Protein AF-Q8BYZ5-F1 (afdb_monomer_lite)

pLDDT: mean 85.95, std 14.12, range [36.44, 98.38]

Secondary structure (DSSP, 8-state):
-TTS-HHHH-PPPP-SSSPP-SS----TT----SSHHHHHHHHHHHHHHHTSTT-TTEEE-TTTTSGGGTT-EEE--SPPPHHHHHHHHHHHHHHHHHHHHT------B-HHHHHHHHTPPPPTTHHHHHH-HHHHHHHHHHHH--SHHHHHHHHHHHHHHH-----TTSS----BSEEE-TTS-EEESSTTGGG-B--GGGHHHHHHHHHHHHHHHHH-HHHHHHHHHHHHTTS-GGGGGTS-HHHHHHHHH--SS--HHHHHHT-EEPTT--TTSHHHHHHHHHHHTS-HHHHHHHHHHHHS-S---S--GGGG--TT----SSS--EEE--S---S-GGGPPPEEEGGGTEEE----SSHHHHHHHHHHHHHH-S-TT--

Structure (mmCIF, N/CA/C/O backbone):
data_AF-Q8BYZ5-F1
#
_entry.id   AF-Q8BYZ5-F1
#
loop_
_atom_site.group_PDB
_atom_site.id
_atom_site.type_symbol
_atom_site.label_atom_id
_atom_site.label_alt_id
_atom_site.label_comp_id
_atom_site.label_asym_id
_atom_site.label_entity_id
_atom_site.label_seq_id
_atom_site.pdbx_PDB_ins_code
_atom_site.Cartn_x
_atom_site.Cartn_y
_atom_site.Cartn_z
_atom_site.occupancy
_atom_site.B_iso_or_equiv
_atom_site.auth_seq_id
_atom_site.auth_comp_id
_atom_site.auth_asym_id
_atom_site.auth_atom_id
_atom_site.pdbx_PDB_model_num
ATOM 1 N N . LEU A 1 1 ? 5.726 -20.395 7.137 1.00 60.06 1 LEU A N 1
ATOM 2 C CA . LEU A 1 1 ? 4.433 -20.488 6.417 1.00 60.06 1 LEU A CA 1
ATOM 3 C C . LEU A 1 1 ? 4.590 -20.977 4.980 1.00 60.06 1 LEU A C 1
ATOM 5 O O . LEU A 1 1 ? 3.760 -21.770 4.572 1.00 60.06 1 LEU A O 1
ATOM 9 N N . ALA A 1 2 ? 5.653 -20.610 4.252 1.00 59.44 2 ALA A N 1
ATOM 10 C CA . ALA A 1 2 ? 5.888 -21.069 2.872 1.00 59.44 2 ALA A CA 1
ATOM 11 C C . ALA A 1 2 ? 5.886 -22.606 2.665 1.00 59.44 2 ALA A C 1
ATOM 13 O O . ALA A 1 2 ? 5.597 -23.078 1.575 1.00 59.44 2 ALA A O 1
ATOM 14 N N . SER A 1 3 ? 6.164 -23.403 3.705 1.00 69.00 3 SER A N 1
ATOM 15 C CA . SER A 1 3 ? 6.104 -24.875 3.664 1.00 69.00 3 SER A CA 1
ATOM 16 C C . SER A 1 3 ? 4.716 -25.473 3.940 1.00 69.00 3 SER A C 1
ATOM 18 O O . SER A 1 3 ? 4.548 -26.691 3.869 1.00 69.00 3 SER A O 1
ATOM 20 N N . VAL A 1 4 ? 3.725 -24.651 4.296 1.00 76.75 4 VAL A N 1
ATOM 21 C CA . VAL A 1 4 ? 2.357 -25.100 4.585 1.00 76.75 4 VAL A CA 1
ATOM 22 C C . VAL A 1 4 ? 1.588 -25.216 3.265 1.00 76.75 4 VAL A C 1
ATOM 24 O O . VAL A 1 4 ? 1.563 -24.249 2.503 1.00 76.75 4 VAL A O 1
ATOM 27 N N . PRO A 1 5 ? 0.925 -26.352 2.976 1.00 80.00 5 PRO A N 1
ATOM 28 C CA . PRO A 1 5 ? 0.114 -26.485 1.770 1.00 80.00 5 PRO A CA 1
ATOM 29 C C . PRO A 1 5 ? -0.995 -25.427 1.717 1.00 80.00 5 PRO A C 1
ATOM 31 O O . PRO A 1 5 ? -1.764 -25.295 2.671 1.00 80.00 5 PRO A O 1
ATOM 34 N N . SER A 1 6 ? -1.141 -24.724 0.588 1.00 78.50 6 SER A N 1
ATOM 35 C CA . SER A 1 6 ? -2.131 -23.643 0.424 1.00 78.50 6 SER A CA 1
ATOM 36 C C . SER A 1 6 ? -3.572 -24.064 0.725 1.00 78.50 6 SER A C 1
ATOM 38 O O . SER A 1 6 ? -4.370 -23.261 1.202 1.00 78.50 6 SER A O 1
ATOM 40 N N . SER A 1 7 ? -3.911 -25.342 0.527 1.00 77.56 7 SER A N 1
ATOM 41 C CA . SER A 1 7 ? -5.228 -25.889 0.870 1.00 77.56 7 SER A CA 1
ATOM 42 C C . SER A 1 7 ? -5.565 -25.760 2.359 1.00 77.56 7 SER A C 1
ATOM 44 O O . SER A 1 7 ? -6.736 -25.657 2.707 1.00 77.56 7 SER A O 1
ATOM 46 N N . GLN A 1 8 ? -4.559 -25.748 3.239 1.00 79.50 8 GLN A N 1
ATOM 47 C CA . GLN A 1 8 ? -4.743 -25.554 4.681 1.00 79.50 8 GLN A CA 1
ATOM 48 C C . GLN A 1 8 ? -4.954 -24.080 5.052 1.00 79.50 8 GLN A C 1
ATOM 50 O O . GLN A 1 8 ? -5.476 -23.792 6.121 1.00 79.50 8 GLN A O 1
ATOM 55 N N . LEU A 1 9 ? -4.587 -23.154 4.162 1.00 81.06 9 LEU A N 1
ATOM 56 C CA . LEU A 1 9 ? -4.768 -21.711 4.337 1.00 81.06 9 LEU A CA 1
ATOM 57 C C . LEU A 1 9 ? -6.137 -21.228 3.813 1.00 81.06 9 LEU A C 1
ATOM 59 O O . LEU A 1 9 ? -6.554 -20.101 4.081 1.00 81.06 9 LEU A O 1
ATOM 63 N N . CYS A 1 10 ? -6.862 -22.081 3.080 1.00 77.69 10 CYS A N 1
ATOM 64 C CA . CYS A 1 10 ? -8.185 -21.799 2.528 1.00 77.69 10 CYS A CA 1
ATOM 65 C C . CYS A 1 10 ? -9.285 -21.935 3.595 1.00 77.69 10 CYS A C 1
ATOM 67 O O . CYS A 1 10 ? -9.994 -22.941 3.653 1.00 77.69 10 CYS A O 1
ATOM 69 N N . VAL A 1 11 ? -9.468 -20.915 4.433 1.00 69.25 11 VAL A N 1
ATOM 70 C CA . VAL A 1 11 ? -10.580 -20.881 5.401 1.00 69.25 11 VAL A CA 1
ATOM 71 C C . VAL A 1 11 ? -11.939 -20.720 4.726 1.00 69.25 11 VAL A C 1
ATOM 73 O O . VAL A 1 11 ? -12.062 -20.073 3.682 1.00 69.25 11 VAL A O 1
ATOM 76 N N . LYS A 1 12 ? -12.980 -21.318 5.320 1.00 63.97 12 LYS A N 1
ATOM 77 C CA . LYS A 1 12 ? -14.373 -21.079 4.913 1.00 63.97 12 LYS A CA 1
ATOM 78 C C . LYS A 1 12 ? -14.711 -19.602 5.124 1.00 63.97 12 LYS A C 1
ATOM 80 O O . LYS A 1 12 ? -14.191 -18.985 6.040 1.00 63.97 12 LYS A O 1
ATOM 85 N N . LEU A 1 13 ? -15.576 -19.047 4.284 1.00 60.62 13 LEU A N 1
ATOM 86 C CA . LEU A 1 13 ? -16.182 -17.751 4.582 1.00 60.62 13 LEU A CA 1
ATOM 87 C C . LEU A 1 13 ? -17.035 -17.920 5.844 1.00 60.62 13 LEU A C 1
ATOM 89 O O . LEU A 1 13 ? -17.801 -18.885 5.932 1.00 60.62 13 LEU A O 1
ATOM 93 N N . ALA A 1 14 ? -16.863 -17.038 6.827 1.00 56.38 14 ALA A N 1
ATOM 94 C CA . ALA A 1 14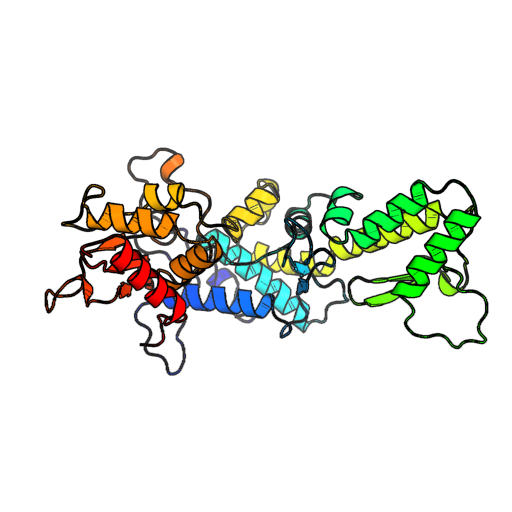 ? -17.660 -17.076 8.047 1.00 56.38 14 ALA A CA 1
ATOM 95 C C . ALA A 1 14 ? -19.146 -16.894 7.687 1.00 56.38 14 ALA A C 1
ATOM 97 O O . ALA A 1 14 ? -19.510 -15.965 6.970 1.00 56.38 14 ALA A O 1
ATOM 98 N N . SER A 1 15 ? -20.004 -17.803 8.151 1.00 52.25 15 SER A N 1
ATOM 99 C CA . SER A 1 15 ? -21.445 -17.805 7.872 1.00 52.25 15 SER A CA 1
ATOM 100 C C . SER A 1 15 ? -22.223 -17.601 9.173 1.00 52.25 15 SER A C 1
ATOM 102 O O . SER A 1 15 ? -22.881 -18.521 9.659 1.00 52.25 15 SER A O 1
ATOM 104 N N . GLY A 1 16 ? -22.075 -16.414 9.767 1.00 46.41 16 GLY A N 1
ATOM 105 C CA . GLY A 1 16 ? -22.555 -16.119 11.118 1.00 46.41 16 GLY A CA 1
ATOM 106 C C . GLY A 1 16 ? -21.616 -16.661 12.209 1.00 46.41 16 GLY A C 1
ATOM 107 O O . GLY A 1 16 ? -21.133 -17.787 12.111 1.00 46.41 16 GLY A O 1
ATOM 108 N N . GLY A 1 17 ? -21.345 -15.872 13.254 1.00 53.84 17 GLY A N 1
ATOM 109 C CA . GLY A 1 17 ? -20.439 -16.239 14.354 1.00 53.84 17 GLY A CA 1
ATOM 110 C C . GLY A 1 17 ? -19.025 -15.654 14.255 1.00 53.84 17 GLY A C 1
ATOM 111 O O . GLY A 1 17 ? -18.806 -14.640 13.593 1.00 53.84 17 GLY A O 1
ATOM 112 N N . ASP A 1 18 ? -18.077 -16.270 14.970 1.00 54.59 18 ASP A N 1
ATOM 113 C CA . ASP A 1 18 ? -16.703 -15.773 15.057 1.00 54.59 18 ASP A CA 1
ATOM 114 C C . ASP A 1 18 ? -15.938 -15.942 13.730 1.00 54.59 18 ASP A C 1
ATOM 116 O O . ASP A 1 18 ? -16.063 -16.977 13.064 1.00 54.59 18 ASP A O 1
ATOM 120 N N . PRO A 1 19 ? -15.122 -14.948 13.337 1.00 59.50 19 PRO A N 1
ATOM 121 C CA . PRO A 1 19 ? -14.292 -15.008 12.137 1.00 59.50 19 PRO A CA 1
ATOM 122 C C . PRO A 1 19 ? -13.380 -16.241 12.144 1.00 59.50 19 PRO A C 1
ATOM 124 O O . PRO A 1 19 ? -12.736 -16.575 13.140 1.00 59.50 19 PRO A O 1
ATOM 127 N N . THR A 1 20 ? -13.294 -16.911 10.998 1.00 69.12 20 THR A N 1
ATOM 128 C CA . THR A 1 20 ? -12.404 -18.058 10.806 1.00 69.12 20 THR A CA 1
ATOM 129 C C . THR A 1 20 ? -11.069 -17.608 10.230 1.00 69.12 20 THR A C 1
ATOM 131 O O . THR A 1 20 ? -11.019 -17.007 9.157 1.00 69.12 20 THR A O 1
ATOM 134 N N . TYR A 1 21 ? -9.980 -17.961 10.908 1.00 76.62 21 TYR A N 1
ATOM 135 C CA . TYR A 1 21 ? -8.619 -17.598 10.516 1.00 76.62 21 TYR A CA 1
ATOM 136 C C . TYR A 1 21 ? -7.874 -18.775 9.898 1.00 76.62 21 TYR A C 1
ATOM 138 O O . TYR A 1 21 ? -8.047 -19.918 10.321 1.00 76.62 21 TYR A O 1
ATOM 146 N N . ALA A 1 22 ? -7.022 -18.488 8.911 1.00 79.12 22 ALA A N 1
ATOM 147 C CA . ALA A 1 22 ? -6.239 -19.502 8.201 1.00 79.12 22 ALA A CA 1
ATOM 148 C C . ALA A 1 22 ? -5.319 -20.310 9.133 1.00 79.12 22 ALA A C 1
ATOM 150 O O . ALA A 1 22 ? -5.007 -21.465 8.855 1.00 79.12 22 ALA A O 1
ATOM 151 N N . PHE A 1 23 ? -4.876 -19.709 10.238 1.00 84.75 23 PHE A N 1
ATOM 152 C CA . PHE A 1 23 ? -4.006 -20.335 11.226 1.00 84.75 23 PHE A CA 1
ATOM 153 C C . PHE A 1 23 ? -4.097 -19.609 12.572 1.00 84.75 23 PHE A C 1
ATOM 155 O O . PHE A 1 23 ? -4.488 -18.445 12.644 1.00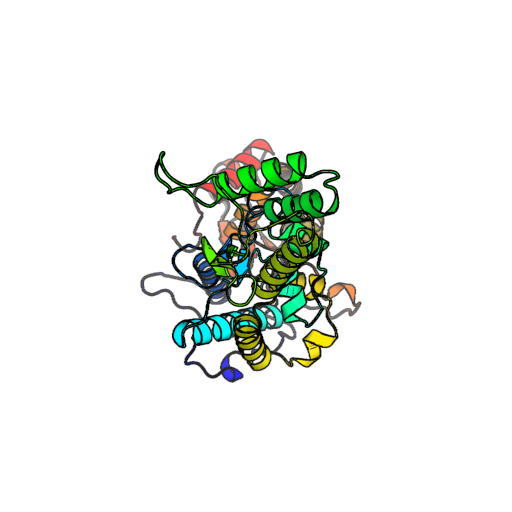 84.75 23 PHE A O 1
ATOM 162 N N . ASN A 1 24 ? -3.690 -20.299 13.640 1.00 84.56 24 ASN A N 1
ATOM 163 C CA . ASN A 1 24 ? -3.565 -19.720 14.976 1.00 84.56 24 ASN A CA 1
ATOM 164 C C . ASN A 1 24 ? -2.130 -19.248 15.214 1.00 84.56 24 ASN A C 1
ATOM 166 O O . ASN A 1 24 ? -1.187 -20.007 14.985 1.00 84.56 24 ASN A O 1
ATOM 170 N N . ILE A 1 25 ? -1.974 -18.034 15.739 1.00 86.88 25 ILE A N 1
ATOM 171 C CA . ILE A 1 25 ? -0.676 -17.482 16.128 1.00 86.88 25 ILE A CA 1
ATOM 172 C C . ILE A 1 25 ? -0.500 -17.592 17.641 1.00 86.88 25 ILE A C 1
ATOM 174 O O . ILE A 1 25 ? -1.355 -17.148 18.410 1.00 86.88 25 ILE A O 1
ATOM 178 N N . ARG A 1 26 ? 0.623 -18.190 18.051 1.00 85.81 26 ARG A N 1
ATOM 179 C CA . ARG A 1 26 ? 1.100 -18.226 19.437 1.00 85.81 26 ARG A CA 1
ATOM 180 C C . ARG A 1 26 ? 2.463 -17.551 19.488 1.00 85.81 26 ARG A C 1
ATOM 182 O O . ARG A 1 26 ? 3.406 -18.058 18.884 1.00 85.81 26 ARG A O 1
ATOM 189 N N . PHE A 1 27 ? 2.549 -16.435 20.197 1.00 84.00 27 PHE A N 1
ATOM 190 C CA . PHE A 1 27 ? 3.811 -15.751 20.445 1.00 84.00 27 PHE A CA 1
ATOM 191 C C . PHE A 1 27 ? 4.540 -16.452 21.594 1.00 84.00 27 PHE A C 1
ATOM 193 O O . PHE A 1 27 ? 3.998 -16.641 22.683 1.00 84.00 27 PHE A O 1
ATOM 200 N N . THR A 1 28 ? 5.754 -16.932 21.329 1.00 84.44 28 THR A N 1
ATOM 201 C CA . THR A 1 28 ? 6.553 -17.640 22.335 1.00 84.44 28 THR A CA 1
ATOM 202 C C . THR A 1 28 ? 6.997 -16.657 23.414 1.00 84.44 28 THR A C 1
ATOM 204 O O . THR A 1 28 ? 7.736 -15.727 23.118 1.00 84.44 28 THR A O 1
ATOM 207 N N . GLY A 1 29 ? 6.601 -16.900 24.664 1.00 82.88 29 GLY A N 1
ATOM 208 C CA . GLY A 1 29 ? 6.965 -16.047 25.801 1.00 82.88 29 GLY A CA 1
ATOM 209 C C . GLY A 1 29 ? 5.959 -14.940 26.121 1.00 82.88 29 GLY A C 1
ATOM 210 O O . GLY A 1 29 ? 6.168 -14.224 27.094 1.00 82.88 29 GLY A O 1
ATOM 211 N N . GLU A 1 30 ? 4.861 -14.837 25.368 1.00 80.38 30 GLU A N 1
ATOM 212 C CA . GLU A 1 30 ? 3.785 -13.876 25.622 1.00 80.38 30 GLU A CA 1
ATOM 213 C C . GLU A 1 30 ? 2.489 -14.590 26.017 1.00 80.38 30 GLU A C 1
ATOM 215 O O . GLU A 1 30 ? 2.110 -15.616 25.442 1.00 80.38 30 GLU A O 1
ATOM 220 N N . GLU A 1 31 ? 1.776 -14.028 26.992 1.00 74.50 31 GLU A N 1
ATOM 221 C CA . GLU A 1 31 ? 0.435 -14.479 27.354 1.00 74.50 31 GLU A CA 1
ATOM 222 C C . GLU A 1 31 ? -0.601 -13.757 26.494 1.00 74.50 31 GLU A C 1
ATOM 224 O O . GLU A 1 31 ? -1.085 -12.681 26.834 1.00 74.50 31 GLU A O 1
ATOM 229 N N . VAL A 1 32 ? -0.960 -14.365 25.361 1.00 71.44 32 VAL A N 1
ATOM 230 C CA . VAL A 1 32 ? -2.008 -13.826 24.486 1.00 71.44 32 VAL A CA 1
ATOM 231 C C . VAL A 1 32 ? -3.323 -14.569 24.687 1.00 71.44 32 VAL A C 1
ATOM 233 O O . VAL A 1 32 ? -3.420 -15.783 24.491 1.00 71.44 32 VAL A O 1
ATOM 236 N N . HIS A 1 33 ? -4.364 -13.821 25.052 1.00 69.88 33 HIS A N 1
ATOM 237 C CA . HIS A 1 33 ? -5.724 -14.333 25.168 1.00 69.88 33 HIS A CA 1
ATOM 238 C C . HIS A 1 33 ? -6.492 -14.165 23.851 1.00 69.88 33 HIS A C 1
ATOM 240 O O . HIS A 1 33 ? -6.691 -13.051 23.371 1.00 69.88 33 HIS A O 1
ATOM 246 N N . GLY A 1 34 ? -6.985 -15.276 23.298 1.00 73.31 34 GLY A N 1
ATOM 247 C CA . GLY A 1 34 ? -7.728 -15.303 22.034 1.00 73.31 34 GLY A CA 1
ATOM 248 C C . GLY A 1 34 ? -6.834 -15.458 20.800 1.00 73.31 34 GLY A C 1
ATOM 249 O O . GLY A 1 34 ? -5.616 -15.323 20.862 1.00 73.31 34 GLY A O 1
ATOM 250 N N . THR A 1 35 ? -7.443 -15.807 19.667 1.00 77.31 35 THR A N 1
ATOM 251 C CA . THR A 1 35 ? -6.728 -16.137 18.417 1.00 77.31 35 THR A CA 1
ATOM 252 C C . THR A 1 35 ? -6.822 -15.040 17.358 1.00 77.31 35 THR A C 1
ATOM 254 O O . THR A 1 35 ? -5.957 -14.939 16.492 1.00 77.31 35 THR A O 1
ATOM 257 N N . SER A 1 36 ? -7.849 -14.193 17.428 1.00 80.94 36 SER A N 1
ATOM 258 C CA . SER A 1 36 ? -8.112 -13.132 16.454 1.00 80.94 36 SER A CA 1
ATOM 259 C C . SER A 1 36 ? -7.138 -11.962 16.567 1.00 80.94 36 SER A C 1
ATOM 261 O O . SER A 1 36 ? -6.592 -11.503 15.563 1.00 80.94 36 SER A O 1
ATOM 263 N N . GLY A 1 37 ? -6.893 -11.490 17.792 1.00 82.62 37 GLY A N 1
ATOM 264 C CA . GLY A 1 37 ? -5.972 -10.387 18.063 1.00 82.62 37 GLY A CA 1
ATOM 265 C C . GLY A 1 37 ? -4.534 -10.724 17.672 1.00 82.62 37 GLY A C 1
ATOM 266 O O . GLY A 1 37 ? -3.878 -9.898 17.038 1.00 82.62 37 GLY A O 1
ATOM 267 N N . SER A 1 38 ? -4.070 -11.944 17.975 1.00 85.38 38 SER A N 1
ATOM 268 C CA . SER A 1 38 ? -2.727 -12.409 17.602 1.00 85.38 38 SER A CA 1
ATOM 269 C C . SER A 1 38 ? -2.570 -12.595 16.096 1.00 85.38 38 SER A C 1
ATOM 271 O O . SER A 1 38 ? -1.542 -12.219 15.538 1.00 85.38 38 SER A O 1
ATOM 273 N N . PHE A 1 39 ? -3.596 -13.113 15.416 1.00 87.62 39 PHE A N 1
ATOM 274 C CA . PHE A 1 39 ? -3.603 -13.233 13.960 1.00 87.62 39 PHE A CA 1
ATOM 275 C C . PHE A 1 39 ? -3.490 -11.866 13.270 1.00 87.62 39 PHE A C 1
ATOM 277 O O . PHE A 1 39 ? -2.636 -11.683 12.403 1.00 87.62 39 PHE A O 1
ATOM 284 N N . ARG A 1 40 ? -4.302 -10.882 13.684 1.00 87.69 40 ARG A N 1
ATOM 285 C CA . ARG A 1 40 ? -4.247 -9.514 13.137 1.00 87.69 40 ARG A CA 1
ATOM 286 C C . ARG A 1 40 ? -2.905 -8.838 13.413 1.00 87.69 40 ARG A C 1
ATOM 288 O O . ARG A 1 40 ? -2.336 -8.236 12.506 1.00 87.69 40 ARG A O 1
ATOM 295 N N . HIS A 1 41 ? -2.374 -8.992 14.628 1.00 87.75 41 HIS A N 1
ATOM 296 C CA . HIS A 1 41 ? -1.053 -8.470 14.978 1.00 87.75 41 HIS A CA 1
ATOM 297 C C . HIS A 1 41 ? 0.047 -9.076 14.098 1.00 87.75 41 HIS A C 1
ATOM 299 O O . HIS A 1 41 ? 0.856 -8.338 13.544 1.00 87.75 41 HIS A O 1
ATOM 305 N N . PHE A 1 42 ? 0.040 -10.398 13.906 1.00 90.00 42 PHE A N 1
ATOM 306 C CA . PHE A 1 42 ? 0.993 -11.079 13.033 1.00 90.00 42 PHE A CA 1
ATOM 307 C C . PHE A 1 42 ? 0.938 -10.556 11.593 1.00 90.00 42 PHE A C 1
ATOM 309 O O . PHE A 1 42 ? 1.974 -10.212 11.032 1.00 90.00 42 PHE A O 1
ATOM 316 N N . LEU A 1 43 ? -0.258 -10.449 10.999 1.00 90.81 43 LEU A N 1
ATOM 317 C CA . LEU A 1 43 ? -0.400 -9.925 9.636 1.00 90.81 43 LEU A CA 1
ATOM 318 C C . LEU A 1 43 ? 0.119 -8.489 9.517 1.00 90.81 43 LEU A C 1
ATOM 320 O O . LEU A 1 43 ? 0.821 -8.170 8.558 1.00 90.81 43 LEU A O 1
ATOM 324 N N . TRP A 1 44 ? -0.184 -7.642 10.501 1.00 91.06 44 TRP A N 1
ATOM 325 C CA . TRP A 1 44 ? 0.357 -6.287 10.567 1.00 91.06 44 TRP A CA 1
ATOM 326 C C . TRP A 1 44 ? 1.890 -6.288 10.625 1.00 91.06 44 TRP A C 1
ATOM 328 O O . TRP A 1 44 ? 2.529 -5.564 9.864 1.00 91.06 44 TRP A O 1
ATOM 338 N N . GLN A 1 45 ? 2.488 -7.126 11.475 1.00 91.44 45 GLN A N 1
ATOM 339 C CA . GLN A 1 45 ? 3.941 -7.200 11.632 1.00 91.44 45 GLN A CA 1
ATOM 340 C C . GLN A 1 45 ? 4.623 -7.655 10.338 1.00 91.44 45 GLN A C 1
ATOM 342 O O . GLN A 1 45 ? 5.617 -7.058 9.931 1.00 91.44 45 GLN A O 1
ATOM 347 N N . VAL A 1 46 ? 4.044 -8.640 9.646 1.00 92.56 46 VAL A N 1
ATOM 348 C CA . VAL A 1 46 ? 4.526 -9.083 8.331 1.00 92.56 46 VAL A CA 1
ATOM 349 C C . VAL A 1 46 ? 4.452 -7.951 7.302 1.00 92.56 46 VAL A C 1
ATOM 351 O O . VAL A 1 46 ? 5.406 -7.745 6.559 1.00 92.56 46 VAL A O 1
ATOM 354 N N . CYS A 1 47 ? 3.367 -7.169 7.270 1.00 94.25 47 CYS A N 1
ATOM 355 C CA . CYS A 1 47 ? 3.253 -6.019 6.360 1.00 94.25 47 CYS A CA 1
ATOM 356 C C . CYS A 1 47 ? 4.277 -4.921 6.669 1.00 94.25 47 CYS A C 1
ATOM 358 O O . CYS A 1 47 ? 4.807 -4.297 5.750 1.00 94.25 47 CYS A O 1
ATOM 360 N N . LYS A 1 48 ? 4.578 -4.696 7.953 1.00 92.75 48 LYS A N 1
ATOM 361 C CA . LYS A 1 48 ? 5.625 -3.765 8.384 1.00 92.75 48 LYS A CA 1
ATOM 362 C C . LYS A 1 48 ? 7.011 -4.243 7.949 1.00 92.75 48 LYS A C 1
ATOM 364 O O . LYS A 1 48 ? 7.801 -3.438 7.471 1.00 92.75 48 LYS A O 1
ATOM 369 N N . GLU A 1 49 ? 7.295 -5.537 8.079 1.00 93.88 49 GLU A N 1
ATOM 370 C CA . GLU A 1 49 ? 8.566 -6.133 7.652 1.00 93.88 49 GLU A CA 1
ATOM 371 C C . GLU A 1 49 ? 8.734 -6.092 6.125 1.00 93.88 49 GLU A C 1
ATOM 373 O O . GLU A 1 49 ? 9.793 -5.701 5.639 1.00 93.88 49 GLU A O 1
ATOM 378 N N . LEU A 1 50 ? 7.675 -6.394 5.366 1.00 94.25 50 LEU A N 1
ATOM 379 C CA . LEU A 1 50 ? 7.648 -6.273 3.901 1.00 94.25 50 LEU A CA 1
ATOM 380 C C . LEU A 1 50 ? 7.959 -4.853 3.411 1.00 94.25 50 LEU A C 1
ATOM 382 O O . LEU A 1 50 ? 8.592 -4.696 2.374 1.00 94.25 50 LEU A O 1
ATOM 386 N N . GLN A 1 51 ? 7.518 -3.832 4.149 1.00 93.75 51 GLN A N 1
ATOM 387 C CA . GLN A 1 51 ? 7.722 -2.412 3.832 1.00 93.75 51 GLN A CA 1
ATOM 388 C C . GLN A 1 51 ? 8.960 -1.819 4.532 1.00 93.75 51 GLN A C 1
ATOM 390 O O . GLN A 1 51 ? 9.152 -0.602 4.567 1.00 93.75 51 GLN A O 1
ATOM 395 N N . SER A 1 52 ? 9.813 -2.669 5.102 1.00 92.19 52 SER A N 1
ATOM 396 C CA . SER A 1 52 ? 11.075 -2.281 5.732 1.00 92.19 52 SER A CA 1
ATOM 397 C C . SER A 1 52 ? 12.266 -2.576 4.820 1.00 92.19 52 SER A C 1
ATOM 399 O O . SER A 1 52 ? 12.141 -3.237 3.795 1.00 92.19 52 SER A O 1
ATOM 401 N N . SER A 1 53 ? 13.458 -2.144 5.227 1.00 88.12 53 SER A N 1
ATOM 402 C CA . SER A 1 53 ? 14.708 -2.501 4.548 1.00 88.12 53 SER A CA 1
ATOM 403 C C . SER A 1 53 ? 15.197 -3.927 4.843 1.00 88.12 53 SER A C 1
ATOM 405 O O . SER A 1 53 ? 16.244 -4.322 4.335 1.00 88.12 53 SER A O 1
ATOM 407 N N . SER A 1 54 ? 14.486 -4.704 5.672 1.00 88.19 54 SER A N 1
ATOM 408 C CA . SER A 1 54 ? 14.872 -6.078 6.022 1.00 88.19 54 SER A CA 1
ATOM 409 C C . SER A 1 54 ? 14.667 -7.074 4.879 1.00 88.19 54 SER A C 1
ATOM 411 O O . SER A 1 54 ? 15.355 -8.092 4.839 1.00 88.19 54 SER A O 1
ATOM 413 N N . LEU A 1 55 ? 13.746 -6.785 3.954 1.00 89.38 55 LEU A N 1
ATOM 414 C CA . LEU A 1 55 ? 13.448 -7.613 2.788 1.00 89.38 55 LEU A CA 1
ATOM 415 C C . LEU A 1 55 ? 13.622 -6.790 1.508 1.00 89.38 55 LEU A C 1
ATOM 417 O O . LEU A 1 55 ? 13.131 -5.672 1.410 1.00 89.38 55 LEU A O 1
ATOM 421 N N . SER A 1 56 ? 14.264 -7.367 0.495 1.00 90.38 56 SER A N 1
ATOM 422 C CA . SER A 1 56 ? 14.506 -6.746 -0.818 1.00 90.38 56 SER A CA 1
ATOM 423 C C . SER A 1 56 ? 13.316 -6.846 -1.785 1.00 90.38 56 SER A C 1
ATOM 425 O O . SER A 1 56 ? 13.477 -6.616 -2.979 1.00 90.38 56 SER A O 1
ATOM 427 N N . LEU A 1 57 ? 12.114 -7.188 -1.308 1.00 94.12 57 LEU A N 1
ATOM 428 C CA . LEU A 1 57 ? 10.957 -7.481 -2.170 1.00 94.12 57 LEU A CA 1
ATOM 429 C C . LEU A 1 57 ? 10.219 -6.231 -2.652 1.00 94.12 57 LEU A C 1
ATOM 431 O O . LEU A 1 57 ? 9.666 -6.226 -3.754 1.00 94.12 57 LEU A O 1
ATOM 435 N N . LEU A 1 58 ? 10.179 -5.202 -1.805 1.00 95.75 58 LEU A N 1
ATOM 436 C CA . LEU A 1 58 ? 9.518 -3.937 -2.081 1.00 95.75 58 LEU A CA 1
ATOM 437 C C . LEU A 1 58 ? 10.537 -2.803 -2.070 1.00 95.75 58 LEU A C 1
ATOM 439 O O . LEU A 1 58 ? 11.403 -2.723 -1.203 1.00 95.75 58 LEU A O 1
ATOM 443 N N . LEU A 1 59 ? 10.370 -1.888 -3.013 1.00 94.69 59 LEU A N 1
ATOM 444 C CA . LEU A 1 59 ? 11.155 -0.673 -3.140 1.00 94.69 59 LEU A CA 1
ATOM 445 C C . LEU A 1 59 ? 10.222 0.522 -2.942 1.00 94.69 59 LEU A C 1
ATOM 447 O O . LEU A 1 59 ? 9.148 0.574 -3.544 1.00 94.69 59 LEU A O 1
ATOM 451 N N . LEU A 1 60 ? 10.620 1.490 -2.113 1.00 94.06 60 LEU A N 1
ATOM 452 C CA . LEU A 1 60 ? 9.925 2.778 -2.049 1.00 94.06 60 LEU A CA 1
ATOM 453 C C . LEU A 1 60 ? 9.920 3.396 -3.445 1.00 94.06 60 LEU A C 1
ATOM 455 O O . LEU A 1 60 ? 10.976 3.524 -4.066 1.00 94.06 60 LEU A O 1
ATOM 459 N N . CYS A 1 61 ? 8.747 3.775 -3.950 1.00 91.50 61 CYS A N 1
ATOM 460 C CA . CYS A 1 61 ? 8.684 4.334 -5.291 1.00 91.50 61 CYS A CA 1
ATOM 461 C C . CYS A 1 61 ? 9.515 5.632 -5.357 1.00 91.50 61 CYS A C 1
ATOM 463 O O . CYS A 1 61 ? 9.570 6.374 -4.369 1.00 91.50 61 CYS A O 1
ATOM 465 N N . PRO A 1 62 ? 10.162 5.953 -6.489 1.00 89.25 62 PRO A N 1
ATOM 466 C CA . PRO A 1 62 ? 10.910 7.206 -6.622 1.00 89.25 62 PRO A CA 1
ATOM 467 C C . PRO A 1 62 ? 10.078 8.453 -6.263 1.00 89.25 62 PRO A C 1
ATOM 469 O O . PRO A 1 62 ? 10.566 9.377 -5.616 1.00 89.25 62 PRO A O 1
ATOM 472 N N . SER A 1 63 ? 8.782 8.447 -6.588 1.00 89.50 63 SER A N 1
ATOM 473 C CA . SER A 1 63 ? 7.817 9.497 -6.222 1.00 89.50 63 SER A CA 1
ATOM 474 C C . SER A 1 63 ? 7.325 9.455 -4.762 1.00 89.50 63 SER A C 1
ATOM 476 O O . SER A 1 63 ? 6.418 10.208 -4.404 1.00 89.50 63 SER A O 1
ATOM 478 N N . SER A 1 64 ? 7.894 8.616 -3.891 1.00 82.94 64 SER A N 1
ATOM 479 C CA . SER A 1 64 ? 7.418 8.385 -2.511 1.00 82.94 64 SER A CA 1
ATOM 480 C C . SER A 1 64 ? 7.547 9.587 -1.571 1.00 82.94 64 SER A C 1
ATOM 482 O O . SER A 1 64 ? 7.026 9.555 -0.457 1.00 82.94 64 SER A O 1
ATOM 484 N N . ALA A 1 65 ? 8.199 10.670 -1.995 1.00 79.81 65 ALA A N 1
ATOM 485 C CA . ALA A 1 65 ? 8.245 11.931 -1.256 1.00 79.81 65 ALA A CA 1
ATOM 486 C C . ALA A 1 65 ? 7.134 12.922 -1.665 1.00 79.81 65 ALA A C 1
ATOM 488 O O . ALA A 1 65 ? 7.032 13.999 -1.076 1.00 79.81 65 ALA A O 1
ATOM 489 N N . VAL A 1 66 ? 6.311 12.594 -2.670 1.00 75.69 66 VAL A N 1
ATOM 490 C CA . VAL A 1 66 ? 5.474 13.570 -3.383 1.00 75.69 66 VAL A CA 1
ATOM 491 C C . VAL A 1 66 ? 3.982 13.203 -3.346 1.00 75.69 66 VAL A C 1
ATOM 493 O O . VAL A 1 66 ? 3.569 12.110 -3.733 1.00 75.69 66 VAL A O 1
ATOM 496 N N . ASN A 1 67 ? 3.144 14.179 -2.968 1.00 75.50 67 ASN A N 1
ATOM 497 C CA . ASN A 1 67 ? 1.679 14.154 -3.106 1.00 75.50 67 ASN A CA 1
ATOM 498 C C . ASN A 1 67 ? 1.003 12.880 -2.541 1.00 75.50 67 ASN A C 1
ATOM 500 O O . ASN A 1 67 ? 1.311 12.425 -1.442 1.00 75.50 67 ASN A O 1
ATOM 504 N N . LYS A 1 68 ? 0.046 12.326 -3.303 1.00 78.62 68 LYS A N 1
ATOM 505 C CA . LYS A 1 68 ? -0.785 11.152 -2.988 1.00 78.62 68 LYS A CA 1
ATOM 506 C C . LYS A 1 68 ? -0.021 9.820 -2.971 1.00 78.62 68 LYS A C 1
ATOM 508 O O . LYS A 1 68 ? -0.578 8.817 -2.539 1.00 78.62 68 LYS A O 1
ATOM 513 N N . ASN A 1 69 ? 1.223 9.806 -3.453 1.00 83.88 69 ASN A N 1
ATOM 514 C CA . ASN A 1 69 ? 2.062 8.607 -3.524 1.00 83.88 69 ASN A CA 1
ATOM 515 C C . ASN A 1 69 ? 3.087 8.560 -2.388 1.00 83.88 69 ASN A C 1
ATOM 517 O O . ASN A 1 69 ? 3.986 7.719 -2.405 1.00 83.88 69 ASN A O 1
ATOM 521 N N . LYS A 1 70 ? 2.955 9.455 -1.400 1.00 85.62 70 LYS A N 1
ATOM 522 C CA . LYS A 1 70 ? 3.857 9.510 -0.261 1.00 85.62 70 LYS A CA 1
ATOM 523 C C . LYS A 1 70 ? 3.915 8.156 0.449 1.00 85.62 70 LYS A C 1
ATOM 525 O O . LYS A 1 70 ? 2.882 7.637 0.855 1.00 85.62 70 LYS A O 1
ATOM 530 N N . GLY A 1 71 ? 5.122 7.614 0.601 1.00 89.00 71 GLY A N 1
ATOM 531 C CA . GLY A 1 71 ? 5.352 6.331 1.267 1.00 89.00 71 GLY A CA 1
ATOM 532 C C . GLY A 1 71 ? 4.840 5.101 0.512 1.00 89.00 71 GLY A C 1
ATOM 533 O O . GLY A 1 71 ? 4.749 4.044 1.123 1.00 89.00 71 GLY A O 1
ATOM 534 N N . LYS A 1 72 ? 4.499 5.210 -0.782 1.00 93.81 72 LYS A N 1
ATOM 535 C CA . LYS A 1 72 ? 4.087 4.045 -1.574 1.00 93.81 72 LYS A CA 1
ATOM 536 C C . LYS A 1 72 ? 5.277 3.216 -2.057 1.00 93.81 72 LYS A C 1
ATOM 538 O O . LYS A 1 72 ? 6.353 3.744 -2.339 1.00 93.81 72 LYS A O 1
ATOM 543 N N . TYR A 1 73 ? 5.043 1.920 -2.217 1.00 95.94 73 TYR A N 1
ATOM 544 C CA . TYR A 1 73 ? 6.021 0.924 -2.635 1.00 95.94 73 TYR A CA 1
ATOM 545 C C . TYR A 1 73 ? 5.653 0.300 -3.985 1.00 95.94 73 TYR A C 1
ATOM 547 O O . TYR A 1 73 ? 4.485 0.218 -4.371 1.00 95.94 73 TYR A O 1
ATOM 555 N N . ILE A 1 74 ? 6.670 -0.179 -4.688 1.00 96.25 74 ILE A N 1
ATOM 556 C CA . ILE A 1 74 ? 6.578 -1.022 -5.882 1.00 96.25 74 ILE A CA 1
ATOM 557 C C . ILE A 1 74 ? 7.310 -2.340 -5.623 1.00 96.25 74 ILE A C 1
ATOM 559 O O . ILE A 1 74 ? 8.109 -2.436 -4.693 1.00 96.25 74 ILE A O 1
ATOM 563 N N . LEU A 1 75 ? 7.063 -3.357 -6.449 1.00 96.69 75 LEU A N 1
ATOM 564 C CA . LEU A 1 75 ? 7.905 -4.556 -6.454 1.00 96.69 75 LEU A CA 1
ATOM 565 C C . LEU A 1 75 ? 9.311 -4.173 -6.914 1.00 96.69 75 LEU A C 1
ATOM 567 O O . LEU A 1 75 ? 9.445 -3.493 -7.932 1.00 96.69 75 LEU A O 1
ATOM 571 N N . THR A 1 76 ? 10.341 -4.626 -6.203 1.00 95.31 76 THR A N 1
ATOM 572 C CA . THR A 1 76 ? 11.732 -4.340 -6.573 1.00 95.31 76 THR A CA 1
ATOM 573 C C . THR A 1 76 ? 12.023 -4.874 -7.981 1.00 95.31 76 THR A C 1
ATOM 575 O O . THR A 1 76 ? 11.902 -6.083 -8.206 1.00 95.31 76 THR A O 1
ATOM 578 N N . PRO A 1 77 ? 12.380 -4.011 -8.953 1.00 92.75 77 PRO A N 1
ATOM 579 C CA . PRO A 1 77 ? 12.601 -4.409 -10.340 1.00 92.75 77 PRO A CA 1
ATOM 580 C C . PRO A 1 77 ? 14.013 -4.966 -10.543 1.00 92.75 77 PRO A C 1
ATOM 582 O O . PRO A 1 77 ? 14.821 -4.405 -11.277 1.00 92.75 77 PRO A O 1
ATOM 585 N N . SER A 1 78 ? 14.316 -6.076 -9.875 1.00 86.00 78 SER A N 1
ATOM 586 C CA . SER A 1 78 ? 15.577 -6.807 -10.004 1.00 86.00 78 SER A CA 1
ATOM 587 C C . SER A 1 78 ? 15.314 -8.279 -10.322 1.00 86.00 78 SER A C 1
ATOM 589 O O . SER A 1 78 ? 14.240 -8.786 -9.990 1.00 86.00 78 SER A O 1
ATOM 591 N N . PRO A 1 79 ? 16.281 -8.992 -10.931 1.00 86.88 79 PRO A N 1
ATOM 592 C CA . PRO A 1 79 ? 16.196 -10.442 -11.059 1.00 86.88 79 PRO A CA 1
ATOM 593 C C . PRO A 1 79 ? 15.940 -11.081 -9.693 1.00 86.88 79 PRO A C 1
ATOM 595 O O . PRO A 1 79 ? 16.635 -10.765 -8.726 1.00 86.88 79 PRO A O 1
ATOM 598 N N . ILE A 1 80 ? 14.952 -11.970 -9.618 1.00 91.94 80 ILE A N 1
ATOM 599 C CA . ILE A 1 80 ? 14.590 -12.630 -8.362 1.00 91.94 80 ILE A CA 1
ATOM 600 C C . ILE A 1 80 ? 15.414 -13.893 -8.141 1.00 91.94 80 ILE A C 1
ATOM 602 O O . ILE A 1 80 ? 15.605 -14.720 -9.035 1.00 91.94 80 ILE A O 1
ATOM 606 N N . THR A 1 81 ? 15.888 -14.074 -6.915 1.00 93.62 81 THR A N 1
ATOM 607 C CA . THR A 1 81 ? 16.422 -15.357 -6.460 1.00 93.62 81 THR A CA 1
ATOM 608 C C . THR A 1 81 ? 15.289 -16.346 -6.186 1.00 93.62 81 THR A C 1
ATOM 610 O O . THR A 1 81 ? 14.148 -15.962 -5.933 1.00 93.62 81 THR A O 1
ATOM 613 N N . TYR A 1 82 ? 15.610 -17.642 -6.130 1.00 92.00 82 TYR A N 1
ATOM 614 C CA . TYR A 1 82 ? 14.637 -18.665 -5.724 1.00 92.00 82 TYR A CA 1
ATOM 615 C C . TYR A 1 82 ? 14.021 -18.376 -4.342 1.00 92.00 82 TYR A C 1
ATOM 617 O O . TYR A 1 82 ? 12.839 -18.617 -4.119 1.00 92.00 82 TYR A O 1
ATOM 625 N N . GLY A 1 83 ? 14.807 -17.839 -3.401 1.00 92.50 83 GLY A N 1
ATOM 626 C CA . GLY A 1 83 ? 14.303 -17.456 -2.080 1.00 92.50 83 GLY A CA 1
ATOM 627 C C . GLY A 1 83 ? 13.281 -16.319 -2.151 1.00 92.50 83 GLY A C 1
ATOM 628 O O . GLY A 1 83 ? 12.223 -16.409 -1.532 1.00 92.50 83 GLY A O 1
ATOM 629 N N . GLU A 1 84 ? 13.563 -15.280 -2.937 1.00 93.50 84 GLU A N 1
ATOM 630 C CA . GLU A 1 84 ? 12.649 -14.149 -3.143 1.00 93.50 84 GLU A CA 1
ATOM 631 C C . GLU A 1 84 ? 11.383 -14.566 -3.891 1.00 93.50 84 GLU A C 1
ATOM 633 O O . GLU A 1 84 ? 10.295 -14.136 -3.517 1.00 93.50 84 GLU A O 1
ATOM 638 N N . GLU A 1 85 ? 11.484 -15.472 -4.866 1.00 94.38 85 GLU A N 1
ATOM 639 C CA . GLU A 1 85 ? 10.321 -16.061 -5.539 1.00 94.38 85 GLU A CA 1
ATOM 640 C C . GLU A 1 85 ? 9.380 -16.751 -4.536 1.00 94.38 85 GLU A C 1
ATOM 642 O O . GLU A 1 85 ? 8.167 -16.534 -4.567 1.00 94.38 85 GLU A O 1
ATOM 647 N N . GLN A 1 86 ? 9.922 -17.530 -3.589 1.00 92.88 86 GLN A N 1
ATOM 648 C CA . GLN A 1 86 ? 9.123 -18.168 -2.533 1.00 92.88 86 GLN A CA 1
ATOM 649 C C . GLN A 1 86 ? 8.469 -17.142 -1.597 1.00 92.88 86 GLN A C 1
ATOM 651 O O . GLN A 1 86 ? 7.331 -17.338 -1.161 1.00 92.88 86 GLN A O 1
ATOM 656 N N . LEU A 1 87 ? 9.157 -16.039 -1.294 1.00 93.81 87 LEU A N 1
ATOM 657 C CA . LEU A 1 87 ? 8.593 -14.960 -0.484 1.00 93.81 87 LEU A CA 1
ATOM 658 C C . LEU A 1 87 ? 7.502 -14.184 -1.234 1.00 93.81 87 LEU A C 1
ATOM 660 O O . LEU A 1 87 ? 6.488 -13.843 -0.632 1.00 93.81 87 LEU A O 1
ATOM 664 N N . LEU A 1 88 ? 7.656 -13.955 -2.539 1.00 95.56 88 LEU A N 1
ATOM 665 C CA . LEU A 1 88 ? 6.642 -13.331 -3.396 1.00 95.56 88 LEU A CA 1
ATOM 666 C C . LEU A 1 88 ? 5.416 -14.231 -3.569 1.00 95.56 88 LEU A C 1
ATOM 668 O O . LEU A 1 88 ? 4.281 -13.761 -3.495 1.00 95.56 88 LEU A O 1
ATOM 672 N N . HIS A 1 89 ? 5.625 -15.539 -3.714 1.00 94.69 89 HIS A N 1
ATOM 673 C CA . HIS A 1 89 ? 4.540 -16.512 -3.656 1.00 94.69 89 HIS A CA 1
ATOM 674 C C . HIS A 1 89 ? 3.813 -16.439 -2.305 1.00 94.69 89 HIS A C 1
ATOM 676 O O . HIS A 1 89 ? 2.583 -16.411 -2.250 1.00 94.69 89 HIS A O 1
ATOM 682 N N . PHE A 1 90 ? 4.551 -16.344 -1.199 1.00 93.12 90 PHE A N 1
ATOM 683 C CA . PHE A 1 90 ? 3.943 -16.175 0.118 1.00 93.12 90 PHE A CA 1
ATOM 684 C C . PHE A 1 90 ? 3.197 -14.837 0.263 1.00 93.12 90 PHE A C 1
ATOM 686 O O . PHE A 1 90 ? 2.093 -14.825 0.806 1.00 93.12 90 PHE A O 1
ATOM 693 N N . LEU A 1 91 ? 3.717 -13.736 -0.288 1.00 95.31 91 LEU A N 1
ATOM 694 C CA . LEU A 1 91 ? 2.998 -12.462 -0.378 1.00 95.31 91 LEU A CA 1
ATOM 695 C C . LEU A 1 91 ? 1.659 -12.654 -1.097 1.00 95.31 91 LEU A C 1
ATOM 697 O O . LEU A 1 91 ? 0.624 -12.265 -0.565 1.00 95.31 91 LEU A O 1
ATOM 701 N N . GLY A 1 92 ? 1.647 -13.341 -2.240 1.00 95.44 92 GLY A N 1
ATOM 702 C CA . GLY A 1 92 ? 0.414 -13.705 -2.941 1.00 95.44 92 GLY A CA 1
ATOM 703 C C . GLY A 1 92 ? -0.580 -14.477 -2.069 1.00 95.44 92 GLY A C 1
ATOM 704 O O . GLY A 1 92 ? -1.770 -14.157 -2.048 1.00 95.44 92 GLY A O 1
ATOM 705 N N . GLN A 1 93 ? -0.096 -15.458 -1.298 1.00 93.31 93 GLN A N 1
ATOM 706 C CA . GLN A 1 93 ? -0.931 -16.194 -0.345 1.00 93.31 93 GLN A CA 1
ATOM 707 C C . GLN A 1 93 ? -1.509 -15.272 0.739 1.00 93.31 93 GLN A C 1
ATOM 709 O O . GLN A 1 93 ? -2.686 -15.404 1.071 1.00 93.31 93 GLN A O 1
ATOM 714 N N . LEU A 1 94 ? -0.726 -14.322 1.264 1.00 93.06 94 LEU A N 1
ATOM 715 C CA . LEU A 1 94 ? -1.193 -13.335 2.244 1.00 93.06 94 LEU A CA 1
ATOM 716 C C . LEU A 1 94 ? -2.306 -12.450 1.681 1.00 93.06 94 LEU A C 1
ATOM 718 O O . LEU A 1 94 ? -3.316 -12.273 2.360 1.00 93.06 94 LEU A O 1
ATOM 722 N N . LEU A 1 95 ? -2.170 -11.959 0.441 1.00 94.44 95 LEU A N 1
ATOM 723 C CA . LEU A 1 95 ? -3.231 -11.187 -0.219 1.00 94.44 95 LEU A CA 1
ATOM 724 C C . LEU A 1 95 ? -4.519 -12.022 -0.332 1.00 94.44 95 LEU A C 1
ATOM 726 O O . LEU A 1 95 ? -5.609 -11.551 -0.016 1.00 94.44 95 LEU A O 1
ATOM 730 N N . GLY A 1 96 ? -4.400 -13.299 -0.710 1.00 91.12 96 GLY A N 1
ATOM 731 C CA . GLY A 1 96 ? -5.542 -14.211 -0.789 1.00 91.12 96 GLY A CA 1
ATOM 732 C C . GLY A 1 96 ? -6.192 -14.486 0.569 1.00 91.12 96 GLY A C 1
ATOM 733 O O . GLY A 1 96 ? -7.418 -14.525 0.671 1.00 91.12 96 GLY A O 1
ATOM 734 N N . ILE A 1 97 ? -5.387 -14.653 1.623 1.00 89.06 97 ILE A N 1
ATOM 735 C CA . ILE A 1 97 ? -5.874 -14.832 2.997 1.00 89.06 97 ILE A CA 1
ATOM 736 C C . ILE A 1 97 ? -6.619 -13.579 3.458 1.00 89.06 97 ILE A C 1
ATOM 738 O O . ILE A 1 97 ? -7.704 -13.713 4.018 1.00 89.06 97 ILE A O 1
ATOM 742 N N . ALA A 1 98 ? -6.079 -12.388 3.194 1.00 87.56 98 ALA A N 1
ATOM 743 C CA . ALA A 1 98 ? -6.707 -11.117 3.541 1.00 87.56 98 ALA A CA 1
ATOM 744 C C . ALA A 1 98 ? -8.098 -10.979 2.914 1.00 87.56 98 ALA A C 1
ATOM 746 O O . ALA A 1 98 ? -9.060 -10.693 3.624 1.00 87.56 98 ALA A O 1
ATOM 747 N N . ILE A 1 99 ? -8.222 -11.302 1.622 1.00 85.75 99 ILE A N 1
ATOM 748 C CA . ILE A 1 99 ? -9.500 -11.285 0.896 1.00 85.75 99 ILE A CA 1
ATOM 749 C C . ILE A 1 99 ? -10.496 -12.291 1.488 1.00 85.75 99 ILE A C 1
ATOM 751 O O . ILE A 1 99 ? -11.668 -11.970 1.660 1.00 85.75 99 ILE A O 1
ATOM 755 N N . ARG A 1 100 ? -10.061 -13.520 1.804 1.00 81.94 100 ARG A N 1
ATOM 756 C CA . ARG A 1 100 ? -10.960 -14.557 2.354 1.00 81.94 100 ARG A CA 1
ATOM 757 C C . ARG A 1 100 ? -11.393 -14.278 3.787 1.00 81.94 100 ARG A C 1
ATOM 759 O O . ARG A 1 100 ? -12.514 -14.619 4.151 1.00 81.94 100 ARG A O 1
ATOM 766 N N . ALA A 1 101 ? -10.481 -13.749 4.596 1.00 79.75 101 ALA A N 1
ATOM 767 C CA . ALA A 1 101 ? -10.711 -13.468 6.007 1.00 79.75 101 ALA A CA 1
ATOM 768 C C . ALA A 1 101 ? -11.372 -12.100 6.237 1.00 79.75 101 ALA A C 1
ATOM 770 O O . ALA A 1 101 ? -11.749 -11.814 7.370 1.00 79.75 101 ALA A O 1
ATOM 771 N N . ASP A 1 102 ? -11.481 -11.271 5.193 1.00 79.94 102 ASP A N 1
ATOM 772 C CA . ASP A 1 102 ? -11.896 -9.866 5.270 1.00 79.94 102 ASP A CA 1
ATOM 773 C C . ASP A 1 102 ? -11.067 -9.083 6.306 1.00 79.94 102 ASP A C 1
ATOM 775 O O . ASP A 1 102 ? -11.574 -8.294 7.100 1.00 79.94 102 ASP A O 1
ATOM 779 N N . VAL A 1 103 ? -9.754 -9.350 6.339 1.00 84.50 103 VAL A N 1
ATOM 780 C CA . VAL A 1 103 ? -8.791 -8.693 7.236 1.00 84.50 103 VAL A CA 1
ATOM 781 C C . VAL A 1 103 ? -7.856 -7.827 6.391 1.00 84.50 103 VAL A C 1
ATOM 783 O O . VAL A 1 103 ? -6.920 -8.364 5.800 1.00 84.50 103 VAL A O 1
ATOM 786 N N . PRO A 1 104 ? -8.080 -6.500 6.350 1.00 88.62 104 PRO A N 1
ATOM 787 C CA . PRO A 1 104 ? -7.221 -5.564 5.636 1.00 88.62 104 PRO A CA 1
ATOM 788 C C . PRO A 1 104 ? -5.743 -5.673 6.019 1.00 88.62 104 PRO A C 1
ATOM 790 O O . PRO A 1 104 ? -5.397 -5.631 7.205 1.00 88.62 104 PRO A O 1
ATOM 793 N N . LEU A 1 105 ? -4.879 -5.745 5.007 1.00 92.81 105 LEU A N 1
ATOM 794 C CA . LEU A 1 105 ? -3.431 -5.622 5.156 1.00 92.81 105 LEU A CA 1
ATOM 795 C C . LEU A 1 105 ? -3.006 -4.151 5.015 1.00 92.81 105 LEU A C 1
ATOM 797 O O . LEU A 1 105 ? -3.365 -3.511 4.027 1.00 92.81 105 LEU A O 1
ATOM 801 N N . PRO A 1 106 ? -2.219 -3.591 5.946 1.00 93.06 106 PRO A N 1
ATOM 802 C CA . PRO A 1 106 ? -1.711 -2.226 5.832 1.00 93.06 106 PRO A CA 1
ATOM 803 C C . PRO A 1 106 ? -0.525 -2.156 4.855 1.00 93.06 106 PRO A C 1
ATOM 805 O O . PRO A 1 106 ? 0.606 -1.893 5.253 1.00 93.06 106 PRO A O 1
ATOM 808 N N . LEU A 1 107 ? -0.780 -2.451 3.577 1.00 95.19 107 LEU A N 1
ATOM 809 C CA . LEU A 1 107 ? 0.195 -2.363 2.489 1.00 95.19 107 LEU A CA 1
ATOM 810 C C . LEU A 1 107 ? -0.069 -1.113 1.642 1.00 95.19 107 LEU A C 1
ATOM 812 O O . LEU A 1 107 ? -1.164 -0.933 1.101 1.00 95.19 107 LEU A O 1
ATOM 816 N N . ASP A 1 108 ? 0.956 -0.281 1.486 1.00 94.31 108 ASP A N 1
ATOM 817 C CA . ASP A 1 108 ? 0.946 0.950 0.699 1.00 94.31 108 ASP A CA 1
ATOM 818 C C . ASP A 1 108 ? 1.571 0.727 -0.679 1.00 94.31 108 ASP A C 1
ATOM 820 O O . ASP A 1 108 ? 2.629 1.253 -1.008 1.00 94.31 108 ASP A O 1
ATOM 824 N N . LEU A 1 109 ? 0.919 -0.080 -1.514 1.00 95.81 109 LEU A N 1
ATOM 825 C CA . LEU A 1 109 ? 1.408 -0.380 -2.863 1.00 95.81 109 LEU A CA 1
ATOM 826 C C . LEU A 1 109 ? 0.932 0.671 -3.882 1.00 95.81 109 LEU A C 1
ATOM 828 O O . LEU A 1 109 ? -0.162 1.240 -3.777 1.00 95.81 109 LEU A O 1
ATOM 832 N N . LEU A 1 110 ? 1.770 0.957 -4.878 1.00 95.81 110 LEU A N 1
ATOM 833 C CA . LEU A 1 110 ? 1.453 1.870 -5.978 1.00 95.81 110 LEU A CA 1
ATOM 834 C C . LEU A 1 110 ? 0.325 1.296 -6.867 1.00 95.81 110 LEU A C 1
ATOM 836 O O . LEU A 1 110 ? 0.284 0.081 -7.060 1.00 95.81 110 LEU A O 1
ATOM 840 N N . PRO A 1 111 ? -0.561 2.122 -7.467 1.00 95.19 111 PRO A N 1
ATOM 841 C CA . PRO A 1 111 ? -1.640 1.635 -8.338 1.00 95.19 111 PRO A CA 1
ATOM 842 C C . PRO A 1 111 ? -1.197 0.698 -9.471 1.00 95.19 111 PRO A C 1
ATOM 844 O O . PRO A 1 111 ? -1.930 -0.226 -9.828 1.00 95.19 111 PRO A O 1
ATOM 847 N N . SER A 1 112 ? 0.019 0.880 -9.994 1.00 96.38 112 SER A N 1
ATOM 848 C CA . SER A 1 112 ? 0.600 0.006 -11.018 1.00 96.38 112 SER A CA 1
ATOM 849 C C . SER A 1 112 ? 0.712 -1.457 -10.575 1.00 96.38 112 SER A C 1
ATOM 851 O O . SER A 1 112 ? 0.494 -2.344 -11.396 1.00 96.38 112 SER A O 1
ATOM 853 N N . PHE A 1 113 ? 0.973 -1.731 -9.290 1.00 97.19 113 PHE A N 1
ATOM 854 C CA . PHE A 1 113 ? 0.996 -3.094 -8.751 1.00 97.19 113 PHE A CA 1
ATOM 855 C C . PHE A 1 113 ? -0.370 -3.772 -8.890 1.00 97.19 113 PHE A C 1
ATOM 857 O O . PHE A 1 113 ? -0.463 -4.923 -9.306 1.00 97.19 113 PHE A O 1
ATOM 864 N N . TRP A 1 114 ? -1.448 -3.059 -8.567 1.00 96.81 114 TRP A N 1
ATOM 865 C CA . TRP A 1 114 ? -2.795 -3.616 -8.641 1.00 96.81 114 TRP A CA 1
ATOM 866 C C . TRP A 1 114 ? -3.235 -3.833 -10.089 1.00 96.81 114 TRP A C 1
ATOM 868 O O . TRP A 1 114 ? -3.842 -4.861 -10.383 1.00 96.81 114 TRP A O 1
ATOM 878 N N . LYS A 1 115 ? -2.863 -2.922 -11.003 1.00 97.38 115 LYS A N 1
ATOM 879 C CA . LYS A 1 115 ? -3.079 -3.078 -12.451 1.00 97.38 115 LYS A CA 1
ATOM 880 C C . LYS A 1 115 ? -2.408 -4.342 -12.983 1.00 97.38 115 LYS A C 1
ATOM 882 O O . LYS A 1 115 ? -3.076 -5.194 -13.567 1.00 97.38 115 LYS A O 1
ATOM 887 N N . THR A 1 116 ? -1.114 -4.519 -12.716 1.00 96.25 116 THR A N 1
ATOM 888 C CA . THR A 1 116 ? -0.369 -5.703 -13.175 1.00 96.25 116 THR A CA 1
ATOM 889 C C . THR A 1 116 ? -0.888 -6.983 -12.523 1.00 96.25 116 THR A C 1
ATOM 891 O O . THR A 1 116 ? -0.993 -8.016 -13.189 1.00 96.25 116 THR A O 1
ATOM 894 N N . LEU A 1 117 ? -1.302 -6.915 -11.253 1.00 96.38 117 LEU A N 1
ATOM 895 C CA . LEU A 1 117 ? -1.880 -8.046 -10.536 1.00 96.38 117 LEU A CA 1
ATOM 896 C C . LEU A 1 117 ? -3.192 -8.525 -11.163 1.00 96.38 117 LEU A C 1
ATOM 898 O O . LEU A 1 117 ? -3.379 -9.736 -11.235 1.00 96.38 117 LEU A O 1
ATOM 902 N N . VAL A 1 118 ? -4.075 -7.637 -11.636 1.00 95.62 118 VAL A N 1
ATOM 903 C CA . VAL A 1 118 ? -5.333 -8.027 -12.316 1.00 95.62 118 VAL A CA 1
ATOM 904 C C . VAL A 1 118 ? -5.163 -8.255 -13.823 1.00 95.62 118 VAL A C 1
ATOM 906 O O . VAL A 1 118 ? -6.009 -8.892 -14.447 1.00 95.62 118 VAL A O 1
ATOM 909 N N . GLY A 1 119 ? -4.029 -7.844 -14.396 1.00 93.81 119 GLY A N 1
ATOM 910 C CA . GLY A 1 119 ? -3.719 -7.983 -15.822 1.00 93.81 119 GLY A CA 1
ATOM 911 C C . GLY A 1 119 ? -4.162 -6.792 -16.676 1.00 93.81 119 GLY A C 1
ATOM 912 O O . GLY A 1 119 ? -4.289 -6.932 -17.891 1.00 93.81 119 GLY A O 1
ATOM 913 N N . GLU A 1 120 ? -4.399 -5.635 -16.059 1.00 95.31 120 GLU A N 1
ATOM 914 C CA . GLU A 1 120 ? -4.640 -4.377 -16.763 1.00 95.31 120 GLU A CA 1
ATOM 915 C C . GLU A 1 120 ? -3.306 -3.795 -17.271 1.00 95.31 120 GLU A C 1
ATOM 917 O O . GLU A 1 120 ? -2.312 -3.801 -16.533 1.00 95.31 120 GLU A O 1
ATOM 922 N N . PRO A 1 121 ? -3.236 -3.310 -18.526 1.00 95.56 121 PRO A N 1
ATOM 923 C CA . PRO A 1 121 ? -2.031 -2.673 -19.038 1.00 95.56 121 PRO A CA 1
ATOM 924 C C . PRO A 1 121 ? -1.736 -1.364 -18.296 1.00 95.56 121 PRO A C 1
ATOM 926 O O . PRO A 1 121 ? -2.641 -0.615 -17.937 1.00 95.56 121 PRO A O 1
ATOM 929 N N . LEU A 1 122 ? -0.448 -1.071 -18.109 1.00 97.44 122 LEU A N 1
ATOM 930 C CA . LEU A 1 122 ? -0.011 0.218 -17.579 1.00 97.44 122 LEU A CA 1
ATOM 931 C C . LEU A 1 122 ? -0.132 1.311 -18.646 1.00 97.44 122 LEU A C 1
ATOM 933 O O . LEU A 1 122 ? 0.213 1.092 -19.810 1.00 97.44 122 LEU A O 1
ATOM 937 N N . ASP A 1 123 ? -0.572 2.489 -18.223 1.00 97.31 123 ASP A N 1
ATOM 938 C CA . ASP A 1 123 ? -0.566 3.712 -19.008 1.00 97.31 123 ASP A CA 1
ATOM 939 C C . ASP A 1 123 ? 0.859 4.302 -19.043 1.00 97.31 123 ASP A C 1
ATOM 941 O O . ASP A 1 123 ? 1.433 4.604 -17.988 1.00 97.31 123 ASP A O 1
ATOM 945 N N . PRO A 1 124 ? 1.446 4.485 -20.238 1.00 94.94 124 PRO A N 1
ATOM 946 C CA . PRO A 1 124 ? 2.824 4.936 -20.389 1.00 94.94 124 PRO A CA 1
ATOM 947 C C . PRO A 1 124 ? 3.168 6.299 -19.788 1.00 94.94 124 PRO A C 1
ATOM 949 O O . PRO A 1 124 ? 4.339 6.540 -19.485 1.00 94.94 124 PRO A O 1
ATOM 952 N N . ASP A 1 125 ? 2.195 7.199 -19.662 1.00 94.31 125 ASP A N 1
ATOM 953 C CA . ASP A 1 125 ? 2.410 8.545 -19.144 1.00 94.31 125 ASP A CA 1
ATOM 954 C C . ASP A 1 125 ? 1.926 8.646 -17.691 1.00 94.31 125 ASP A C 1
ATOM 956 O O . ASP A 1 125 ? 2.684 9.099 -16.833 1.00 94.31 125 ASP A O 1
ATOM 960 N N . GLN A 1 126 ? 0.714 8.175 -17.382 1.00 95.25 126 GLN A N 1
ATOM 961 C CA . GLN A 1 126 ? 0.140 8.270 -16.040 1.00 95.25 126 GLN A CA 1
ATOM 962 C C . GLN A 1 126 ? 0.894 7.403 -15.024 1.00 95.25 126 GLN A C 1
ATOM 964 O O . GLN A 1 126 ? 1.264 7.903 -13.962 1.00 95.25 126 GLN A O 1
ATOM 969 N N . ASP A 1 127 ? 1.143 6.122 -15.317 1.00 96.31 127 ASP A N 1
ATOM 970 C CA . ASP A 1 127 ? 1.793 5.235 -14.340 1.00 96.31 127 ASP A CA 1
ATOM 971 C C . ASP A 1 127 ? 3.276 5.591 -14.160 1.00 96.31 127 ASP A C 1
ATOM 973 O O . ASP A 1 127 ? 3.809 5.488 -13.053 1.00 96.31 127 ASP A O 1
ATOM 977 N N . LEU A 1 128 ? 3.928 6.097 -15.215 1.00 95.81 128 LEU A N 1
ATOM 978 C CA . LEU A 1 128 ? 5.269 6.672 -15.115 1.00 95.81 128 LEU A CA 1
ATOM 979 C C . LEU A 1 128 ? 5.270 7.916 -14.219 1.00 95.81 128 LEU A C 1
ATOM 981 O O . LEU A 1 128 ? 6.089 8.004 -13.309 1.00 95.81 128 LEU A O 1
ATOM 985 N N . GLN A 1 129 ? 4.345 8.853 -14.440 1.00 94.88 129 GLN A N 1
ATOM 986 C CA . GLN A 1 129 ? 4.227 10.061 -13.623 1.00 94.88 129 GLN A CA 1
ATOM 987 C C . GLN A 1 129 ? 3.997 9.731 -12.144 1.00 94.88 129 GLN A C 1
ATOM 989 O O . GLN A 1 129 ? 4.579 10.365 -11.262 1.00 94.88 129 GLN A O 1
ATOM 994 N N . GLU A 1 130 ? 3.150 8.740 -11.861 1.00 94.00 130 GLU A N 1
ATOM 995 C CA . GLU A 1 130 ? 2.856 8.317 -10.496 1.00 94.00 130 GLU A CA 1
ATOM 996 C C . GLU A 1 130 ? 4.051 7.626 -9.827 1.00 94.00 130 GLU A C 1
ATOM 998 O O . GLU A 1 130 ? 4.318 7.892 -8.652 1.00 94.00 130 GLU A O 1
ATOM 1003 N N . ALA A 1 131 ? 4.792 6.787 -10.552 1.00 94.69 131 ALA A N 1
ATOM 1004 C CA . ALA A 1 131 ? 5.934 6.056 -10.011 1.00 94.69 131 ALA A CA 1
ATOM 1005 C C . ALA A 1 131 ? 7.205 6.898 -9.869 1.00 94.69 131 ALA A C 1
ATOM 1007 O O . ALA A 1 131 ? 7.889 6.800 -8.851 1.00 94.69 131 ALA A O 1
ATOM 1008 N N . ASP A 1 132 ? 7.517 7.712 -10.877 1.00 94.44 132 ASP A N 1
ATOM 1009 C CA . ASP A 1 132 ? 8.769 8.458 -10.998 1.00 94.44 132 ASP A CA 1
ATOM 1010 C C . ASP A 1 132 ? 8.532 9.796 -11.719 1.00 94.44 132 ASP A C 1
ATOM 1012 O O . ASP A 1 132 ? 8.735 9.951 -12.927 1.00 94.44 132 ASP A O 1
ATOM 1016 N N . ILE A 1 133 ? 8.089 10.786 -10.940 1.00 93.00 133 ILE A N 1
ATOM 1017 C CA . ILE A 1 133 ? 7.756 12.128 -11.423 1.00 93.00 133 ILE A CA 1
ATOM 1018 C C . ILE A 1 133 ? 8.966 12.846 -12.031 1.00 93.00 133 ILE A C 1
ATOM 1020 O O . ILE A 1 133 ? 8.807 13.642 -12.957 1.00 93.00 133 ILE A O 1
ATOM 1024 N N . LEU A 1 134 ? 10.177 12.569 -11.538 1.00 91.94 134 LEU A N 1
ATOM 1025 C CA . LEU A 1 134 ? 11.401 13.181 -12.051 1.00 91.94 134 LEU A CA 1
ATOM 1026 C C . LEU A 1 134 ? 11.705 12.656 -13.453 1.00 91.94 134 LEU A C 1
ATOM 1028 O O . LEU A 1 134 ? 11.826 13.450 -14.386 1.00 91.94 134 LEU A O 1
ATOM 1032 N N . THR A 1 135 ? 11.724 11.332 -13.630 1.00 94.19 135 THR A N 1
ATOM 1033 C CA . THR A 1 135 ? 11.924 10.729 -14.953 1.00 94.19 135 THR A CA 1
ATOM 1034 C C . THR A 1 135 ? 10.791 11.088 -15.914 1.00 94.19 135 THR A C 1
ATOM 1036 O O . THR A 1 135 ? 11.061 11.389 -17.076 1.00 94.19 135 THR A O 1
ATOM 1039 N N . TYR A 1 136 ? 9.537 11.144 -15.450 1.00 95.19 136 TYR A N 1
ATOM 1040 C CA . TYR A 1 136 ? 8.416 11.638 -16.257 1.00 95.19 136 TYR A CA 1
ATOM 1041 C C . TYR A 1 136 ? 8.680 13.050 -16.796 1.00 95.19 136 TYR A C 1
ATOM 1043 O O . TYR A 1 136 ? 8.544 13.297 -17.996 1.00 95.19 136 TYR A O 1
ATOM 1051 N N . ASN A 1 137 ? 9.111 13.969 -15.926 1.00 94.69 137 ASN A N 1
ATOM 1052 C CA . ASN A 1 137 ? 9.432 15.336 -16.324 1.00 94.69 137 ASN A CA 1
ATOM 1053 C C . ASN A 1 137 ? 10.588 15.374 -17.330 1.00 94.69 137 ASN A C 1
ATOM 1055 O O . ASN A 1 137 ? 10.534 16.161 -18.271 1.00 94.69 137 ASN A O 1
ATOM 1059 N N . TYR A 1 138 ? 11.604 14.518 -17.185 1.00 93.62 138 TYR A N 1
ATOM 1060 C CA . TYR A 1 138 ? 12.686 14.416 -18.168 1.00 93.62 138 TYR A CA 1
ATOM 1061 C C . TYR A 1 138 ? 12.207 13.948 -19.531 1.00 93.62 138 TYR A C 1
ATOM 1063 O O . TYR A 1 138 ? 12.518 14.594 -20.530 1.00 93.62 138 TYR A O 1
ATOM 1071 N N . VAL A 1 139 ? 11.400 12.890 -19.576 1.00 95.50 139 VAL A N 1
ATOM 1072 C CA . VAL A 1 139 ? 10.803 12.402 -20.825 1.00 95.50 139 VAL A CA 1
ATOM 1073 C C . VAL A 1 139 ? 9.980 13.509 -21.489 1.00 95.50 139 VAL A C 1
ATOM 1075 O O . VAL A 1 139 ? 10.168 13.772 -22.674 1.00 95.50 139 VAL A O 1
ATOM 1078 N N . LYS A 1 140 ? 9.145 14.232 -20.727 1.00 96.25 140 LYS A N 1
ATOM 1079 C CA . LYS A 1 140 ? 8.356 15.352 -21.264 1.00 96.25 140 LYS A CA 1
ATOM 1080 C C . LYS A 1 140 ? 9.218 16.507 -21.765 1.00 96.25 140 LYS A C 1
ATOM 1082 O O . LYS A 1 140 ? 8.903 17.066 -22.810 1.00 96.25 140 LYS A O 1
ATOM 1087 N N . LYS A 1 141 ? 10.317 16.835 -21.076 1.00 95.25 141 LYS A N 1
ATOM 1088 C CA . LYS A 1 141 ? 11.273 17.842 -21.555 1.00 95.25 141 LYS A CA 1
ATOM 1089 C C . LYS A 1 141 ? 11.899 17.411 -22.886 1.00 95.25 141 LYS A C 1
ATOM 1091 O O . LYS A 1 141 ? 11.878 18.202 -23.818 1.00 95.25 141 LYS A O 1
ATOM 1096 N N . PHE A 1 142 ? 12.382 16.171 -23.026 1.00 94.25 142 PHE A N 1
ATOM 1097 C CA . PHE A 1 142 ? 12.925 15.678 -24.306 1.00 94.25 142 PHE A CA 1
ATOM 1098 C C . PHE A 1 142 ? 11.930 15.813 -25.470 1.00 94.25 142 PHE A C 1
ATOM 1100 O O . PHE A 1 142 ? 12.326 16.187 -26.577 1.00 94.25 142 PHE A O 1
ATOM 1107 N N . GLU A 1 143 ? 10.646 15.560 -25.207 1.00 92.06 143 GLU A N 1
ATOM 1108 C CA . GLU A 1 143 ? 9.558 15.699 -26.184 1.00 92.06 143 GLU A CA 1
ATOM 1109 C C . GLU A 1 143 ? 9.274 17.167 -26.564 1.00 92.06 143 GLU A C 1
ATOM 1111 O O . GLU A 1 143 ? 8.833 17.424 -27.682 1.00 92.06 143 GLU A O 1
ATOM 1116 N N . SER A 1 144 ? 9.538 18.132 -25.672 1.00 93.88 144 SER A N 1
ATOM 1117 C CA . SER A 1 144 ? 9.213 19.556 -25.869 1.00 93.88 144 SER A CA 1
ATOM 1118 C C . SER A 1 144 ? 10.389 20.464 -26.253 1.00 93.88 144 SER A C 1
ATOM 1120 O O . SER A 1 144 ? 10.172 21.652 -26.487 1.00 93.88 144 SER A O 1
ATOM 1122 N N . ILE A 1 145 ? 11.622 19.951 -26.249 1.00 94.19 145 ILE A N 1
ATOM 1123 C CA . ILE A 1 145 ? 12.838 20.708 -26.599 1.00 94.19 145 ILE A CA 1
ATOM 1124 C C . ILE A 1 145 ? 12.806 21.130 -28.073 1.00 94.19 145 ILE A C 1
ATOM 1126 O O . ILE A 1 145 ? 12.462 20.326 -28.945 1.00 94.19 145 ILE A O 1
ATOM 1130 N N . ASN A 1 146 ? 13.221 22.374 -28.340 1.00 92.38 146 ASN A N 1
ATOM 1131 C CA . ASN A 1 146 ? 13.134 23.004 -29.664 1.00 92.38 146 ASN A CA 1
ATOM 1132 C C . ASN A 1 146 ? 14.482 23.183 -30.377 1.00 92.38 146 ASN A C 1
ATOM 1134 O O . ASN A 1 146 ? 14.489 23.350 -31.598 1.00 92.38 146 ASN A O 1
ATOM 1138 N N . ASP A 1 147 ? 15.605 23.118 -29.657 1.00 93.06 147 ASP A N 1
ATOM 1139 C CA . ASP A 1 147 ? 16.943 23.253 -30.239 1.00 93.06 147 ASP A CA 1
ATOM 1140 C C . ASP A 1 147 ? 18.021 22.403 -29.536 1.00 93.06 147 ASP A C 1
ATOM 1142 O O . ASP A 1 147 ? 17.815 21.822 -28.467 1.00 93.06 147 ASP A O 1
ATOM 1146 N N . GLU A 1 148 ? 19.194 22.311 -30.168 1.00 91.06 148 GLU A N 1
ATOM 1147 C CA . GLU A 1 148 ? 20.337 21.535 -29.673 1.00 91.06 148 GLU A CA 1
ATOM 1148 C C . GLU A 1 148 ? 20.908 22.063 -28.351 1.00 91.06 148 GLU A C 1
ATOM 1150 O O . GLU A 1 148 ? 21.379 21.271 -27.537 1.00 91.06 148 GLU A O 1
ATOM 1155 N N . SER A 1 149 ? 20.841 23.373 -28.094 1.00 90.12 149 SER A N 1
ATOM 1156 C CA . SER A 1 149 ? 21.371 23.951 -26.855 1.00 90.12 149 SER A CA 1
ATOM 1157 C C . SER A 1 149 ? 20.523 23.544 -25.651 1.00 90.12 149 SER A C 1
ATOM 1159 O O . SER A 1 149 ? 21.067 23.250 -24.585 1.00 90.12 149 SER A O 1
ATOM 1161 N N . GLU A 1 150 ? 19.198 23.513 -25.806 1.00 92.62 150 GLU A N 1
ATOM 1162 C CA . GLU A 1 150 ? 18.277 22.995 -24.791 1.00 92.62 150 GLU A CA 1
ATOM 1163 C C . GLU A 1 150 ? 18.508 21.492 -24.533 1.00 92.62 150 GLU A C 1
ATOM 1165 O O . GLU A 1 150 ? 18.483 21.047 -23.381 1.00 92.62 150 GLU A O 1
ATOM 1170 N N . LEU A 1 151 ? 18.795 20.714 -25.587 1.00 91.81 151 LEU A N 1
ATOM 1171 C CA . LEU A 1 151 ? 19.125 19.289 -25.481 1.00 91.81 151 LEU A CA 1
ATOM 1172 C C . LEU A 1 151 ? 20.430 19.049 -24.719 1.00 91.81 151 LEU A C 1
ATOM 1174 O O . LEU A 1 151 ? 20.468 18.195 -23.831 1.00 91.81 151 LEU A O 1
ATOM 1178 N N . GLU A 1 152 ? 21.487 19.797 -25.032 1.00 90.12 152 GLU A N 1
ATOM 1179 C CA . GLU A 1 152 ? 22.765 19.714 -24.322 1.00 90.12 152 GLU A CA 1
ATOM 1180 C C . GLU A 1 152 ? 22.604 20.063 -22.835 1.00 90.12 152 GLU A C 1
ATOM 1182 O O . GLU A 1 152 ? 23.140 19.360 -21.975 1.00 90.12 152 GLU A O 1
ATOM 1187 N N . ALA A 1 153 ? 21.820 21.100 -22.519 1.00 90.31 153 ALA A N 1
ATOM 1188 C CA . ALA A 1 153 ? 21.553 21.510 -21.144 1.00 90.31 153 ALA A CA 1
ATOM 1189 C C . ALA A 1 153 ? 20.796 20.433 -20.348 1.00 90.31 153 ALA A C 1
ATOM 1191 O O . ALA A 1 153 ? 21.183 20.121 -19.219 1.00 90.31 153 ALA A O 1
ATOM 1192 N N . LEU A 1 154 ? 19.759 19.822 -20.935 1.00 91.31 154 LEU A N 1
ATOM 1193 C CA . LEU A 1 154 ? 19.025 18.726 -20.295 1.00 91.31 154 LEU A CA 1
ATOM 1194 C C . LEU A 1 154 ? 19.914 17.494 -20.088 1.00 91.31 154 LEU A C 1
ATOM 1196 O O . LEU A 1 154 ? 19.884 16.875 -19.024 1.00 91.31 154 LEU A O 1
ATOM 1200 N N . CYS A 1 155 ? 20.729 17.150 -21.086 1.00 89.25 155 CYS A N 1
ATOM 1201 C CA . CYS A 1 155 ? 21.681 16.052 -20.976 1.00 89.25 155 CYS A CA 1
ATOM 1202 C C . CYS A 1 155 ? 22.685 16.288 -19.836 1.00 89.25 155 CYS A C 1
ATOM 1204 O O . CYS A 1 155 ? 22.960 15.381 -19.051 1.00 89.25 155 CYS A O 1
ATOM 1206 N N . ALA A 1 156 ? 23.192 17.516 -19.697 1.00 86.56 156 ALA A N 1
ATOM 1207 C CA . ALA A 1 156 ? 24.071 17.887 -18.594 1.00 86.56 156 ALA A CA 1
ATOM 1208 C C . ALA A 1 156 ? 23.360 17.806 -17.227 1.00 86.56 156 ALA A C 1
ATOM 1210 O O . ALA A 1 156 ? 23.955 17.310 -16.270 1.00 86.56 156 ALA A O 1
ATOM 1211 N N . GLU A 1 157 ? 22.089 18.226 -17.134 1.00 87.69 157 GLU A N 1
ATOM 1212 C CA . GLU A 1 157 ? 21.269 18.104 -15.916 1.00 87.69 157 GLU A CA 1
ATOM 1213 C C . GLU A 1 157 ? 21.159 16.632 -15.483 1.00 87.69 157 GLU A C 1
ATOM 1215 O O . GLU A 1 157 ? 21.516 16.286 -14.357 1.00 87.69 157 GLU A O 1
ATOM 1220 N N . ILE A 1 158 ? 20.753 15.749 -16.397 1.00 84.94 158 ILE A N 1
ATOM 1221 C CA . ILE A 1 158 ? 20.584 14.311 -16.139 1.00 84.94 158 ILE A CA 1
ATOM 1222 C C . ILE A 1 158 ? 21.920 13.653 -15.781 1.00 84.94 158 ILE A C 1
ATOM 1224 O O . ILE A 1 158 ? 21.986 12.867 -14.837 1.00 84.94 158 ILE A O 1
ATOM 1228 N N . ALA A 1 159 ? 22.996 13.981 -16.500 1.00 80.44 159 ALA A N 1
ATOM 1229 C CA . ALA A 1 159 ? 24.328 13.466 -16.201 1.00 80.44 159 ALA A CA 1
ATOM 1230 C C . ALA A 1 159 ? 24.789 13.885 -14.796 1.00 80.44 159 ALA A C 1
ATOM 1232 O O . ALA A 1 159 ? 25.295 13.052 -14.052 1.00 80.44 159 ALA A O 1
ATOM 1233 N N . SER A 1 160 ? 24.554 15.140 -14.397 1.00 77.88 160 SER A N 1
ATOM 1234 C CA . SER A 1 160 ? 24.963 15.655 -13.083 1.00 77.88 160 SER A CA 1
ATOM 1235 C C . SER A 1 160 ? 24.247 14.991 -11.903 1.00 77.88 160 SER A C 1
ATOM 1237 O O . SER A 1 160 ? 24.811 14.901 -10.815 1.00 77.88 160 SER A O 1
ATOM 1239 N N . GLN A 1 161 ? 23.021 14.507 -12.111 1.00 72.75 161 GLN A N 1
ATOM 1240 C CA . GLN A 1 161 ? 22.246 13.821 -11.077 1.00 72.75 161 GLN A CA 1
ATOM 1241 C C . GLN A 1 161 ? 22.581 12.333 -10.966 1.00 72.75 161 GLN A C 1
ATOM 1243 O O . GLN A 1 161 ? 22.452 11.759 -9.887 1.00 72.75 161 GLN A O 1
ATOM 1248 N N . HIS A 1 162 ? 23.010 11.711 -12.065 1.00 68.12 162 HIS A N 1
ATOM 1249 C CA . HIS A 1 162 ? 23.223 10.265 -12.136 1.00 68.12 162 HIS A CA 1
ATOM 1250 C C . HIS A 1 162 ? 24.700 9.845 -12.062 1.00 68.12 162 HIS A C 1
ATOM 1252 O O . HIS A 1 162 ? 24.995 8.735 -11.626 1.00 68.12 162 HIS A O 1
ATOM 1258 N N . LEU A 1 163 ? 25.641 10.714 -12.443 1.00 59.41 163 LEU A N 1
ATOM 1259 C CA . LEU A 1 163 ? 27.079 10.436 -12.447 1.00 59.41 163 LEU A CA 1
ATOM 1260 C C . LEU A 1 163 ? 27.762 11.226 -11.323 1.00 59.41 163 LEU A C 1
ATOM 1262 O O . LEU A 1 163 ? 28.306 12.304 -11.534 1.00 59.41 163 LEU A O 1
ATOM 1266 N N . ALA A 1 164 ? 27.782 10.669 -10.109 1.00 47.50 164 ALA A N 1
ATOM 1267 C CA . ALA A 1 164 ? 28.559 11.219 -8.987 1.00 47.50 164 ALA A CA 1
ATOM 1268 C C . ALA A 1 164 ? 30.086 11.041 -9.145 1.00 47.50 164 ALA A C 1
ATOM 1270 O O . ALA A 1 164 ? 30.859 11.424 -8.269 1.00 47.50 164 ALA A O 1
ATOM 1271 N N . THR A 1 165 ? 30.542 10.463 -10.255 1.00 49.75 165 THR A N 1
ATOM 1272 C CA . THR A 1 165 ? 31.962 10.247 -10.525 1.00 49.75 165 THR A CA 1
ATOM 1273 C C . THR A 1 165 ? 32.193 10.587 -11.980 1.00 49.75 165 THR A C 1
ATOM 1275 O O . THR A 1 165 ? 31.684 9.856 -12.811 1.00 49.75 165 THR A O 1
ATOM 1278 N N . GLU A 1 166 ? 32.915 11.669 -12.278 1.00 48.00 166 GLU A N 1
ATOM 1279 C CA . GLU A 1 166 ? 34.042 11.654 -13.218 1.00 48.00 166 GLU A CA 1
ATOM 1280 C C . GLU A 1 166 ? 34.947 12.882 -13.022 1.00 48.00 166 GLU A C 1
ATOM 1282 O O . GLU A 1 166 ? 34.543 13.958 -12.582 1.00 48.00 166 GLU A O 1
ATOM 1287 N N . SER A 1 167 ? 36.222 12.625 -13.300 1.00 46.75 167 SER A N 1
ATOM 1288 C CA . SER A 1 167 ? 37.404 13.466 -13.141 1.00 46.75 167 SER A CA 1
ATOM 1289 C C . SER A 1 167 ? 37.336 14.779 -13.948 1.00 46.75 167 SER A C 1
ATOM 1291 O O . SER A 1 167 ? 36.821 14.769 -15.066 1.00 46.75 167 SER A O 1
ATOM 1293 N N . PRO A 1 168 ? 37.932 15.890 -13.462 1.00 53.00 168 PRO A N 1
ATOM 1294 C CA . PRO A 1 168 ? 37.933 17.197 -14.137 1.00 53.00 168 PRO A CA 1
ATOM 1295 C C . PRO A 1 168 ? 38.609 17.258 -15.528 1.00 53.00 168 PRO A C 1
ATOM 1297 O O . PRO A 1 168 ? 38.576 18.313 -16.155 1.00 53.00 168 PRO A O 1
ATOM 1300 N N . GLU A 1 169 ? 39.193 16.165 -16.032 1.00 43.06 169 GLU A N 1
ATOM 1301 C CA . GLU A 1 169 ? 39.871 16.097 -17.343 1.00 43.06 169 GLU A CA 1
ATOM 1302 C C . GLU A 1 169 ? 39.156 15.206 -18.389 1.00 43.06 169 GLU A C 1
ATOM 1304 O O . GLU A 1 169 ? 39.726 14.893 -19.435 1.00 43.06 169 GLU A O 1
ATOM 1309 N N . GLY A 1 170 ? 37.913 14.783 -18.132 1.00 50.66 170 GLY A N 1
ATOM 1310 C CA . GLY A 1 170 ? 37.123 13.971 -19.068 1.00 50.66 170 GLY A CA 1
ATOM 1311 C C . GLY A 1 170 ? 36.497 14.764 -20.233 1.00 50.66 170 GLY A C 1
ATOM 1312 O O . GLY A 1 170 ? 36.314 15.981 -20.133 1.00 50.66 170 GLY A O 1
ATOM 1313 N N . PRO A 1 171 ? 36.146 14.104 -21.360 1.00 51.41 171 PRO A N 1
ATOM 1314 C CA . PRO A 1 171 ? 35.352 14.726 -22.421 1.00 51.41 171 PRO A CA 1
ATOM 1315 C C . PRO A 1 171 ? 34.026 15.262 -21.858 1.00 51.41 171 PRO A C 1
ATOM 1317 O O . PRO A 1 171 ? 33.510 14.726 -20.879 1.00 51.41 171 PRO A O 1
ATOM 1320 N N . LYS A 1 172 ? 33.476 16.320 -22.480 1.00 55.22 172 LYS A N 1
ATOM 1321 C CA . LYS A 1 172 ? 32.200 16.949 -22.082 1.00 55.22 172 LYS A CA 1
ATOM 1322 C C . LYS A 1 172 ? 31.157 15.882 -21.696 1.00 55.22 172 LYS A C 1
ATOM 1324 O O . LYS A 1 172 ? 31.009 14.925 -22.463 1.00 55.22 172 LYS A O 1
ATOM 1329 N N . PRO A 1 173 ? 30.416 16.051 -20.581 1.00 55.88 173 PRO A N 1
ATOM 1330 C CA . PRO A 1 173 ? 29.381 15.105 -20.181 1.00 55.88 173 PRO A CA 1
ATOM 1331 C C . PRO A 1 173 ? 28.366 14.988 -21.318 1.00 55.88 173 PRO A C 1
ATOM 1333 O O . PRO A 1 173 ? 27.667 15.941 -21.651 1.00 55.88 173 PRO A O 1
ATOM 1336 N N . CYS A 1 174 ? 28.349 13.831 -21.968 1.00 65.94 174 CYS A N 1
ATOM 1337 C CA . CYS A 1 174 ? 27.494 13.555 -23.109 1.00 65.94 174 CYS A CA 1
ATOM 1338 C C . CYS A 1 174 ? 26.578 12.408 -22.705 1.00 65.94 174 CYS A C 1
ATOM 1340 O O . CYS A 1 174 ? 27.069 11.314 -22.418 1.00 65.94 174 CYS A O 1
ATOM 1342 N N . CYS A 1 175 ? 25.265 12.656 -22.664 1.00 84.31 175 CYS A N 1
ATOM 1343 C CA . CYS A 1 175 ? 24.300 11.584 -22.467 1.00 84.31 175 CYS A CA 1
ATOM 1344 C C . CYS A 1 175 ? 24.499 10.524 -23.543 1.00 84.31 175 CYS A C 1
ATOM 1346 O O . CYS A 1 175 ? 24.669 10.815 -24.728 1.00 84.31 175 CYS A O 1
ATOM 1348 N N . ARG A 1 176 ? 24.489 9.275 -23.105 1.00 91.25 176 ARG A N 1
ATOM 1349 C CA . ARG A 1 176 ? 24.596 8.100 -23.965 1.00 91.25 176 ARG A CA 1
ATOM 1350 C C . ARG A 1 176 ? 23.279 7.354 -23.865 1.00 91.25 176 ARG A C 1
ATOM 1352 O O . ARG A 1 176 ? 22.446 7.703 -23.034 1.00 91.25 176 ARG A O 1
ATOM 1359 N N . PHE A 1 177 ? 23.072 6.327 -24.677 1.00 95.25 177 PHE A N 1
ATOM 1360 C CA . PHE A 1 177 ? 21.899 5.457 -24.554 1.00 95.25 177 PHE A CA 1
ATOM 1361 C C . PHE A 1 177 ? 22.030 4.521 -23.334 1.00 95.25 177 PHE A C 1
ATOM 1363 O O . PHE A 1 177 ? 21.954 3.296 -23.451 1.00 95.25 177 PHE A O 1
ATOM 1370 N N . THR A 1 178 ? 22.248 5.111 -22.159 1.00 94.19 178 THR A N 1
ATOM 1371 C CA . THR A 1 178 ? 22.270 4.491 -20.835 1.00 94.19 178 THR A CA 1
ATOM 1372 C C . THR A 1 178 ? 21.375 5.277 -19.881 1.00 94.19 178 THR A C 1
ATOM 1374 O O . THR A 1 178 ? 21.126 6.462 -20.091 1.00 94.19 178 THR A O 1
ATOM 1377 N N . TYR A 1 179 ? 20.847 4.618 -18.850 1.00 94.19 179 TYR A N 1
ATOM 1378 C CA . TYR A 1 179 ? 20.031 5.271 -17.823 1.00 94.19 179 TYR A CA 1
ATOM 1379 C C . TYR A 1 179 ? 20.074 4.485 -16.509 1.00 94.19 179 TYR A C 1
ATOM 1381 O O . TYR A 1 179 ? 20.390 3.293 -16.520 1.00 94.19 179 TYR A O 1
ATOM 1389 N N . LEU A 1 180 ? 19.736 5.131 -15.387 1.00 93.06 180 LEU A N 1
ATOM 1390 C CA . LEU A 1 180 ? 19.635 4.451 -14.094 1.00 93.06 180 LEU A CA 1
ATOM 1391 C C . LEU A 1 180 ? 18.288 3.737 -13.940 1.00 93.06 180 LEU A C 1
ATOM 1393 O O . LEU A 1 180 ? 17.212 4.322 -14.106 1.00 93.06 180 LEU A O 1
ATOM 1397 N N . THR A 1 181 ? 18.352 2.470 -13.558 1.00 94.25 181 THR A N 1
ATOM 1398 C CA . THR A 1 181 ? 17.207 1.692 -13.071 1.00 94.25 181 THR A CA 1
ATOM 1399 C C . THR A 1 181 ? 16.651 2.286 -11.774 1.00 94.25 181 THR A C 1
ATOM 1401 O O . THR A 1 181 ? 17.299 3.107 -11.121 1.00 94.25 181 THR A O 1
ATOM 1404 N N . MET A 1 182 ? 15.446 1.882 -11.374 1.00 92.69 182 MET A N 1
ATOM 1405 C CA . MET A 1 182 ? 14.863 2.318 -10.096 1.00 92.69 182 MET A CA 1
ATOM 1406 C C . MET A 1 182 ? 15.663 1.822 -8.880 1.00 92.69 182 MET A C 1
ATOM 1408 O O . MET A 1 182 ? 15.570 2.415 -7.809 1.00 92.69 182 MET A O 1
ATOM 1412 N N . THR A 1 183 ? 16.474 0.772 -9.041 1.00 91.88 183 THR A N 1
ATOM 1413 C CA . THR A 1 183 ? 17.411 0.265 -8.024 1.00 91.88 183 THR A CA 1
ATOM 1414 C C . THR A 1 183 ? 18.772 0.975 -8.045 1.00 91.88 183 THR A C 1
ATOM 1416 O O . THR A 1 183 ? 19.600 0.723 -7.173 1.00 91.88 183 THR A O 1
ATOM 1419 N N . GLY A 1 184 ? 19.003 1.888 -8.998 1.00 90.44 184 GLY A N 1
ATOM 1420 C CA . GLY A 1 184 ? 20.213 2.713 -9.087 1.00 90.44 184 GLY A CA 1
ATOM 1421 C C . GLY A 1 184 ? 21.338 2.142 -9.957 1.00 90.44 184 GLY A C 1
ATOM 1422 O O . GLY A 1 184 ? 22.414 2.731 -10.018 1.00 90.44 184 GLY A O 1
ATOM 1423 N N . GLU A 1 185 ? 21.121 1.025 -10.651 1.00 91.06 185 GLU A N 1
ATOM 1424 C CA . GLU A 1 185 ? 22.097 0.441 -11.582 1.00 91.06 185 GLU A CA 1
ATOM 1425 C C . GLU A 1 185 ? 22.016 1.095 -12.970 1.00 91.06 185 GLU A C 1
ATOM 1427 O O . GLU A 1 185 ? 20.921 1.285 -13.501 1.00 91.06 185 GLU A O 1
ATOM 1432 N N . GLU A 1 186 ? 23.160 1.392 -13.596 1.00 92.19 186 GLU A N 1
ATOM 1433 C CA . GLU A 1 186 ? 23.200 1.895 -14.975 1.00 92.19 186 GLU A CA 1
ATOM 1434 C C . GLU A 1 186 ? 23.042 0.756 -15.996 1.00 92.19 186 GLU A C 1
ATOM 1436 O O . GLU A 1 186 ? 23.858 -0.169 -16.057 1.00 92.19 186 GLU A O 1
ATOM 1441 N N . VAL A 1 187 ? 22.038 0.873 -16.868 1.00 94.38 187 VAL A N 1
ATOM 1442 C CA . VAL A 1 187 ? 21.747 -0.097 -17.933 1.00 94.38 187 VAL A CA 1
ATOM 1443 C C . VAL A 1 187 ? 21.816 0.535 -19.319 1.00 94.38 187 VAL A C 1
ATOM 1445 O O . VAL A 1 187 ? 21.556 1.725 -19.487 1.00 94.38 187 VAL A O 1
ATOM 1448 N N . GLU A 1 188 ? 22.146 -0.266 -20.337 1.00 96.38 188 GLU A N 1
ATOM 1449 C CA . GLU A 1 188 ? 22.041 0.164 -21.735 1.00 96.38 188 GLU A CA 1
ATOM 1450 C C . GLU A 1 188 ? 20.578 0.122 -22.202 1.00 96.38 188 GLU A C 1
ATOM 1452 O O . GLU A 1 188 ? 19.900 -0.897 -22.072 1.00 96.38 188 GLU A O 1
ATOM 1457 N N . LEU A 1 189 ? 20.096 1.214 -22.799 1.00 96.56 189 LEU A N 1
ATOM 1458 C CA . LEU A 1 189 ? 18.731 1.316 -23.332 1.00 96.56 189 LEU A CA 1
ATOM 1459 C C . LEU A 1 189 ? 18.561 0.596 -24.680 1.00 96.56 189 LEU A C 1
ATOM 1461 O O . LEU A 1 189 ? 17.446 0.279 -25.096 1.00 96.56 189 LEU A O 1
ATOM 1465 N N . CYS A 1 190 ? 19.669 0.344 -25.372 1.00 95.25 190 CYS A N 1
ATOM 1466 C CA . CYS A 1 190 ? 19.737 -0.395 -26.625 1.00 95.25 190 CYS A CA 1
ATOM 1467 C C . CYS A 1 190 ? 21.090 -1.114 -26.742 1.00 95.25 190 CYS A C 1
ATOM 1469 O O . CYS A 1 190 ? 22.002 -0.887 -25.948 1.00 95.25 190 CYS A O 1
ATOM 1471 N N . SER A 1 191 ? 21.239 -1.987 -27.739 1.00 95.94 191 SER A N 1
ATOM 1472 C CA . SER A 1 191 ? 22.491 -2.715 -27.966 1.00 95.94 191 SER A CA 1
ATOM 1473 C C . SER A 1 191 ? 23.662 -1.756 -28.193 1.00 95.94 191 SER A C 1
ATOM 1475 O O . SER A 1 191 ? 23.629 -0.982 -29.153 1.00 95.94 191 SER A O 1
ATOM 1477 N N . ARG A 1 192 ? 24.719 -1.860 -27.375 1.00 94.12 192 ARG A N 1
ATOM 1478 C CA . ARG A 1 192 ? 25.885 -0.958 -27.418 1.00 94.12 192 ARG A CA 1
ATOM 1479 C C . ARG A 1 192 ? 25.502 0.494 -27.103 1.00 94.12 192 ARG A C 1
ATOM 1481 O O . ARG A 1 192 ? 26.123 1.417 -27.630 1.00 94.12 192 ARG A O 1
ATOM 1488 N N . GLY A 1 193 ? 24.496 0.703 -26.251 1.00 93.75 193 GLY A N 1
ATOM 1489 C CA . GLY A 1 193 ? 24.007 2.024 -25.849 1.00 93.75 193 GLY A CA 1
ATOM 1490 C C . GLY A 1 193 ? 25.085 2.907 -25.212 1.00 93.75 193 GLY A C 1
ATOM 1491 O O . GLY A 1 193 ? 25.140 4.105 -25.488 1.00 93.75 193 GLY A O 1
ATOM 1492 N N . ARG A 1 194 ? 26.056 2.310 -24.504 1.00 91.75 194 ARG A N 1
ATOM 1493 C CA . ARG A 1 194 ? 27.274 2.990 -24.017 1.00 91.75 194 ARG A CA 1
ATOM 1494 C C . ARG A 1 194 ? 28.170 3.515 -25.128 1.00 91.75 194 ARG A C 1
ATOM 1496 O O . ARG A 1 194 ? 29.155 4.186 -24.844 1.00 91.75 194 ARG A O 1
ATOM 1503 N N . HIS A 1 195 ? 27.912 3.211 -26.392 1.00 91.31 195 HIS A N 1
ATOM 1504 C CA . HIS A 1 195 ? 28.670 3.724 -27.531 1.00 91.31 195 HIS A CA 1
ATOM 1505 C C . HIS A 1 195 ? 27.891 4.748 -28.363 1.00 91.31 195 HIS A C 1
ATOM 1507 O O . HIS A 1 195 ? 28.492 5.397 -29.217 1.00 91.31 195 HIS A O 1
ATOM 1513 N N . ILE A 1 196 ? 26.602 4.942 -28.078 1.00 94.00 196 ILE A N 1
ATOM 1514 C CA . ILE A 1 196 ? 25.705 5.796 -28.857 1.00 94.00 196 ILE A CA 1
ATOM 1515 C C . ILE A 1 196 ? 25.437 7.083 -28.062 1.00 94.00 196 ILE A C 1
ATOM 1517 O O . ILE A 1 196 ? 24.821 7.003 -26.999 1.00 94.00 196 ILE A O 1
ATOM 1521 N N . PRO A 1 197 ? 25.899 8.257 -28.530 1.00 92.62 197 PRO A N 1
ATOM 1522 C CA . PRO A 1 197 ? 25.548 9.531 -27.915 1.00 92.62 197 PRO A CA 1
ATOM 1523 C C . PRO A 1 197 ? 24.096 9.915 -28.232 1.00 92.62 197 PRO A C 1
ATOM 1525 O O . PRO A 1 197 ? 23.577 9.617 -29.313 1.00 92.62 197 PRO A O 1
ATOM 1528 N N . VAL A 1 198 ? 23.456 10.604 -27.291 1.00 92.38 198 VAL A N 1
ATOM 1529 C CA . VAL A 1 198 ? 22.179 11.280 -27.530 1.00 92.38 198 VAL A CA 1
ATOM 1530 C C . VAL A 1 198 ? 22.453 12.534 -28.362 1.00 92.38 198 VAL A C 1
ATOM 1532 O O . VAL A 1 198 ? 23.336 13.323 -28.036 1.00 92.38 198 VAL A O 1
ATOM 1535 N N . ALA A 1 199 ? 21.717 12.680 -29.455 1.00 92.38 199 ALA A N 1
ATOM 1536 C CA . ALA A 1 199 ? 21.829 13.746 -30.441 1.00 92.38 199 ALA A CA 1
ATOM 1537 C C . ALA A 1 199 ? 20.428 14.206 -30.862 1.00 92.38 199 ALA A C 1
ATOM 1539 O O . ALA A 1 199 ? 19.431 13.531 -30.582 1.00 92.38 199 ALA A O 1
ATOM 1540 N N . TRP A 1 200 ? 20.347 15.344 -31.551 1.00 93.56 200 TRP A N 1
ATOM 1541 C CA . TRP A 1 200 ? 19.078 15.937 -31.970 1.00 93.56 200 TRP A CA 1
ATOM 1542 C C . TRP A 1 200 ? 18.183 14.948 -32.725 1.00 93.56 200 TRP A C 1
ATOM 1544 O O . TRP A 1 200 ? 16.994 14.825 -32.438 1.00 93.56 200 TRP A O 1
ATOM 1554 N N . GLU A 1 201 ? 18.774 14.165 -33.626 1.00 94.62 201 GLU A N 1
ATOM 1555 C CA . GLU A 1 201 ? 18.068 13.235 -34.507 1.00 94.62 201 GLU A CA 1
ATOM 1556 C C . GLU A 1 201 ? 17.540 11.990 -33.784 1.00 94.62 201 GLU A C 1
ATOM 1558 O O . GLU A 1 201 ? 16.692 11.280 -34.324 1.00 94.62 201 GLU A O 1
ATOM 1563 N N . ASN A 1 202 ? 18.054 11.685 -32.587 1.00 94.94 202 ASN A N 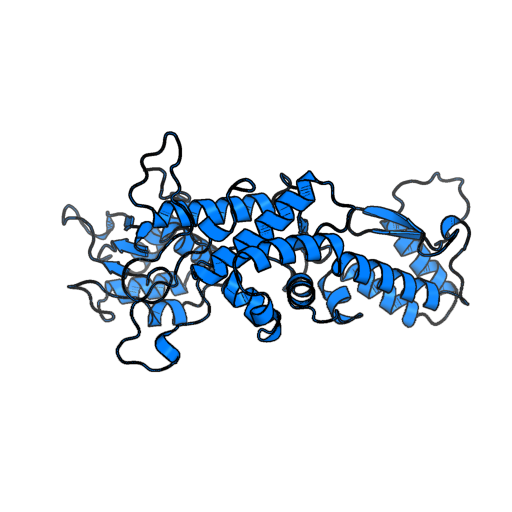1
ATOM 1564 C CA . ASN A 1 202 ? 17.715 10.470 -31.847 1.00 94.94 202 ASN A CA 1
ATOM 1565 C C . ASN A 1 202 ? 17.106 10.735 -30.456 1.00 94.94 202 ASN A C 1
ATOM 1567 O O . ASN A 1 202 ? 16.783 9.774 -29.750 1.00 94.94 202 ASN A O 1
ATOM 1571 N N . LYS A 1 203 ? 16.891 12.006 -30.082 1.00 94.56 203 LYS A N 1
ATOM 1572 C CA . LYS A 1 203 ? 16.375 12.410 -28.762 1.00 94.56 203 LYS A CA 1
ATOM 1573 C C . LYS A 1 203 ? 15.034 11.758 -28.414 1.00 94.56 203 LYS A C 1
ATOM 1575 O O . LYS A 1 203 ? 14.841 11.302 -27.289 1.00 94.56 203 LYS A O 1
ATOM 1580 N N . ASP A 1 204 ? 14.135 11.639 -29.390 1.00 95.69 204 ASP A N 1
ATOM 1581 C CA . ASP A 1 204 ? 12.801 11.070 -29.169 1.00 95.69 204 ASP A CA 1
ATOM 1582 C C . ASP A 1 204 ? 12.875 9.546 -28.977 1.00 95.69 204 ASP A C 1
ATOM 1584 O O . ASP A 1 204 ? 12.136 8.972 -28.176 1.00 95.69 204 ASP A O 1
ATOM 1588 N N . ILE A 1 205 ? 13.830 8.886 -29.646 1.00 96.88 205 ILE A N 1
ATOM 1589 C CA . ILE A 1 205 ? 14.115 7.455 -29.459 1.00 96.88 205 ILE A CA 1
ATOM 1590 C C . ILE A 1 205 ? 14.671 7.220 -28.051 1.00 96.88 205 ILE A C 1
ATOM 1592 O O . ILE A 1 205 ? 14.259 6.276 -27.378 1.00 96.88 205 ILE A O 1
ATOM 1596 N N . TYR A 1 206 ? 15.575 8.086 -27.589 1.00 95.88 206 TYR A N 1
ATOM 1597 C CA . TYR A 1 206 ? 16.118 8.031 -26.233 1.00 95.88 206 TYR A CA 1
ATOM 1598 C C . TYR A 1 206 ? 15.018 8.210 -25.173 1.00 95.88 206 TYR A C 1
ATOM 1600 O O . TYR A 1 206 ? 14.890 7.377 -24.273 1.00 95.88 206 TYR A O 1
ATOM 1608 N N . ALA A 1 207 ? 14.152 9.217 -25.328 1.00 96.19 207 ALA A N 1
ATOM 1609 C CA . ALA A 1 207 ? 13.019 9.457 -24.433 1.00 96.19 207 ALA A CA 1
ATOM 1610 C C . ALA A 1 207 ? 12.040 8.267 -24.391 1.00 96.19 207 ALA A C 1
ATOM 1612 O O . ALA A 1 207 ? 11.642 7.812 -23.314 1.00 96.19 207 ALA A O 1
ATOM 1613 N N . ALA A 1 208 ? 11.700 7.704 -25.555 1.00 97.31 208 ALA A N 1
ATOM 1614 C CA . ALA A 1 208 ? 10.858 6.515 -25.649 1.00 97.31 208 ALA A CA 1
ATOM 1615 C C . ALA A 1 208 ? 11.505 5.282 -24.995 1.00 97.31 208 ALA A C 1
ATOM 1617 O O . ALA A 1 208 ? 10.807 4.470 -24.378 1.00 97.31 208 ALA A O 1
ATOM 1618 N N . ALA A 1 209 ? 12.830 5.142 -25.086 1.00 97.56 209 ALA A N 1
ATOM 1619 C CA . ALA A 1 209 ? 13.557 4.046 -24.461 1.00 97.56 209 ALA A CA 1
ATOM 1620 C C . ALA A 1 209 ? 13.588 4.163 -22.925 1.00 97.56 209 ALA A C 1
ATOM 1622 O O . ALA A 1 209 ? 13.376 3.156 -22.250 1.00 97.56 209 ALA A O 1
ATOM 1623 N N . ILE A 1 210 ? 13.743 5.373 -22.368 1.00 96.62 210 ILE A N 1
ATOM 1624 C CA . ILE A 1 210 ? 13.622 5.626 -20.917 1.00 96.62 210 ILE A CA 1
ATOM 1625 C C . ILE A 1 210 ? 12.218 5.265 -20.419 1.00 96.62 210 ILE A C 1
ATOM 1627 O O . ILE A 1 210 ? 12.069 4.526 -19.444 1.00 96.62 210 ILE A O 1
ATOM 1631 N N . ARG A 1 211 ? 11.176 5.737 -21.115 1.00 97.25 211 ARG A N 1
ATOM 1632 C CA . ARG A 1 211 ? 9.781 5.390 -20.801 1.00 97.25 211 ARG A CA 1
ATOM 1633 C C . ARG A 1 211 ? 9.573 3.871 -20.818 1.00 97.25 211 ARG A C 1
ATOM 1635 O O . ARG A 1 211 ? 8.973 3.313 -19.903 1.00 97.25 211 ARG A O 1
ATOM 1642 N N . SER A 1 212 ? 10.114 3.195 -21.831 1.00 97.12 212 SER A N 1
ATOM 1643 C CA . SER A 1 212 ? 10.019 1.737 -21.975 1.00 97.12 212 SER A CA 1
ATOM 1644 C C . SER A 1 212 ? 10.766 0.975 -20.877 1.00 97.12 212 SER A C 1
ATOM 1646 O O . SER A 1 212 ? 10.303 -0.087 -20.462 1.00 97.12 212 SER A O 1
ATOM 1648 N N . LEU A 1 213 ? 11.906 1.490 -20.402 1.00 97.00 213 LEU A N 1
ATOM 1649 C CA . LEU A 1 213 ? 12.621 0.941 -19.247 1.00 97.00 213 LEU A CA 1
ATOM 1650 C C . LEU A 1 213 ? 11.732 1.008 -18.001 1.00 97.00 213 LEU A C 1
ATOM 1652 O O . LEU A 1 213 ? 11.436 -0.031 -17.414 1.00 97.00 213 LEU A O 1
ATOM 1656 N N . ARG A 1 214 ? 11.224 2.200 -17.667 1.00 97.06 214 ARG A N 1
ATOM 1657 C CA . ARG A 1 214 ? 10.397 2.416 -16.472 1.00 97.06 214 ARG A CA 1
ATOM 1658 C C . ARG A 1 214 ? 9.115 1.590 -16.477 1.00 97.06 214 ARG A C 1
ATOM 1660 O O . ARG A 1 214 ? 8.761 1.010 -15.457 1.00 97.06 214 ARG A O 1
ATOM 1667 N N . LEU A 1 215 ? 8.438 1.472 -17.620 1.00 97.12 215 LEU A N 1
ATOM 1668 C CA . LEU A 1 215 ? 7.250 0.619 -17.721 1.00 97.12 215 LEU A CA 1
ATOM 1669 C C . LEU A 1 215 ? 7.566 -0.855 -17.494 1.00 97.12 215 LEU A C 1
ATOM 1671 O O . LEU A 1 215 ? 6.795 -1.540 -16.832 1.00 97.12 215 LEU A O 1
ATOM 1675 N N . ARG A 1 216 ? 8.700 -1.345 -18.003 1.00 96.38 216 ARG A N 1
ATOM 1676 C CA . ARG A 1 216 ? 9.125 -2.733 -17.795 1.00 96.38 216 ARG A CA 1
ATOM 1677 C C . ARG A 1 216 ? 9.451 -3.006 -16.327 1.00 96.38 216 ARG A C 1
ATOM 1679 O O . ARG A 1 216 ? 9.058 -4.047 -15.807 1.00 96.38 216 ARG A O 1
ATOM 1686 N N . GLU A 1 217 ? 10.119 -2.060 -15.669 1.00 96.94 217 GLU A N 1
ATOM 1687 C CA . GLU A 1 217 ? 10.404 -2.106 -14.231 1.00 96.94 217 GLU A CA 1
ATOM 1688 C C . GLU A 1 217 ? 9.116 -2.103 -13.397 1.00 96.94 217 GLU A C 1
ATOM 1690 O O . GLU A 1 217 ? 9.003 -2.873 -12.452 1.00 96.94 217 GLU A O 1
ATOM 1695 N N . LEU A 1 218 ? 8.111 -1.304 -13.770 1.00 96.62 218 LEU A N 1
ATOM 1696 C CA . LEU A 1 218 ? 6.811 -1.298 -13.089 1.00 96.62 218 LEU A CA 1
ATOM 1697 C C . LEU A 1 218 ? 5.982 -2.558 -13.358 1.00 96.62 218 LEU A C 1
ATOM 1699 O O . LEU A 1 218 ? 5.262 -3.016 -12.472 1.00 96.62 218 LEU A O 1
ATOM 1703 N N . GLN A 1 219 ? 6.062 -3.111 -14.570 1.00 95.62 219 GLN A N 1
ATOM 1704 C CA . GLN A 1 219 ? 5.370 -4.346 -14.935 1.00 95.62 219 GLN A CA 1
ATOM 1705 C C . GLN A 1 219 ? 5.906 -5.546 -14.162 1.00 95.62 219 GLN A C 1
ATOM 1707 O O . GLN A 1 219 ? 5.110 -6.368 -13.719 1.00 95.62 219 GLN A O 1
ATOM 1712 N N . ASN A 1 220 ? 7.235 -5.648 -14.039 1.00 93.38 220 ASN A N 1
ATOM 1713 C CA . ASN A 1 220 ? 7.956 -6.680 -13.292 1.00 93.38 220 ASN A CA 1
ATOM 1714 C C . ASN A 1 220 ? 7.290 -8.070 -13.352 1.00 93.38 220 ASN A C 1
ATOM 1716 O O . ASN A 1 220 ? 6.858 -8.635 -12.342 1.00 93.38 220 ASN A O 1
ATOM 1720 N N . MET A 1 221 ? 7.144 -8.595 -14.572 1.00 93.56 221 MET A N 1
ATOM 1721 C CA . MET A 1 221 ? 6.302 -9.766 -14.838 1.00 93.56 221 MET A CA 1
ATOM 1722 C C . MET A 1 221 ? 6.735 -11.017 -14.068 1.00 93.56 221 MET A C 1
ATOM 1724 O O . MET A 1 221 ? 5.879 -11.830 -13.723 1.00 93.56 221 MET A O 1
ATOM 1728 N N . GLU A 1 222 ? 8.027 -11.176 -13.780 1.00 93.62 222 GLU A N 1
ATOM 1729 C CA . GLU A 1 222 ? 8.547 -12.296 -12.987 1.00 93.62 222 GLU A CA 1
ATOM 1730 C C . GLU A 1 222 ? 8.008 -12.238 -11.552 1.00 93.62 222 GLU A C 1
ATOM 1732 O O . GLU A 1 222 ? 7.343 -13.178 -11.104 1.00 93.62 222 GLU A O 1
ATOM 1737 N N . CYS A 1 223 ? 8.171 -11.097 -10.870 1.00 96.12 223 CYS A N 1
ATOM 1738 C CA . CYS A 1 223 ? 7.651 -10.911 -9.518 1.00 96.12 223 CYS A CA 1
ATOM 1739 C C . CYS A 1 223 ? 6.124 -11.019 -9.466 1.00 96.12 223 CYS A C 1
ATOM 1741 O O . CYS A 1 223 ? 5.572 -11.713 -8.609 1.00 96.12 223 CYS A O 1
ATOM 1743 N N . VAL A 1 224 ? 5.426 -10.367 -10.401 1.00 96.00 224 VAL A N 1
ATOM 1744 C CA . VAL A 1 224 ? 3.957 -10.398 -10.469 1.00 96.00 224 VAL A CA 1
ATOM 1745 C C . VAL A 1 224 ? 3.451 -11.822 -10.700 1.00 96.00 224 VAL A C 1
ATOM 1747 O O . VAL A 1 224 ? 2.453 -12.220 -10.101 1.00 96.00 224 VAL A O 1
ATOM 1750 N N . THR A 1 225 ? 4.141 -12.626 -11.512 1.00 95.88 225 THR A N 1
ATOM 1751 C CA . THR A 1 225 ? 3.766 -14.028 -11.744 1.00 95.88 225 THR A CA 1
ATOM 1752 C C . THR A 1 225 ? 3.886 -14.861 -10.469 1.00 95.88 225 THR A C 1
ATOM 1754 O O . THR A 1 225 ? 2.960 -15.614 -10.163 1.00 95.88 225 THR A O 1
ATOM 1757 N N . ALA A 1 226 ? 4.953 -14.684 -9.684 1.00 96.19 226 ALA A N 1
ATOM 1758 C CA . ALA A 1 226 ? 5.115 -15.364 -8.397 1.00 96.19 226 ALA A CA 1
ATOM 1759 C C . ALA A 1 226 ? 4.002 -14.980 -7.401 1.00 96.19 226 ALA A C 1
ATOM 1761 O O . ALA A 1 226 ? 3.365 -15.856 -6.809 1.00 96.19 226 ALA A O 1
ATOM 1762 N N . VAL A 1 227 ? 3.686 -13.683 -7.288 1.00 96.75 227 VAL A N 1
ATOM 1763 C CA . VAL A 1 227 ? 2.575 -13.191 -6.450 1.00 96.75 227 VAL A CA 1
ATOM 1764 C C . VAL A 1 227 ? 1.234 -13.761 -6.925 1.00 96.75 227 VAL A C 1
ATOM 1766 O O . VAL A 1 227 ? 0.443 -14.249 -6.117 1.00 96.75 227 VAL A O 1
ATOM 1769 N N . ARG A 1 228 ? 0.970 -13.774 -8.238 1.00 96.31 228 ARG A N 1
ATOM 1770 C CA . ARG A 1 228 ? -0.257 -14.352 -8.811 1.00 96.31 228 ARG A CA 1
ATOM 1771 C C . ARG A 1 228 ? -0.363 -15.855 -8.562 1.00 96.31 228 ARG A C 1
ATOM 1773 O O . ARG A 1 228 ? -1.461 -16.328 -8.279 1.00 96.31 228 ARG A O 1
ATOM 1780 N N . ALA A 1 229 ? 0.738 -16.601 -8.632 1.00 95.06 229 ALA A N 1
ATOM 1781 C CA . ALA A 1 229 ? 0.754 -18.029 -8.317 1.00 95.06 229 ALA A CA 1
ATOM 1782 C C . ALA A 1 229 ? 0.367 -18.279 -6.850 1.00 95.06 229 ALA A C 1
ATOM 1784 O O . ALA A 1 229 ? -0.517 -19.091 -6.567 1.00 95.06 229 ALA A O 1
ATOM 1785 N N . GLY A 1 230 ? 0.944 -17.498 -5.933 1.00 94.62 230 GLY A N 1
ATOM 1786 C CA . GLY A 1 230 ? 0.596 -17.524 -4.516 1.00 94.62 230 GLY A CA 1
ATOM 1787 C C . GLY A 1 230 ? -0.873 -17.213 -4.253 1.00 94.62 230 GLY A C 1
ATOM 1788 O O . GLY A 1 230 ? -1.565 -17.972 -3.570 1.00 94.62 230 GLY A O 1
ATOM 1789 N N . LEU A 1 231 ? -1.369 -16.133 -4.855 1.00 94.75 231 LEU A N 1
ATOM 1790 C CA . LEU A 1 231 ? -2.758 -15.694 -4.746 1.00 94.75 231 LEU A CA 1
ATOM 1791 C C . LEU A 1 231 ? -3.736 -16.747 -5.283 1.00 94.75 231 LEU A C 1
ATOM 1793 O O . LEU A 1 231 ? -4.701 -17.110 -4.607 1.00 94.75 231 LEU A O 1
ATOM 1797 N N . GLY A 1 232 ? -3.436 -17.296 -6.463 1.00 93.69 232 GLY A N 1
ATOM 1798 C CA . GLY A 1 232 ? -4.216 -18.341 -7.126 1.00 93.69 232 GLY A CA 1
ATOM 1799 C C . GLY A 1 232 ? -4.273 -19.663 -6.364 1.00 93.69 232 GLY A C 1
ATOM 1800 O O . GLY A 1 232 ? -5.155 -20.484 -6.611 1.00 93.69 232 GLY A O 1
ATOM 1801 N N . SER A 1 233 ? -3.361 -19.866 -5.412 1.00 92.50 233 SER A N 1
ATOM 1802 C CA . SER A 1 233 ? -3.380 -21.027 -4.524 1.00 92.50 233 SER A CA 1
ATOM 1803 C C . SER A 1 233 ? -4.383 -20.897 -3.364 1.00 92.50 233 SER A C 1
ATOM 1805 O O . SER A 1 233 ? -4.688 -21.900 -2.717 1.00 92.50 233 SER A O 1
ATOM 1807 N N . ILE A 1 234 ? -4.905 -19.688 -3.107 1.00 90.88 234 ILE A N 1
ATOM 1808 C CA . ILE A 1 234 ? -5.843 -19.380 -2.011 1.00 90.88 234 ILE A CA 1
ATOM 1809 C C . ILE A 1 234 ? -7.239 -19.014 -2.529 1.00 90.88 234 ILE A C 1
ATOM 1811 O O . ILE A 1 234 ? -8.256 -19.403 -1.936 1.00 90.88 234 ILE A O 1
ATOM 1815 N N . ILE A 1 235 ? -7.305 -18.266 -3.632 1.00 89.31 235 ILE A N 1
ATOM 1816 C CA . ILE A 1 235 ? -8.555 -17.848 -4.272 1.00 89.31 235 ILE A CA 1
ATOM 1817 C C . ILE A 1 235 ? -8.552 -18.197 -5.768 1.00 89.31 235 ILE A C 1
ATOM 1819 O O . ILE A 1 235 ? -7.490 -18.205 -6.389 1.00 89.31 235 ILE A O 1
ATOM 1823 N N . PRO A 1 236 ? -9.719 -18.459 -6.386 1.00 90.00 236 PRO A N 1
ATOM 1824 C CA . PRO A 1 236 ? -9.796 -18.667 -7.830 1.00 90.00 236 PRO A CA 1
ATOM 1825 C C . PRO A 1 236 ? -9.323 -17.426 -8.599 1.00 90.00 236 PRO A C 1
ATOM 1827 O O . PRO A 1 236 ? -9.880 -16.342 -8.425 1.00 90.00 236 PRO A O 1
ATOM 1830 N N . LEU A 1 237 ? -8.337 -17.579 -9.491 1.00 89.06 237 LEU A N 1
ATOM 1831 C CA . LEU A 1 237 ? -7.791 -16.462 -10.282 1.00 89.06 237 LEU A CA 1
ATOM 1832 C C . LEU A 1 237 ? -8.824 -15.801 -11.202 1.00 89.06 237 LEU A C 1
ATOM 1834 O O . LEU A 1 237 ? -8.644 -14.651 -11.590 1.00 89.06 237 LEU A O 1
ATOM 1838 N N . GLN A 1 238 ? -9.922 -16.490 -11.521 1.00 90.19 238 GLN A N 1
ATOM 1839 C CA . GLN A 1 238 ? -11.041 -15.921 -12.269 1.00 90.19 238 GLN A CA 1
ATOM 1840 C C . GLN A 1 238 ? -11.627 -14.683 -11.574 1.00 90.19 238 GLN A C 1
ATOM 1842 O O . GLN A 1 238 ? -12.104 -13.786 -12.262 1.00 90.19 238 GLN A O 1
ATOM 1847 N N . LEU A 1 239 ? -11.533 -14.578 -10.242 1.00 85.56 239 LEU A N 1
ATOM 1848 C CA . LEU A 1 239 ? -11.966 -13.383 -9.507 1.00 85.56 239 LEU A CA 1
ATOM 1849 C C . LEU A 1 239 ? -11.216 -12.120 -9.951 1.00 85.56 239 LEU A C 1
ATOM 1851 O O . LEU A 1 239 ? -11.811 -11.046 -10.005 1.00 85.56 239 LEU A O 1
ATOM 1855 N N . LEU A 1 240 ? -9.947 -12.246 -10.354 1.00 87.88 240 LEU A N 1
ATOM 1856 C CA . LEU A 1 240 ? -9.149 -11.113 -10.836 1.00 87.88 240 LEU A CA 1
ATOM 1857 C C . LEU A 1 240 ? -9.698 -10.517 -12.135 1.00 87.88 240 LEU A C 1
ATOM 1859 O O . LEU A 1 240 ? -9.432 -9.363 -12.426 1.00 87.88 240 LEU A O 1
ATOM 1863 N N . THR A 1 241 ? -10.486 -11.279 -12.898 1.00 88.00 241 THR A N 1
ATOM 1864 C CA . THR A 1 241 ? -11.112 -10.784 -14.137 1.00 88.00 241 THR A CA 1
ATOM 1865 C C . THR A 1 241 ? -12.366 -9.947 -13.886 1.00 88.00 241 THR A C 1
ATOM 1867 O O . THR A 1 241 ? -12.856 -9.292 -14.801 1.00 88.00 241 THR A O 1
ATOM 1870 N N . THR A 1 242 ? -12.897 -9.976 -12.660 1.00 89.44 242 THR A N 1
ATOM 1871 C CA . THR A 1 242 ? -14.132 -9.268 -12.280 1.00 89.44 242 THR A CA 1
ATOM 1872 C C . THR A 1 242 ? -13.888 -8.006 -11.463 1.00 89.44 242 THR A C 1
ATOM 1874 O O . THR A 1 242 ? -14.815 -7.225 -11.285 1.00 89.44 242 THR A O 1
ATOM 1877 N N . LEU A 1 243 ? -12.669 -7.823 -10.953 1.00 90.44 243 LEU A N 1
ATOM 1878 C CA . LEU A 1 243 ? -12.305 -6.711 -10.084 1.00 90.44 243 LEU A CA 1
ATOM 1879 C C . LEU A 1 243 ? -11.460 -5.705 -10.859 1.00 90.44 243 LEU A C 1
ATOM 1881 O O . LEU A 1 243 ? -10.493 -6.078 -11.521 1.00 90.44 243 LEU A O 1
ATOM 1885 N N . SER A 1 244 ? -11.789 -4.427 -10.719 1.00 94.81 244 SER A N 1
ATOM 1886 C CA . SER A 1 244 ? -10.874 -3.348 -11.084 1.00 94.81 244 SER A CA 1
ATOM 1887 C C . SER A 1 244 ? -9.644 -3.333 -10.157 1.00 94.81 244 SER A C 1
ATOM 1889 O O . SER A 1 244 ? -9.709 -3.843 -9.030 1.00 94.81 244 SER A O 1
ATOM 1891 N N . PRO A 1 245 ? -8.525 -2.705 -10.567 1.00 95.44 245 PRO A N 1
ATOM 1892 C CA . PRO A 1 245 ? -7.342 -2.559 -9.716 1.00 95.44 245 PRO A CA 1
ATOM 18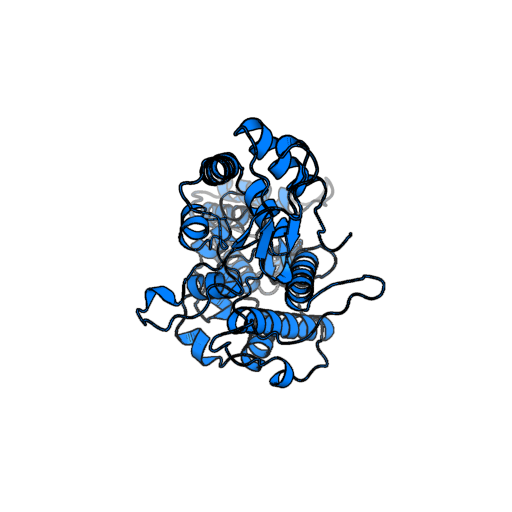93 C C . PRO A 1 245 ? -7.655 -1.918 -8.359 1.00 95.44 245 PRO A C 1
ATOM 1895 O O . PRO A 1 245 ? -7.179 -2.385 -7.326 1.00 95.44 245 PRO A O 1
ATOM 1898 N N . LEU A 1 246 ? -8.504 -0.884 -8.350 1.00 92.88 246 LEU A N 1
ATOM 1899 C CA . LEU A 1 246 ? -8.910 -0.195 -7.126 1.00 92.88 246 LEU A CA 1
ATOM 1900 C C . LEU A 1 246 ? -9.749 -1.099 -6.216 1.00 92.88 246 LEU A C 1
ATOM 1902 O O . LEU A 1 246 ? -9.550 -1.111 -5.006 1.00 92.88 246 LEU A O 1
ATOM 1906 N N . GLU A 1 247 ? -10.678 -1.880 -6.769 1.00 91.31 247 GLU A N 1
ATOM 1907 C CA . GLU A 1 247 ? -11.449 -2.833 -5.965 1.00 91.31 247 GLU A CA 1
ATOM 1908 C C . GLU A 1 247 ? -10.556 -3.930 -5.385 1.00 91.31 247 GLU A C 1
ATOM 1910 O O . GLU A 1 247 ? -10.755 -4.324 -4.237 1.00 91.31 247 GLU A O 1
ATOM 1915 N N . MET A 1 248 ? -9.556 -4.393 -6.142 1.00 92.50 248 MET A N 1
ATOM 1916 C CA . MET A 1 248 ? -8.572 -5.361 -5.660 1.00 92.50 248 MET A CA 1
ATOM 1917 C C . MET A 1 248 ? -7.746 -4.793 -4.496 1.00 92.50 248 MET A C 1
ATOM 1919 O O . MET A 1 248 ? -7.599 -5.465 -3.470 1.00 92.50 248 MET A O 1
ATOM 1923 N N . GLU A 1 249 ? -7.269 -3.549 -4.613 1.00 93.81 249 GLU A N 1
ATOM 1924 C CA . GLU A 1 249 ? -6.590 -2.827 -3.528 1.00 93.81 249 GLU A CA 1
ATOM 1925 C C . GLU A 1 249 ? -7.492 -2.724 -2.296 1.00 93.81 249 GLU A C 1
ATOM 1927 O O . GLU A 1 249 ? -7.115 -3.156 -1.211 1.00 93.81 249 GLU A O 1
ATOM 1932 N N . LEU A 1 250 ? -8.712 -2.214 -2.457 1.00 90.00 250 LEU A N 1
ATOM 1933 C CA . LEU A 1 250 ? -9.624 -1.970 -1.341 1.00 90.00 250 LEU A CA 1
ATOM 1934 C C . LEU A 1 250 ? -10.092 -3.263 -0.657 1.00 90.00 250 LEU A C 1
ATOM 1936 O O . LEU A 1 250 ? -10.248 -3.284 0.564 1.00 90.00 250 LEU A O 1
ATOM 1940 N N . ARG A 1 251 ? -10.292 -4.356 -1.406 1.00 87.19 251 ARG A N 1
ATOM 1941 C CA . ARG A 1 251 ? -10.625 -5.683 -0.850 1.00 87.19 251 ARG A CA 1
ATOM 1942 C C . ARG A 1 251 ? -9.474 -6.293 -0.058 1.00 87.19 251 ARG A C 1
ATOM 1944 O O . ARG A 1 251 ? -9.721 -7.034 0.886 1.00 87.19 251 ARG A O 1
ATOM 1951 N N . THR A 1 252 ? -8.238 -6.005 -0.449 1.00 90.19 252 THR A N 1
ATOM 1952 C CA . THR A 1 252 ? -7.048 -6.606 0.166 1.00 90.19 252 THR A CA 1
ATOM 1953 C C . THR A 1 252 ? -6.522 -5.763 1.324 1.00 90.19 252 THR A C 1
ATOM 1955 O O . THR A 1 252 ? -6.144 -6.289 2.371 1.00 90.19 252 THR A O 1
ATOM 1958 N N . CYS A 1 253 ? -6.513 -4.446 1.147 1.00 92.12 253 CYS A N 1
ATOM 1959 C CA . CYS A 1 253 ? -5.865 -3.501 2.042 1.00 92.12 253 CYS A CA 1
ATOM 1960 C C . CYS A 1 253 ? -6.841 -2.584 2.781 1.00 92.12 253 CYS A C 1
ATOM 1962 O O . CYS A 1 253 ? -6.422 -1.892 3.699 1.00 92.12 253 CYS A O 1
ATOM 1964 N N . GLY A 1 254 ? -8.131 -2.553 2.442 1.00 89.44 254 GLY A N 1
ATOM 1965 C CA . GLY A 1 254 ? -9.063 -1.579 3.018 1.00 89.44 254 GLY A CA 1
ATOM 1966 C C . GLY A 1 254 ? -8.739 -0.136 2.616 1.00 89.44 254 GLY A C 1
ATOM 1967 O O . GLY A 1 254 ? -7.917 0.119 1.733 1.00 89.44 254 GLY A O 1
ATOM 1968 N N . LEU A 1 255 ? -9.404 0.829 3.256 1.00 87.62 255 LEU A N 1
ATOM 1969 C CA . LEU A 1 255 ? -9.150 2.247 2.983 1.00 87.62 255 LEU A CA 1
ATOM 1970 C C . LEU A 1 255 ? -7.787 2.680 3.556 1.00 87.62 255 LEU A C 1
ATOM 1972 O O . LEU A 1 255 ? -7.453 2.291 4.677 1.00 87.62 255 LEU A O 1
ATOM 1976 N N . PRO A 1 256 ? -7.022 3.533 2.846 1.00 84.06 256 PRO A N 1
ATOM 1977 C CA . PRO A 1 256 ? -5.743 4.061 3.333 1.00 84.06 256 PRO A CA 1
ATOM 1978 C C . PRO A 1 256 ? -5.911 5.166 4.393 1.00 84.06 256 PRO A C 1
ATOM 1980 O O . PRO A 1 256 ? -4.934 5.764 4.832 1.00 84.06 256 PRO A O 1
ATOM 1983 N N . TYR A 1 257 ? -7.150 5.471 4.779 1.00 89.44 257 TYR A N 1
ATOM 1984 C CA . TYR A 1 257 ? -7.508 6.428 5.817 1.00 89.44 257 TYR A CA 1
ATOM 1985 C C . TYR A 1 257 ? -8.727 5.910 6.586 1.00 89.44 257 TYR A C 1
ATOM 1987 O O . TYR A 1 257 ? -9.498 5.085 6.085 1.00 89.44 257 TYR A O 1
ATOM 1995 N N . ILE A 1 258 ? -8.930 6.416 7.799 1.00 91.69 258 ILE A N 1
ATOM 1996 C CA . ILE A 1 258 ? -10.072 6.055 8.633 1.00 91.69 258 ILE A CA 1
ATOM 1997 C C . ILE A 1 258 ? -11.248 6.967 8.297 1.00 91.69 258 ILE A C 1
ATOM 1999 O O . ILE A 1 258 ? -11.232 8.171 8.568 1.00 91.69 258 ILE A O 1
ATOM 2003 N N . ASN A 1 259 ? -12.289 6.376 7.711 1.00 90.50 259 ASN A N 1
ATOM 2004 C CA . ASN A 1 259 ? -13.578 7.029 7.533 1.00 90.50 259 ASN A CA 1
ATOM 2005 C C . ASN A 1 259 ? -14.382 6.923 8.840 1.00 90.50 259 ASN A C 1
ATOM 2007 O O . ASN A 1 259 ? -14.948 5.871 9.149 1.00 90.50 259 ASN A O 1
ATOM 2011 N N . LEU A 1 260 ? -14.415 8.016 9.608 1.00 92.31 260 LEU A N 1
ATOM 2012 C CA . LEU A 1 260 ? -15.108 8.073 10.897 1.00 92.31 260 LEU A CA 1
ATOM 2013 C C . LEU A 1 260 ? -16.620 7.891 10.779 1.00 92.31 260 LEU A C 1
ATOM 2015 O O . LEU A 1 260 ? -17.202 7.209 11.615 1.00 92.31 260 LEU A O 1
ATOM 2019 N N . GLU A 1 261 ? -17.251 8.442 9.742 1.00 90.06 261 GLU A N 1
ATOM 2020 C CA . GLU A 1 261 ? -18.691 8.275 9.523 1.00 90.06 261 GLU A CA 1
ATOM 2021 C C . GLU A 1 261 ? -19.037 6.802 9.306 1.00 90.06 261 GLU A C 1
ATOM 2023 O O . GLU A 1 261 ? -19.976 6.277 9.906 1.00 90.06 261 GLU A O 1
ATOM 2028 N N . PHE A 1 262 ? -18.232 6.107 8.495 1.00 86.88 262 PHE A N 1
ATOM 2029 C CA . PHE A 1 262 ? -18.378 4.673 8.287 1.00 86.88 262 PHE A CA 1
ATOM 2030 C C . PHE A 1 262 ? -18.160 3.902 9.591 1.00 86.88 262 PHE A C 1
ATOM 2032 O O . PHE A 1 262 ? -18.979 3.051 9.932 1.00 86.88 262 PHE A O 1
ATOM 2039 N N . LEU A 1 263 ? -17.097 4.204 10.343 1.00 88.69 263 LEU A N 1
ATOM 2040 C CA . LEU A 1 263 ? -16.824 3.539 11.616 1.00 88.69 263 LEU A CA 1
ATOM 2041 C C . LEU A 1 263 ? -17.983 3.728 12.608 1.00 88.69 263 LEU A C 1
ATOM 2043 O O . LEU A 1 263 ? -18.449 2.751 13.195 1.00 88.69 263 LEU A O 1
ATOM 2047 N N . LYS A 1 264 ? -18.489 4.958 12.747 1.00 90.19 264 LYS A N 1
ATOM 2048 C CA . LYS A 1 264 ? -19.610 5.306 13.628 1.00 90.19 264 LYS A CA 1
ATOM 2049 C C . LYS A 1 264 ? -20.889 4.574 13.248 1.00 90.19 264 LYS A C 1
ATOM 2051 O O . LYS A 1 264 ? -21.474 3.912 14.100 1.00 90.19 264 LYS A O 1
ATOM 2056 N N . ALA A 1 265 ? -21.260 4.599 11.968 1.00 86.44 265 ALA A N 1
ATOM 2057 C CA . ALA A 1 265 ? -22.466 3.938 11.465 1.00 86.44 265 ALA A CA 1
ATOM 2058 C C . ALA A 1 265 ? -22.472 2.409 11.665 1.00 86.44 265 ALA A C 1
ATOM 2060 O O . ALA A 1 265 ? -23.537 1.796 11.657 1.00 86.44 265 ALA A O 1
ATOM 2061 N N . HIS A 1 266 ? -21.299 1.791 11.844 1.00 82.94 266 HIS A N 1
ATOM 2062 C CA . HIS A 1 266 ? -21.150 0.345 12.044 1.00 82.94 266 HIS A CA 1
ATOM 2063 C C . HIS A 1 266 ? -20.654 -0.021 13.455 1.00 82.94 266 HIS A C 1
ATOM 2065 O O . HIS A 1 266 ? -20.259 -1.165 13.693 1.00 82.94 266 HIS A O 1
ATOM 2071 N N . THR A 1 267 ? -20.670 0.927 14.398 1.00 88.12 267 THR A N 1
ATOM 2072 C CA . THR A 1 267 ? -20.320 0.677 15.802 1.00 88.12 267 THR A CA 1
ATOM 2073 C C . THR A 1 267 ? -21.511 0.098 16.561 1.00 88.12 267 THR A C 1
ATOM 2075 O O . THR A 1 267 ? -22.638 0.567 16.431 1.00 88.12 267 THR A O 1
ATOM 2078 N N . MET A 1 268 ? -21.263 -0.917 17.389 1.00 89.00 268 MET A N 1
ATOM 2079 C CA . MET A 1 268 ? -22.269 -1.540 18.248 1.00 89.00 268 MET A CA 1
ATOM 2080 C C . MET A 1 268 ? -22.098 -1.103 19.703 1.00 89.00 268 MET A C 1
ATOM 2082 O O . MET A 1 268 ? -21.026 -1.248 20.288 1.00 89.00 268 MET A O 1
ATOM 2086 N N . TYR A 1 269 ? -23.181 -0.657 20.328 1.00 91.62 269 TYR A N 1
ATOM 2087 C CA . TYR A 1 269 ? -23.209 -0.333 21.753 1.00 91.62 269 TYR A CA 1
ATOM 2088 C C . TYR A 1 269 ? -23.679 -1.555 22.550 1.00 91.62 269 TYR A C 1
ATOM 2090 O O . TYR A 1 269 ? -24.718 -2.144 22.248 1.00 91.62 269 TYR A O 1
ATOM 2098 N N . GLN A 1 270 ? -22.886 -1.990 23.531 1.00 92.06 270 GLN A N 1
ATOM 2099 C CA . GLN A 1 270 ? -23.258 -3.098 24.413 1.00 92.06 270 GLN A CA 1
ATOM 2100 C C . GLN A 1 270 ? -24.394 -2.701 25.364 1.00 92.06 270 GLN A C 1
ATOM 2102 O O . GLN A 1 270 ? -24.690 -1.523 25.559 1.00 92.06 270 GLN A O 1
ATOM 2107 N N . VAL A 1 271 ? -25.029 -3.709 25.969 1.00 87.25 271 VAL A N 1
ATOM 2108 C CA . VAL A 1 271 ? -26.175 -3.533 26.873 1.00 87.25 271 VAL A CA 1
ATOM 2109 C C . VAL A 1 271 ? -25.879 -2.471 27.937 1.00 87.25 271 VAL A C 1
ATOM 2111 O O . 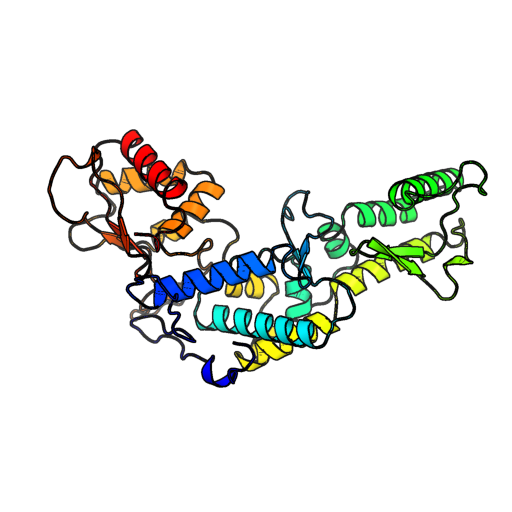VAL A 1 271 ? -24.874 -2.549 28.642 1.00 87.25 271 VAL A O 1
ATOM 2114 N N . GLY A 1 272 ? -26.790 -1.503 28.065 1.00 86.81 272 GLY A N 1
ATOM 2115 C CA . GLY A 1 272 ? -26.680 -0.398 29.020 1.00 86.81 272 GLY A CA 1
ATOM 2116 C C . GLY A 1 272 ? -26.026 0.869 28.468 1.00 86.81 272 GLY A C 1
ATOM 2117 O O . GLY A 1 272 ? -25.870 1.814 29.234 1.00 86.81 272 GLY A O 1
ATOM 2118 N N . LEU A 1 273 ? -25.674 0.899 27.178 1.00 92.81 273 LEU A N 1
ATOM 2119 C CA . LEU A 1 273 ? -25.197 2.089 26.475 1.00 92.81 273 LEU A CA 1
ATOM 2120 C C . LEU A 1 273 ? -26.116 2.445 25.306 1.00 92.81 273 LEU A C 1
ATOM 2122 O O . LEU A 1 273 ? -26.634 1.562 24.617 1.00 92.81 273 LEU A O 1
ATOM 2126 N N . MET A 1 274 ? -26.282 3.741 25.065 1.00 92.44 274 MET A N 1
ATOM 2127 C CA . MET A 1 274 ? -26.981 4.294 23.908 1.00 92.44 274 MET A CA 1
ATOM 2128 C C . MET A 1 274 ? -26.071 5.257 23.148 1.00 92.44 274 MET A C 1
ATOM 2130 O O . MET A 1 274 ? -25.234 5.932 23.739 1.00 92.44 274 MET A O 1
ATOM 2134 N N . GLU A 1 275 ? -26.267 5.371 21.832 1.00 91.19 275 GLU A N 1
ATOM 2135 C CA . GLU A 1 275 ? -25.520 6.332 21.005 1.00 91.19 275 GLU A CA 1
ATOM 2136 C C . GLU A 1 275 ? -25.681 7.783 21.495 1.00 91.19 275 GLU A C 1
ATOM 2138 O O . GLU A 1 275 ? -24.759 8.582 21.374 1.00 91.19 275 GLU A O 1
ATOM 2143 N N . THR A 1 276 ? -26.837 8.098 22.084 1.00 94.19 276 THR A N 1
ATOM 2144 C CA . THR A 1 276 ? -27.189 9.415 22.633 1.00 94.19 276 THR A CA 1
ATOM 2145 C C . THR A 1 276 ? -26.621 9.680 24.028 1.00 94.19 276 THR A C 1
ATOM 2147 O O . THR A 1 276 ? -26.903 10.724 24.613 1.00 94.19 276 THR A O 1
ATOM 2150 N N . ASP A 1 277 ? -25.896 8.733 24.628 1.00 96.62 277 ASP A N 1
ATOM 2151 C CA . ASP A 1 277 ? -25.294 8.966 25.937 1.00 96.62 277 ASP A CA 1
ATOM 2152 C C . ASP A 1 277 ? -24.196 10.028 25.826 1.00 96.62 277 ASP A C 1
ATOM 2154 O O . ASP A 1 277 ? -23.334 9.960 24.951 1.00 96.62 277 ASP A O 1
ATOM 2158 N N . GLN A 1 278 ? -24.156 10.967 26.777 1.00 96.81 278 GLN A N 1
ATOM 2159 C CA . GLN A 1 278 ? -23.216 12.094 26.739 1.00 96.81 278 GLN A CA 1
ATOM 2160 C C . GLN A 1 278 ? -21.761 11.647 26.523 1.00 96.81 278 GLN A C 1
ATOM 2162 O O . GLN A 1 278 ? -21.063 12.179 25.670 1.00 96.81 278 GLN A O 1
ATOM 2167 N N . HIS A 1 279 ? -21.289 10.637 27.257 1.00 95.75 279 HIS A N 1
ATOM 2168 C CA . HIS A 1 279 ? -19.916 10.139 27.118 1.00 95.75 279 HIS A CA 1
ATOM 2169 C C . HIS A 1 279 ? -19.629 9.462 25.761 1.00 95.75 279 HIS A C 1
ATOM 2171 O O . HIS A 1 279 ? -18.472 9.406 25.353 1.00 95.75 279 HIS A O 1
ATOM 2177 N N . ILE A 1 280 ? -20.652 8.983 25.047 1.00 97.81 280 ILE A N 1
ATOM 2178 C CA . ILE A 1 280 ? -20.523 8.460 23.681 1.00 97.81 280 ILE A CA 1
ATOM 2179 C C . ILE A 1 280 ? -20.406 9.610 22.679 1.00 97.81 280 ILE A C 1
ATOM 2181 O O . ILE A 1 280 ? -19.541 9.572 21.803 1.00 97.81 280 ILE A O 1
ATOM 2185 N N . GLU A 1 281 ? -21.203 10.668 22.841 1.00 97.75 281 GLU A N 1
ATOM 2186 C CA . GLU A 1 281 ? -21.057 11.894 22.047 1.00 97.75 281 GLU A CA 1
ATOM 2187 C C . GLU A 1 281 ? -19.662 12.510 22.233 1.00 97.75 281 GLU A C 1
ATOM 2189 O O . GLU A 1 281 ? -19.005 12.861 21.254 1.00 97.75 281 GLU A O 1
ATOM 2194 N N . LEU A 1 282 ? -19.164 12.554 23.477 1.00 98.38 282 LEU A N 1
ATOM 2195 C CA . LEU A 1 282 ? -17.801 12.999 23.786 1.00 98.38 282 LEU A CA 1
ATOM 2196 C C . LEU A 1 282 ? -16.738 12.129 23.106 1.00 98.38 282 LEU A C 1
ATOM 2198 O O . LEU A 1 282 ? -15.739 12.656 22.625 1.00 98.38 282 LEU A O 1
ATOM 2202 N N . PHE A 1 283 ? -16.933 10.809 23.064 1.00 98.31 283 PHE A N 1
ATOM 2203 C CA . PHE A 1 283 ? -15.999 9.883 22.424 1.00 98.31 283 PHE A CA 1
ATOM 2204 C C . PHE A 1 283 ? -15.883 10.154 20.923 1.00 98.31 283 PHE A C 1
ATOM 2206 O O . PHE A 1 283 ? -14.772 10.293 20.411 1.00 98.31 283 PHE A O 1
ATOM 2213 N N . TRP A 1 284 ? -17.013 10.302 20.227 1.00 98.12 284 TRP A N 1
ATOM 2214 C CA . TRP A 1 284 ? -17.002 10.631 18.802 1.00 98.12 284 TRP A CA 1
ATOM 2215 C C . TRP A 1 284 ? -16.444 12.028 18.538 1.00 98.12 284 TRP A C 1
ATOM 2217 O O . TRP A 1 284 ? -15.596 12.171 17.661 1.00 98.12 284 TRP A O 1
ATOM 2227 N N . GLY A 1 285 ? -16.818 13.021 19.351 1.00 98.00 285 GLY A N 1
ATOM 2228 C CA . GLY A 1 285 ? -16.250 14.366 19.263 1.00 98.00 285 GLY A CA 1
ATOM 2229 C C . GLY A 1 285 ? -14.732 14.383 19.474 1.00 98.00 285 GLY A C 1
ATOM 2230 O O . GLY A 1 285 ? -14.024 15.129 18.807 1.00 98.00 285 GLY A O 1
ATOM 2231 N N . ALA A 1 286 ? -14.198 13.525 20.350 1.00 98.19 286 ALA A N 1
ATOM 2232 C CA . ALA A 1 286 ? -12.756 13.400 20.546 1.00 98.19 286 ALA A CA 1
ATOM 2233 C C . ALA A 1 286 ? -12.058 12.760 19.335 1.00 98.19 286 ALA A C 1
ATOM 2235 O O . ALA A 1 286 ? -10.998 13.234 18.929 1.00 98.19 286 ALA A O 1
ATOM 2236 N N . LEU A 1 287 ? -12.649 11.722 18.730 1.00 97.88 287 LEU A N 1
ATOM 2237 C CA . LEU A 1 287 ? -12.108 11.111 17.510 1.00 97.88 287 LEU A CA 1
ATOM 2238 C C . LEU A 1 287 ? -12.160 12.061 16.305 1.00 97.88 287 LEU A C 1
ATOM 2240 O O . LEU A 1 287 ? -11.246 12.051 15.490 1.00 97.88 287 LEU A O 1
ATOM 2244 N N . GLU A 1 288 ? -13.169 12.925 16.198 1.00 98.00 288 GLU A N 1
ATOM 2245 C CA . GLU A 1 288 ? -13.229 13.971 15.162 1.00 98.00 288 GLU A CA 1
ATOM 2246 C C . GLU A 1 288 ? -12.088 14.998 15.283 1.00 98.00 288 GLU A C 1
ATOM 2248 O O . GLU A 1 288 ? -11.700 15.619 14.294 1.00 98.00 288 GLU A O 1
ATOM 2253 N N . MET A 1 289 ? -11.509 15.157 16.479 1.00 97.81 289 MET A N 1
ATOM 2254 C CA . MET A 1 289 ? -10.342 16.013 16.718 1.00 97.81 289 MET A CA 1
ATOM 2255 C C . MET A 1 289 ? -9.001 15.322 16.425 1.00 97.81 289 MET A C 1
ATOM 2257 O O . MET A 1 289 ? -7.953 15.970 16.523 1.00 97.81 289 MET A O 1
ATOM 2261 N N . PHE A 1 290 ? -9.000 14.024 16.112 1.00 97.88 290 PHE A N 1
ATOM 2262 C CA . PHE A 1 290 ? -7.783 13.283 15.790 1.00 97.88 290 PHE A CA 1
ATOM 2263 C C . PHE A 1 290 ? -7.345 13.540 14.349 1.00 97.88 290 PHE A C 1
ATOM 2265 O O . PHE A 1 290 ? -8.140 13.609 13.413 1.00 97.88 290 PHE A O 1
ATOM 2272 N N . THR A 1 291 ? -6.033 13.623 14.156 1.00 96.56 291 THR A N 1
ATOM 2273 C CA . THR A 1 291 ? -5.429 13.501 12.827 1.00 96.56 291 THR A CA 1
ATOM 2274 C C . THR A 1 291 ? -5.636 12.088 12.269 1.00 96.56 291 THR A C 1
ATOM 2276 O O . THR A 1 291 ? -5.861 11.139 13.017 1.00 96.56 291 THR A O 1
ATOM 2279 N N . GLN A 1 292 ? -5.501 11.904 10.952 1.00 93.81 292 GLN A N 1
ATOM 2280 C CA . GLN A 1 292 ? -5.575 10.560 10.356 1.00 93.81 292 GLN A CA 1
ATOM 2281 C C . GLN A 1 292 ? -4.518 9.602 10.928 1.00 93.81 292 GLN A C 1
ATOM 2283 O O . GLN A 1 292 ? -4.805 8.427 11.122 1.00 93.81 292 GLN A O 1
ATOM 2288 N N . GLU A 1 293 ? -3.331 10.103 11.281 1.00 92.44 293 GLU A N 1
ATOM 2289 C CA . GLU A 1 293 ? -2.308 9.303 11.960 1.00 92.44 293 GLU A CA 1
ATOM 2290 C C . GLU A 1 293 ? -2.779 8.837 13.350 1.00 92.44 293 GLU A C 1
ATOM 2292 O O . GLU A 1 293 ? -2.658 7.658 13.683 1.00 92.44 293 GLU A O 1
ATOM 2297 N N . GLU A 1 294 ? -3.363 9.734 14.151 1.00 95.31 294 GLU A N 1
ATOM 2298 C CA . GLU A 1 294 ? -3.936 9.390 15.459 1.00 95.31 294 GLU A CA 1
ATOM 2299 C C . GLU A 1 294 ? -5.123 8.422 15.332 1.00 95.31 294 GLU A C 1
ATOM 2301 O O . GLU A 1 294 ? -5.255 7.510 16.147 1.00 95.31 294 GLU A O 1
ATOM 2306 N N . LEU A 1 295 ? -5.956 8.561 14.294 1.00 95.69 295 LEU A N 1
ATOM 2307 C CA . LEU A 1 295 ? -7.045 7.624 14.009 1.00 95.69 295 LEU A CA 1
ATOM 2308 C C . LEU A 1 295 ? -6.522 6.229 13.654 1.00 95.69 295 LEU A C 1
ATOM 2310 O O . LEU A 1 295 ? -7.023 5.243 14.192 1.00 95.69 295 LEU A O 1
ATOM 2314 N N . CYS A 1 296 ? -5.493 6.121 12.810 1.00 92.38 296 CYS A N 1
ATOM 2315 C CA . CYS A 1 296 ? -4.855 4.837 12.513 1.00 92.38 296 CYS A CA 1
ATOM 2316 C C . CYS A 1 296 ? -4.280 4.192 13.784 1.00 92.38 296 CYS A C 1
ATOM 2318 O O . CYS A 1 296 ? -4.518 3.008 14.030 1.00 92.38 296 CYS A O 1
ATOM 2320 N N . LYS A 1 297 ? -3.602 4.973 14.641 1.00 92.81 297 LYS A N 1
ATOM 2321 C CA . LYS A 1 297 ? -3.106 4.501 15.949 1.00 92.81 297 LYS A CA 1
ATOM 2322 C C . LYS A 1 297 ? -4.241 4.057 16.871 1.00 92.81 297 LYS A C 1
ATOM 2324 O O . LYS A 1 297 ? -4.100 3.064 17.579 1.00 92.81 297 LYS A O 1
ATOM 2329 N N . PHE A 1 298 ? -5.382 4.742 16.843 1.00 94.19 298 PHE A N 1
ATOM 2330 C CA . PHE A 1 298 ? -6.568 4.342 17.594 1.00 94.19 298 PHE A CA 1
ATOM 2331 C C . PHE A 1 298 ? -7.130 2.993 17.130 1.00 94.19 298 PHE A C 1
ATOM 2333 O O . PHE A 1 298 ? -7.381 2.127 17.968 1.00 94.19 298 PHE A O 1
ATOM 2340 N N . ILE A 1 299 ? -7.275 2.768 15.820 1.00 92.56 299 ILE A N 1
ATOM 2341 C CA . ILE A 1 299 ? -7.710 1.461 15.294 1.00 92.56 299 ILE A CA 1
ATOM 2342 C C . ILE A 1 299 ? -6.684 0.378 15.650 1.00 92.56 299 ILE A C 1
ATOM 2344 O O . ILE A 1 299 ? -7.065 -0.719 16.071 1.00 92.56 299 ILE A O 1
ATOM 2348 N N . LYS A 1 300 ? -5.386 0.706 15.601 1.00 90.44 300 LYS A N 1
ATOM 2349 C CA . LYS A 1 300 ? -4.313 -0.217 15.990 1.00 90.44 300 LYS A CA 1
ATOM 2350 C C . LYS A 1 300 ? -4.437 -0.622 17.447 1.00 90.44 300 LYS A C 1
ATOM 2352 O O . LYS A 1 300 ? -4.464 -1.817 17.738 1.00 90.44 300 LYS A O 1
ATOM 2357 N N . PHE A 1 301 ? -4.594 0.355 18.331 1.00 90.81 301 PHE A N 1
ATOM 2358 C CA . PHE A 1 301 ? -4.844 0.136 19.748 1.00 90.81 301 PHE A CA 1
ATOM 2359 C C . PHE A 1 301 ? -6.106 -0.711 19.976 1.00 90.81 301 PHE A C 1
ATOM 2361 O O . PHE A 1 301 ? -6.076 -1.668 20.743 1.00 90.81 301 PHE A O 1
ATOM 2368 N N . ALA A 1 302 ? -7.207 -0.417 19.280 1.00 90.44 302 ALA A N 1
ATOM 2369 C CA . ALA A 1 302 ? -8.498 -1.046 19.535 1.00 90.44 302 ALA A CA 1
ATOM 2370 C C . ALA A 1 302 ? -8.643 -2.475 18.978 1.00 90.44 302 ALA A C 1
ATOM 2372 O O . ALA A 1 302 ? -9.375 -3.274 19.565 1.00 90.44 302 ALA A O 1
ATOM 2373 N N . CYS A 1 303 ? -7.982 -2.825 17.865 1.00 87.25 303 CYS A N 1
ATOM 2374 C CA . CYS A 1 303 ? -8.166 -4.137 17.221 1.00 87.25 303 CYS A CA 1
ATOM 2375 C C . CYS A 1 303 ? -6.928 -4.750 16.546 1.00 87.25 303 CYS A C 1
ATOM 2377 O O . CYS A 1 303 ? -7.054 -5.785 15.884 1.00 87.25 303 CYS A O 1
ATOM 2379 N N . ASN A 1 304 ? -5.734 -4.183 16.749 1.00 87.69 304 ASN A N 1
ATOM 2380 C CA . ASN A 1 304 ? -4.478 -4.603 16.119 1.00 87.69 304 ASN A CA 1
ATOM 2381 C C . ASN A 1 304 ? -4.436 -4.452 14.583 1.00 87.69 304 ASN A C 1
ATOM 2383 O O . ASN A 1 304 ? -3.621 -5.109 13.934 1.00 87.69 304 ASN A O 1
ATOM 2387 N N . GLN A 1 305 ? -5.241 -3.554 14.005 1.00 86.38 305 GLN A N 1
ATOM 2388 C CA . GLN A 1 305 ? -5.220 -3.199 12.575 1.00 86.38 305 GLN A CA 1
ATOM 2389 C C . GLN A 1 305 ? -4.968 -1.706 12.386 1.00 86.38 305 GLN A C 1
ATOM 2391 O O . GLN A 1 305 ? -5.292 -0.923 13.257 1.00 86.38 305 GLN A O 1
ATOM 2396 N N . GLU A 1 306 ? -4.456 -1.287 11.235 1.00 86.81 306 GLU A N 1
ATOM 2397 C CA . GLU A 1 306 ? -4.318 0.149 10.913 1.00 86.81 306 GLU A CA 1
ATOM 2398 C C . GLU A 1 306 ? -5.312 0.616 9.851 1.00 86.81 306 GLU A C 1
ATOM 2400 O O . GLU A 1 306 ? -5.391 1.800 9.542 1.00 86.81 306 GLU A O 1
ATOM 2405 N N . ARG A 1 307 ? -6.084 -0.316 9.289 1.00 88.19 307 ARG A N 1
ATOM 2406 C CA . ARG A 1 307 ? -7.054 -0.054 8.231 1.00 88.19 307 ARG A CA 1
ATOM 2407 C C . ARG A 1 307 ? -8.365 -0.747 8.537 1.00 88.19 307 ARG A C 1
ATOM 2409 O O . ARG A 1 307 ? -8.394 -1.806 9.167 1.00 88.19 307 ARG A O 1
ATOM 2416 N N . ILE A 1 308 ? -9.441 -0.140 8.056 1.00 81.69 308 ILE A N 1
ATOM 2417 C CA . ILE A 1 308 ? -10.799 -0.669 8.157 1.00 81.69 308 ILE A CA 1
ATOM 2418 C C . ILE A 1 308 ? -11.279 -1.141 6.776 1.00 81.69 308 ILE A C 1
ATOM 2420 O O . ILE A 1 308 ? -10.867 -0.566 5.760 1.00 81.69 308 ILE A O 1
ATOM 2424 N N . PRO A 1 309 ? -12.138 -2.174 6.704 1.00 75.19 309 PRO A N 1
ATOM 2425 C CA . PRO A 1 309 ? -12.751 -2.576 5.442 1.00 75.19 309 PRO A CA 1
ATOM 2426 C C . PRO A 1 309 ? -13.533 -1.427 4.800 1.00 75.19 309 PRO A C 1
ATOM 2428 O O . PRO A 1 309 ? -14.122 -0.598 5.492 1.00 75.19 309 PRO A O 1
ATOM 2431 N N . PHE A 1 310 ? -13.550 -1.386 3.466 1.00 71.81 310 PHE A N 1
ATOM 2432 C CA . PHE A 1 310 ? -14.224 -0.320 2.712 1.00 71.81 310 PHE A CA 1
ATOM 2433 C C . PHE A 1 310 ? -15.714 -0.599 2.449 1.00 71.81 310 PHE A C 1
ATOM 2435 O O . PHE A 1 310 ? -16.466 0.309 2.094 1.00 71.81 310 PHE A O 1
ATOM 2442 N N . THR A 1 311 ? -16.143 -1.858 2.569 1.00 66.56 311 THR A N 1
ATOM 2443 C CA . THR A 1 311 ? -17.515 -2.296 2.290 1.00 66.56 311 THR A CA 1
ATOM 2444 C C . THR A 1 311 ? -18.136 -2.996 3.484 1.00 66.56 311 THR A C 1
ATOM 2446 O O . THR A 1 311 ? -17.457 -3.628 4.287 1.00 66.56 311 THR A O 1
ATOM 2449 N N . CYS A 1 312 ? -19.461 -2.876 3.573 1.00 61.25 312 CYS A N 1
ATOM 2450 C CA . CYS A 1 312 ? -20.288 -3.624 4.503 1.00 61.25 312 CYS A CA 1
ATOM 2451 C C . CYS A 1 312 ? -21.122 -4.639 3.712 1.00 61.25 312 CYS A C 1
ATOM 2453 O O . CYS A 1 312 ? -21.931 -4.202 2.887 1.00 61.25 312 CYS A O 1
ATOM 2455 N N . PRO A 1 313 ? -21.017 -5.952 3.986 1.00 54.69 313 PRO A N 1
ATOM 2456 C CA . PRO A 1 313 ? -21.903 -6.964 3.399 1.00 54.69 313 PRO A CA 1
ATOM 2457 C C . PRO A 1 313 ? -23.400 -6.702 3.659 1.00 54.69 313 PRO A C 1
ATOM 2459 O O . PRO A 1 313 ? -24.261 -7.212 2.952 1.00 54.69 313 PRO A O 1
ATOM 2462 N N . CYS A 1 314 ? -23.726 -5.867 4.653 1.00 53.31 314 CYS A N 1
ATOM 2463 C CA . CYS A 1 314 ? -25.087 -5.454 4.982 1.00 53.31 314 CYS A CA 1
ATOM 2464 C C . CYS A 1 314 ? -25.784 -4.603 3.904 1.00 53.31 314 CYS A C 1
ATOM 2466 O O . CYS A 1 314 ? -27.012 -4.525 3.898 1.00 53.31 314 CYS A O 1
ATOM 2468 N N . LYS A 1 315 ? -25.037 -3.965 2.987 1.00 47.75 315 LYS A N 1
ATOM 2469 C CA . LYS A 1 315 ? -25.630 -3.118 1.936 1.00 47.75 315 LYS A CA 1
ATOM 2470 C C . LYS A 1 315 ? -26.408 -3.909 0.874 1.00 47.75 315 LYS A C 1
ATOM 2472 O O . LYS A 1 315 ? -27.255 -3.313 0.216 1.00 47.75 315 LYS A O 1
ATOM 2477 N N . ASP A 1 316 ? -26.208 -5.226 0.781 1.00 47.56 316 ASP A N 1
ATOM 2478 C CA . ASP A 1 316 ? -26.879 -6.092 -0.201 1.00 47.56 316 ASP A CA 1
ATOM 2479 C C . ASP A 1 316 ? -28.203 -6.720 0.309 1.00 47.56 316 ASP A C 1
ATOM 2481 O O . ASP A 1 316 ? -28.806 -7.546 -0.372 1.00 47.56 316 ASP A O 1
ATOM 2485 N N . GLY A 1 317 ? -28.715 -6.283 1.472 1.00 44.16 317 GLY A N 1
ATOM 2486 C CA . GLY A 1 317 ? -30.157 -6.314 1.772 1.00 44.16 317 GLY A CA 1
ATOM 2487 C C . GLY A 1 317 ? -30.792 -7.650 2.191 1.00 44.16 317 GLY A C 1
ATOM 2488 O O . GLY A 1 317 ? -31.847 -8.010 1.668 1.00 44.16 317 GLY A O 1
ATOM 2489 N N . GLY A 1 318 ? -30.236 -8.353 3.185 1.00 42.41 318 GLY A N 1
ATOM 2490 C CA . GLY A 1 318 ? -30.902 -9.490 3.842 1.00 42.41 318 GLY A CA 1
ATOM 2491 C C . GLY A 1 318 ? -31.140 -9.256 5.344 1.00 42.41 318 GLY A C 1
ATOM 2492 O O . GLY A 1 318 ? -30.249 -8.740 6.010 1.00 42.41 318 GLY A O 1
ATOM 2493 N N . PRO A 1 319 ? -32.280 -9.674 5.931 1.00 40.78 319 PRO A N 1
ATOM 2494 C CA . PRO A 1 319 ? -32.529 -9.585 7.381 1.00 40.78 319 PRO A CA 1
ATOM 2495 C C . PRO A 1 319 ? -31.625 -10.503 8.236 1.00 40.78 319 PRO A C 1
ATOM 2497 O O . PRO A 1 319 ? -31.696 -10.452 9.459 1.00 40.78 319 PRO A O 1
ATOM 2500 N N . ASP A 1 320 ? -30.762 -11.295 7.589 1.00 47.69 320 ASP A N 1
ATOM 2501 C CA . ASP A 1 320 ? -29.794 -12.233 8.175 1.00 47.69 320 ASP A CA 1
ATOM 2502 C C . ASP A 1 320 ? -28.329 -11.827 7.876 1.00 47.69 320 ASP A C 1
ATOM 2504 O O . ASP A 1 320 ? -27.428 -12.667 7.845 1.00 47.69 320 ASP A O 1
ATOM 2508 N N . THR A 1 321 ? -28.049 -10.537 7.621 1.00 45.97 321 THR A N 1
ATOM 2509 C CA . THR A 1 321 ? -26.675 -10.032 7.410 1.00 45.97 321 THR A CA 1
ATOM 2510 C C . THR A 1 321 ? -25.914 -9.985 8.732 1.00 45.97 321 THR A C 1
ATOM 2512 O O . THR A 1 321 ? -25.732 -8.939 9.358 1.00 45.97 321 THR A O 1
ATOM 2515 N N . ALA A 1 322 ? -25.525 -11.166 9.188 1.00 41.31 322 ALA A N 1
ATOM 2516 C CA . ALA A 1 322 ? -24.763 -11.394 10.390 1.00 41.31 322 ALA A CA 1
ATOM 2517 C C . ALA A 1 322 ? -23.387 -10.706 10.285 1.00 41.31 322 ALA A C 1
ATOM 2519 O O . ALA A 1 322 ? -22.650 -10.920 9.329 1.00 41.31 322 ALA A O 1
ATOM 2520 N N . HIS A 1 323 ? -23.055 -9.917 11.309 1.00 46.34 323 HIS A N 1
ATOM 2521 C CA . HIS A 1 323 ? -21.685 -9.630 11.748 1.00 46.34 323 HIS A CA 1
ATOM 2522 C C . HIS A 1 323 ? -20.725 -9.065 10.683 1.00 46.34 323 HIS A C 1
ATOM 2524 O O . HIS A 1 323 ? -19.881 -9.756 10.132 1.00 46.34 323 HIS A O 1
ATOM 2530 N N . VAL A 1 324 ? -20.803 -7.761 10.451 1.00 50.53 324 VAL A N 1
ATOM 2531 C CA . VAL A 1 324 ? -19.686 -6.966 9.893 1.00 50.53 324 VAL A CA 1
ATOM 2532 C C . VAL A 1 324 ? -18.656 -6.779 10.980 1.00 50.53 324 VAL A C 1
ATOM 2534 O O . VAL A 1 324 ? -19.105 -6.783 12.135 1.00 50.53 324 VAL A O 1
ATOM 2537 N N . PRO A 1 325 ? -17.393 -6.361 10.721 1.00 54.03 325 PRO A N 1
ATOM 2538 C CA . PRO A 1 325 ? -16.330 -6.529 9.725 1.00 54.03 325 PRO A CA 1
ATOM 2539 C C . PRO A 1 325 ? -15.619 -7.862 10.060 1.00 54.03 325 PRO A C 1
ATOM 2541 O O . PRO A 1 325 ? -16.366 -8.773 10.415 1.00 54.03 325 PRO A O 1
ATOM 2544 N N . PRO A 1 326 ? -14.280 -8.073 10.138 1.00 51.88 326 PRO A N 1
ATOM 2545 C CA . PRO A 1 326 ? -13.899 -9.272 10.865 1.00 51.88 326 PRO A CA 1
ATOM 2546 C C . PRO A 1 326 ? -14.371 -9.191 12.341 1.00 51.88 326 PRO A C 1
ATOM 2548 O O . PRO A 1 326 ? -14.400 -10.241 12.960 1.00 51.88 326 PRO A O 1
ATOM 2551 N N . TYR A 1 327 ? -14.769 -8.022 12.906 1.00 63.31 327 TYR A N 1
ATOM 2552 C CA . TYR A 1 327 ? -15.670 -7.840 14.088 1.00 63.31 327 TYR A CA 1
ATOM 2553 C C . TYR A 1 327 ? -16.002 -6.352 14.440 1.00 63.31 327 TYR A C 1
ATOM 2555 O O . TYR A 1 327 ? -15.088 -5.535 14.367 1.00 63.31 327 TYR A O 1
ATOM 2563 N N . PRO A 1 328 ? -17.279 -5.928 14.627 1.00 77.06 328 PRO A N 1
ATOM 2564 C CA . PRO A 1 328 ? -17.640 -4.506 14.563 1.00 77.06 328 PRO A CA 1
ATOM 2565 C C . PRO A 1 328 ? -17.102 -3.835 15.794 1.00 77.06 328 PRO A C 1
ATOM 2567 O O . PRO A 1 328 ? -17.034 -4.481 16.841 1.00 77.06 328 PRO A O 1
ATOM 2570 N N . MET A 1 329 ? -16.708 -2.566 15.674 1.00 88.75 329 MET A N 1
ATOM 2571 C CA . MET A 1 329 ? -16.248 -1.852 16.852 1.00 88.75 329 MET A CA 1
ATOM 2572 C C . MET A 1 329 ? -17.378 -1.883 17.878 1.00 88.75 329 MET A C 1
ATOM 2574 O O . MET A 1 329 ? -18.508 -1.496 17.583 1.00 88.75 329 MET A O 1
ATOM 2578 N N . LYS A 1 330 ? -17.087 -2.405 19.066 1.00 90.88 330 LYS A N 1
ATOM 2579 C CA . LYS A 1 330 ? -18.040 -2.494 20.169 1.00 90.88 330 LYS A CA 1
ATOM 2580 C C . LYS A 1 330 ? -17.636 -1.506 21.240 1.00 90.88 330 LYS A C 1
ATOM 2582 O O . LYS A 1 330 ? -16.488 -1.517 21.669 1.00 90.88 330 LYS A O 1
ATOM 2587 N N . ILE A 1 331 ? -18.575 -0.709 21.727 1.00 94.94 331 ILE A N 1
ATOM 2588 C CA . ILE A 1 331 ? -18.354 0.119 22.913 1.00 94.94 331 ILE A CA 1
ATOM 2589 C C . ILE A 1 331 ? -19.122 -0.506 24.068 1.00 94.94 331 ILE A C 1
ATOM 2591 O O . ILE A 1 331 ? -20.297 -0.853 23.939 1.00 94.94 331 ILE A O 1
ATOM 2595 N N . ALA A 1 332 ? -18.428 -0.704 25.180 1.00 94.12 332 ALA A N 1
ATOM 2596 C CA . ALA A 1 332 ? -18.930 -1.378 26.361 1.00 94.12 332 ALA A CA 1
ATOM 2597 C C . ALA A 1 332 ? -18.631 -0.566 27.628 1.00 94.12 332 ALA A C 1
ATOM 2599 O O . ALA A 1 332 ? -17.662 0.200 27.652 1.00 94.12 332 ALA A O 1
ATOM 2600 N N . PRO A 1 333 ? -19.429 -0.748 28.696 1.00 91.88 333 PRO A N 1
ATOM 2601 C CA . PRO A 1 333 ? -19.130 -0.160 29.996 1.00 91.88 333 PRO A CA 1
ATOM 2602 C C . PRO A 1 333 ? -17.731 -0.558 30.503 1.00 91.88 333 PRO A C 1
ATOM 2604 O O . PRO A 1 333 ? -17.221 -1.619 30.126 1.00 91.88 333 PRO A O 1
ATOM 2607 N N . PRO A 1 334 ? -17.100 0.263 31.363 1.00 88.50 334 PRO A N 1
ATOM 2608 C CA . PRO A 1 334 ? -15.786 -0.040 31.916 1.00 88.50 334 PRO A CA 1
ATOM 2609 C C . PRO A 1 334 ? -15.830 -1.257 32.851 1.00 88.50 334 PRO A C 1
ATOM 2611 O O . PRO A 1 334 ? -16.856 -1.542 33.474 1.00 88.50 334 PRO A O 1
ATOM 2614 N N . ASP A 1 335 ? -14.693 -1.939 32.999 1.00 81.62 335 ASP A N 1
ATOM 2615 C CA . ASP A 1 335 ? -14.558 -3.030 33.965 1.00 81.62 335 ASP A CA 1
ATOM 2616 C C . ASP A 1 335 ? -14.569 -2.465 35.399 1.00 81.62 335 ASP A C 1
ATOM 2618 O O . ASP A 1 335 ? -13.661 -1.738 35.809 1.00 81.62 335 ASP A O 1
ATOM 2622 N N . GLY A 1 336 ? -15.595 -2.816 36.178 1.00 74.62 336 GLY A N 1
ATOM 2623 C CA . GLY A 1 336 ? -15.735 -2.403 37.577 1.00 74.62 336 GLY A CA 1
ATOM 2624 C C . GLY A 1 336 ? -16.125 -0.931 37.786 1.00 74.62 336 GLY A C 1
ATOM 2625 O O . GLY A 1 336 ? -16.141 -0.107 36.876 1.00 74.62 336 GLY A O 1
ATOM 2626 N N . THR A 1 337 ? -16.473 -0.590 39.030 1.00 72.50 337 THR A N 1
ATOM 2627 C CA . THR A 1 337 ? -16.989 0.743 39.409 1.00 72.50 337 THR A CA 1
ATOM 2628 C C . THR A 1 337 ? -16.087 1.496 40.389 1.00 72.50 337 THR A C 1
ATOM 2630 O O . THR A 1 337 ? -16.470 2.549 40.896 1.00 72.50 337 THR A O 1
ATOM 2633 N N . ALA A 1 338 ? -14.886 0.981 40.670 1.00 74.25 338 ALA A N 1
ATOM 2634 C CA . ALA A 1 338 ? -13.975 1.590 41.632 1.00 74.25 338 ALA A CA 1
ATOM 2635 C C . ALA A 1 338 ? -13.376 2.905 41.093 1.00 74.25 338 ALA A C 1
ATOM 2637 O O . ALA A 1 338 ? -12.885 2.964 39.963 1.00 74.25 338 ALA A O 1
ATOM 2638 N N . GLY A 1 339 ? -13.400 3.950 41.925 1.00 83.69 339 GLY A N 1
ATOM 2639 C CA . GLY A 1 339 ? -12.845 5.272 41.616 1.00 83.69 339 GLY A CA 1
ATOM 2640 C C . GLY A 1 339 ? -13.685 6.122 40.645 1.00 83.69 339 GLY A C 1
ATOM 2641 O O . GLY A 1 339 ? -14.633 5.624 40.027 1.00 83.69 339 GLY A O 1
ATOM 2642 N N . PRO A 1 340 ? -13.363 7.422 40.513 1.00 90.44 340 PRO A N 1
ATOM 2643 C CA . PRO A 1 340 ? -14.056 8.317 39.592 1.00 90.44 340 PRO A CA 1
ATOM 2644 C C . PRO A 1 340 ? -13.778 7.934 38.124 1.00 90.44 340 PRO A C 1
ATOM 2646 O O . PRO A 1 340 ? -12.675 7.481 37.811 1.00 90.44 340 PRO A O 1
ATOM 2649 N N . PRO A 1 341 ? -14.738 8.125 37.196 1.00 90.38 341 PRO A N 1
ATOM 2650 C CA . PRO A 1 341 ? -14.546 7.809 35.778 1.00 90.38 341 PRO A CA 1
ATOM 2651 C C . PRO A 1 341 ? -13.304 8.453 35.158 1.00 90.38 341 PRO A C 1
ATOM 2653 O O . PRO A 1 341 ? -12.543 7.767 34.480 1.00 90.38 341 PRO A O 1
ATOM 2656 N N . ASP A 1 342 ? -13.051 9.720 35.478 1.00 94.00 342 ASP A N 1
ATOM 2657 C CA . ASP A 1 342 ? -11.963 10.528 34.916 1.00 94.00 342 ASP A CA 1
ATOM 2658 C C . ASP A 1 342 ? -10.560 10.052 35.305 1.00 94.00 342 ASP A C 1
ATOM 2660 O O . ASP A 1 342 ? -9.588 10.325 34.602 1.00 94.00 342 ASP A O 1
ATOM 2664 N N . SER A 1 343 ? -10.422 9.275 36.383 1.00 90.12 343 SER A N 1
ATOM 2665 C CA . SER A 1 343 ? -9.131 8.678 36.737 1.00 90.12 343 SER A CA 1
ATOM 2666 C C . SER A 1 343 ? -8.867 7.352 36.024 1.00 90.12 343 SER A C 1
ATOM 2668 O O . SER A 1 343 ? -7.746 6.853 36.081 1.00 90.12 343 SER A O 1
ATOM 2670 N N . ARG A 1 344 ? -9.871 6.751 35.373 1.00 89.19 344 ARG A N 1
ATOM 2671 C CA . ARG A 1 344 ? -9.739 5.432 34.742 1.00 89.19 344 ARG A CA 1
ATOM 2672 C C . ARG A 1 344 ? -9.134 5.538 33.347 1.00 89.19 344 ARG A C 1
ATOM 2674 O O . ARG A 1 344 ? -9.369 6.501 32.617 1.00 89.19 344 ARG A O 1
ATOM 2681 N N . TYR A 1 345 ? -8.370 4.519 32.973 1.00 89.12 345 TYR A N 1
ATOM 2682 C CA . TYR A 1 345 ? -7.866 4.357 31.613 1.00 89.12 345 TYR A CA 1
ATOM 2683 C C . TYR A 1 345 ? -8.857 3.575 30.759 1.00 89.12 345 TYR A C 1
ATOM 2685 O O . TYR A 1 345 ? -9.615 2.743 31.261 1.00 89.12 345 TYR A O 1
ATOM 2693 N N . ILE A 1 346 ? -8.810 3.841 29.460 1.00 90.88 346 ILE A N 1
ATOM 2694 C CA . ILE A 1 346 ? -9.539 3.077 28.456 1.00 90.88 346 ILE A CA 1
ATOM 2695 C C . ILE A 1 346 ? -8.904 1.691 28.367 1.00 90.88 346 ILE A C 1
ATOM 2697 O O . ILE A 1 346 ? -7.679 1.555 28.356 1.00 90.88 346 ILE A O 1
ATOM 2701 N N . ARG A 1 347 ? -9.742 0.660 28.316 1.00 89.62 347 ARG A N 1
ATOM 2702 C CA . ARG A 1 347 ? -9.319 -0.733 28.136 1.00 89.62 347 ARG A CA 1
ATOM 2703 C C . ARG A 1 347 ? -9.921 -1.272 26.851 1.00 89.62 347 ARG A C 1
ATOM 2705 O O . ARG A 1 347 ? -11.001 -0.848 26.447 1.00 89.62 347 ARG A O 1
ATOM 2712 N N . VAL A 1 348 ? -9.225 -2.201 26.211 1.00 89.75 348 VAL A N 1
ATOM 2713 C CA . VAL A 1 348 ? -9.661 -2.800 24.949 1.00 89.75 348 VAL A CA 1
ATOM 2714 C C . VAL A 1 348 ? -9.543 -4.312 25.007 1.00 89.75 348 VAL A C 1
ATOM 2716 O O . VAL A 1 348 ? -8.605 -4.854 25.585 1.00 89.75 348 VAL A O 1
ATOM 2719 N N . GLU A 1 349 ? -10.493 -4.992 24.381 1.00 87.81 349 GLU A N 1
ATOM 2720 C CA . GLU A 1 349 ? -10.402 -6.411 24.062 1.00 87.81 349 GLU A CA 1
ATOM 2721 C C . GLU A 1 349 ? -10.161 -6.514 22.556 1.00 87.81 349 GLU A C 1
ATOM 2723 O O . GLU A 1 349 ? -11.096 -6.610 21.754 1.00 87.81 349 GLU A O 1
ATOM 2728 N N . THR A 1 350 ? -8.887 -6.457 22.159 1.00 84.50 350 THR A N 1
ATOM 2729 C CA . THR A 1 350 ? -8.492 -6.375 20.743 1.00 84.50 350 THR A CA 1
ATOM 2730 C C . THR A 1 350 ? -9.008 -7.543 19.918 1.00 84.50 350 THR A C 1
ATOM 2732 O O . THR A 1 350 ? -9.319 -7.368 18.742 1.00 84.50 350 THR A O 1
ATOM 2735 N N . CYS A 1 351 ? -9.170 -8.719 20.530 1.00 80.75 351 CYS A N 1
ATOM 2736 C CA . CYS A 1 351 ? -9.756 -9.904 19.914 1.00 80.75 351 CYS A CA 1
ATOM 2737 C C . CYS A 1 351 ? -11.199 -9.684 19.428 1.00 80.75 351 CYS A C 1
ATOM 2739 O O . CYS A 1 351 ? -11.563 -10.204 18.370 1.00 80.75 351 CYS A O 1
ATOM 2741 N N . MET A 1 352 ? -11.982 -8.875 20.145 1.00 80.94 352 MET A N 1
ATOM 2742 C CA . MET A 1 352 ? -13.386 -8.576 19.839 1.00 80.94 352 MET A CA 1
ATOM 2743 C C . MET A 1 352 ? -13.603 -7.163 19.286 1.00 80.94 352 MET A C 1
ATOM 2745 O O . MET A 1 352 ? -14.754 -6.761 19.138 1.00 80.94 352 MET A O 1
ATOM 2749 N N . PHE A 1 353 ? -12.531 -6.402 19.029 1.00 87.31 353 PHE A N 1
ATOM 2750 C CA . PHE A 1 353 ? -12.607 -4.974 18.699 1.00 87.31 353 PHE A CA 1
ATOM 2751 C C . PHE A 1 353 ? -13.540 -4.220 19.669 1.00 87.31 353 PHE A C 1
ATOM 2753 O O . PHE A 1 353 ? -14.412 -3.452 19.265 1.00 87.31 353 PHE A O 1
ATOM 2760 N N . MET A 1 354 ? -13.397 -4.493 20.970 1.00 90.00 354 MET A N 1
ATOM 2761 C CA . MET A 1 354 ? -14.255 -3.921 22.005 1.00 90.00 354 MET A CA 1
ATOM 2762 C C . MET A 1 354 ? -13.494 -2.904 22.842 1.00 90.00 354 MET A C 1
ATOM 2764 O O . MET A 1 354 ? -12.402 -3.188 23.323 1.00 90.00 354 MET A O 1
ATOM 2768 N N . ILE A 1 355 ? -14.106 -1.748 23.065 1.00 93.94 355 ILE A N 1
ATOM 2769 C CA . ILE A 1 355 ? -13.586 -0.652 23.874 1.00 93.94 355 ILE A CA 1
ATOM 2770 C C . ILE A 1 355 ? -14.425 -0.558 25.144 1.00 93.94 355 ILE A C 1
ATOM 2772 O O . ILE A 1 355 ? -15.632 -0.327 25.092 1.00 93.94 355 ILE A O 1
ATOM 2776 N N . LYS A 1 356 ? -13.775 -0.724 26.292 1.00 93.88 356 LYS A N 1
ATOM 2777 C CA . LYS A 1 356 ? -14.334 -0.487 27.623 1.00 93.88 356 LYS A CA 1
ATOM 2778 C C . LYS A 1 356 ? -14.147 0.990 27.941 1.00 93.88 356 LYS A C 1
ATOM 2780 O O . LYS A 1 356 ? -13.043 1.414 28.297 1.00 93.88 356 LYS A O 1
ATOM 2785 N N . LEU A 1 357 ? -15.203 1.774 27.761 1.00 95.38 357 LEU A N 1
ATOM 2786 C CA . LEU A 1 357 ? -15.140 3.230 27.802 1.00 95.38 357 LEU A CA 1
ATOM 2787 C C . LEU A 1 357 ? -15.663 3.761 29.145 1.00 95.38 357 LEU A C 1
ATOM 2789 O O . LEU A 1 357 ? -16.852 3.621 29.435 1.00 95.38 357 LEU A O 1
ATOM 2793 N N . PRO A 1 358 ? -14.822 4.386 29.989 1.00 94.94 358 PRO A N 1
ATOM 2794 C CA . PRO A 1 358 ? -15.309 5.094 31.166 1.00 94.94 358 PRO A CA 1
ATOM 2795 C C . PRO A 1 358 ? -16.226 6.267 30.791 1.00 94.94 358 PRO A C 1
ATOM 2797 O O . PRO A 1 358 ? -16.020 6.939 29.784 1.00 94.94 358 PRO A O 1
ATOM 2800 N N . GLN A 1 359 ? -17.217 6.547 31.641 1.00 95.00 359 GLN A N 1
ATOM 2801 C CA . GLN A 1 359 ? -18.122 7.692 31.492 1.00 95.00 359 GLN A CA 1
ATOM 2802 C C . GLN A 1 359 ? -17.416 9.005 31.867 1.00 95.00 359 GLN A C 1
ATOM 2804 O O . GLN A 1 359 ? -17.657 9.554 32.941 1.00 95.00 359 GLN A O 1
ATOM 2809 N N . TYR A 1 360 ? -16.483 9.452 31.027 1.00 96.38 360 TYR A N 1
ATOM 2810 C CA . TYR A 1 360 ? -15.722 10.677 31.260 1.00 96.38 360 TYR A CA 1
ATOM 2811 C C . TYR A 1 360 ? -16.629 11.908 31.315 1.00 96.38 360 TYR A C 1
ATOM 2813 O O . TYR A 1 360 ? -17.607 12.005 30.573 1.00 96.38 360 TYR A O 1
ATOM 2821 N N . SER A 1 361 ? -16.295 12.849 32.197 1.00 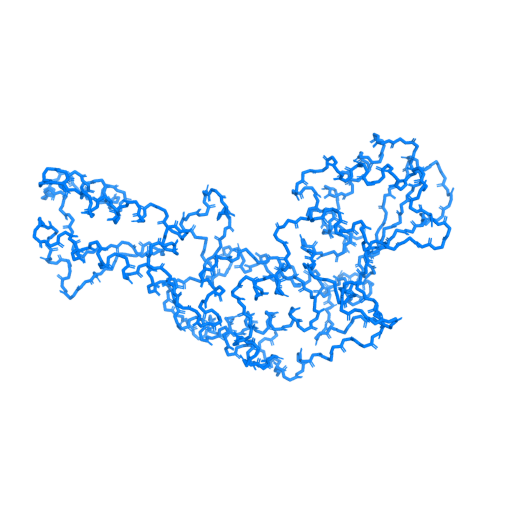95.94 361 SER A N 1
ATOM 2822 C CA . SER A 1 361 ? -17.131 14.021 32.481 1.00 95.94 361 SER A CA 1
ATOM 2823 C C . SER A 1 361 ? -17.042 15.128 31.426 1.00 95.94 361 SER A C 1
ATOM 2825 O O . SER A 1 361 ? -17.944 15.963 31.336 1.00 95.94 361 SER A O 1
ATOM 2827 N N . SER A 1 362 ? -15.967 15.156 30.630 1.00 97.94 362 SER A N 1
ATOM 2828 C CA . SER A 1 362 ? -15.689 16.230 29.673 1.00 97.94 362 SER A CA 1
ATOM 2829 C C . SER A 1 362 ? -14.983 15.741 28.405 1.00 97.94 362 SER A C 1
ATOM 2831 O O . SER A 1 362 ? -14.318 14.700 28.400 1.00 97.94 362 SER A O 1
ATOM 2833 N N . LEU A 1 363 ? -15.101 16.530 27.329 1.00 98.19 363 LEU A N 1
ATOM 2834 C CA . LEU A 1 363 ? -14.401 16.282 26.065 1.00 98.19 363 LEU A CA 1
ATOM 2835 C C . LEU A 1 363 ? -12.880 16.328 26.245 1.00 98.19 363 LEU A C 1
ATOM 2837 O O . LEU A 1 363 ? -12.167 15.522 25.659 1.00 98.19 363 LEU A O 1
ATOM 2841 N N . GLU A 1 364 ? -12.391 17.247 27.076 1.00 97.94 364 GLU A N 1
ATOM 2842 C CA . GLU A 1 364 ? -10.965 17.405 27.360 1.00 97.94 364 GLU A CA 1
ATOM 2843 C C . GLU A 1 364 ? -10.388 16.142 28.006 1.00 97.94 364 GLU A C 1
ATOM 2845 O O . GLU A 1 364 ? -9.403 15.591 27.514 1.00 97.94 364 GLU A O 1
ATOM 2850 N N . THR A 1 365 ? -11.056 15.615 29.038 1.00 97.44 365 THR A N 1
ATOM 2851 C CA . THR A 1 365 ? -10.651 14.362 29.689 1.00 97.44 365 THR A CA 1
ATOM 2852 C C . THR A 1 365 ? -10.718 13.179 28.724 1.00 97.44 365 THR A C 1
ATOM 2854 O O . THR A 1 365 ? -9.792 12.372 28.682 1.00 97.44 365 THR A O 1
ATOM 2857 N N . MET A 1 366 ? -11.782 13.076 27.919 1.00 97.88 366 MET A N 1
ATOM 2858 C CA . MET A 1 366 ? -11.913 12.033 26.895 1.00 97.88 366 MET A CA 1
ATOM 2859 C C . MET A 1 366 ? -10.733 12.064 25.912 1.00 97.88 366 MET A C 1
ATOM 2861 O O . MET A 1 366 ? -10.095 11.037 25.667 1.00 97.88 366 MET A O 1
ATOM 2865 N N . LEU A 1 367 ? -10.416 13.250 25.388 1.00 97.44 367 LEU A N 1
ATOM 2866 C CA . LEU A 1 367 ? -9.341 13.467 24.426 1.00 97.44 367 LEU A CA 1
ATOM 2867 C C . LEU A 1 367 ? -7.972 13.126 25.025 1.00 97.44 367 LEU A C 1
ATOM 2869 O O . LEU A 1 367 ? -7.184 12.421 24.395 1.00 97.44 367 LEU A O 1
ATOM 2873 N N . GLU A 1 368 ? -7.702 13.581 26.250 1.00 96.06 368 GLU A N 1
ATOM 2874 C CA . GLU A 1 368 ? -6.469 13.277 26.980 1.00 96.06 368 GLU A CA 1
ATOM 2875 C C . GLU A 1 368 ? -6.299 11.764 27.174 1.00 96.06 368 GLU A C 1
ATOM 2877 O O . GLU A 1 368 ? -5.236 11.211 26.882 1.00 96.06 368 GLU A O 1
ATOM 2882 N N . LYS A 1 369 ? -7.352 11.066 27.617 1.00 95.00 369 LYS A N 1
ATOM 2883 C CA . LYS A 1 369 ? -7.304 9.622 27.884 1.00 95.00 369 LYS A CA 1
ATOM 2884 C C . LYS A 1 369 ? -7.151 8.794 26.615 1.00 95.00 369 LYS A C 1
ATOM 2886 O O . LYS A 1 369 ? -6.353 7.856 26.620 1.00 95.00 369 LYS A O 1
ATOM 2891 N N . LEU A 1 370 ? -7.853 9.147 25.535 1.00 95.75 370 LEU A N 1
ATOM 2892 C CA . LEU A 1 370 ? -7.688 8.494 24.233 1.00 95.75 370 LEU A CA 1
ATOM 2893 C C . LEU A 1 370 ? -6.275 8.712 23.684 1.00 95.75 370 LEU A C 1
ATOM 2895 O O . LEU A 1 370 ? -5.622 7.744 23.299 1.00 95.75 370 LEU A O 1
ATOM 2899 N N . ARG A 1 371 ? -5.760 9.949 23.711 1.00 95.12 371 ARG A N 1
ATOM 2900 C CA . ARG A 1 371 ? -4.389 10.244 23.263 1.00 95.12 371 ARG A CA 1
ATOM 2901 C C . ARG A 1 371 ? -3.347 9.513 24.095 1.00 95.12 371 ARG A C 1
ATOM 2903 O O . ARG A 1 371 ? -2.406 8.963 23.532 1.00 95.12 371 ARG A O 1
ATOM 2910 N N . CYS A 1 372 ? -3.522 9.473 25.412 1.00 92.81 372 CYS A N 1
ATOM 2911 C CA . CYS A 1 372 ? -2.653 8.713 26.300 1.00 92.81 372 CYS A CA 1
ATOM 2912 C C . CYS A 1 372 ? -2.650 7.223 25.917 1.00 92.81 372 CYS A C 1
ATOM 2914 O O . CYS A 1 372 ? -1.584 6.633 25.749 1.00 92.81 372 CYS A O 1
ATOM 2916 N N . ALA A 1 373 ? -3.824 6.627 25.694 1.00 90.88 373 ALA A N 1
ATOM 2917 C CA . ALA A 1 373 ? -3.928 5.222 25.312 1.00 90.88 373 ALA A CA 1
ATOM 2918 C C . ALA A 1 373 ? -3.170 4.910 24.010 1.00 90.88 373 ALA A C 1
ATOM 2920 O O . ALA A 1 373 ? -2.354 3.993 23.990 1.00 90.88 373 ALA A O 1
ATOM 2921 N N . ILE A 1 374 ? -3.366 5.701 22.951 1.00 92.00 374 ILE A N 1
ATOM 2922 C CA . ILE A 1 374 ? -2.769 5.406 21.637 1.00 92.00 374 ILE A CA 1
ATOM 2923 C C . ILE A 1 374 ? -1.260 5.691 21.549 1.00 92.00 374 ILE A C 1
ATOM 2925 O O . ILE A 1 374 ? -0.608 5.155 20.661 1.00 92.00 374 ILE A O 1
ATOM 2929 N N . HIS A 1 375 ? -0.696 6.523 22.436 1.00 86.56 375 HIS A N 1
ATOM 2930 C CA . HIS A 1 375 ? 0.737 6.862 22.422 1.00 86.56 375 HIS A CA 1
ATOM 2931 C C . HIS A 1 375 ? 1.575 6.019 23.388 1.00 86.56 375 HIS A C 1
ATOM 2933 O O . HIS A 1 375 ? 2.748 5.777 23.122 1.00 86.56 375 HIS A O 1
ATOM 2939 N N . TYR A 1 376 ? 1.006 5.584 24.516 1.00 76.12 376 TYR A N 1
ATOM 2940 C CA . TYR A 1 376 ? 1.755 4.856 25.550 1.00 76.12 376 TYR A CA 1
ATOM 2941 C C . TYR A 1 376 ? 1.498 3.340 25.548 1.00 76.12 376 TYR A C 1
ATOM 2943 O O . TYR A 1 376 ? 2.115 2.620 26.331 1.00 76.12 376 TYR A O 1
ATOM 2951 N N . ARG A 1 377 ? 0.599 2.840 24.687 1.00 64.38 377 ARG A N 1
ATOM 2952 C CA . ARG A 1 377 ? 0.261 1.413 24.535 1.00 64.38 377 ARG A CA 1
ATOM 2953 C C . ARG A 1 377 ? 0.231 1.011 23.052 1.00 64.38 377 ARG A C 1
ATOM 2955 O O . ARG A 1 377 ? -0.780 0.506 22.573 1.00 64.38 377 ARG A O 1
ATOM 2962 N N . GLU A 1 378 ? 1.325 1.244 22.318 1.00 53.00 378 GLU A N 1
ATOM 2963 C CA . GLU A 1 378 ? 1.432 0.826 20.903 1.00 53.00 378 GLU A CA 1
ATOM 2964 C C . GLU A 1 378 ? 1.256 -0.693 20.714 1.00 53.00 378 GLU A C 1
ATOM 2966 O O . GLU A 1 378 ? 0.814 -1.127 19.649 1.00 53.00 378 GLU A O 1
ATOM 2971 N N . ASP A 1 379 ? 1.529 -1.493 21.754 1.00 52.97 379 ASP A N 1
ATOM 2972 C CA . ASP A 1 379 ? 1.267 -2.930 21.759 1.00 52.97 379 ASP A CA 1
ATOM 2973 C C . ASP A 1 379 ? 0.327 -3.352 22.908 1.00 52.97 379 ASP A C 1
ATOM 2975 O O . ASP A 1 379 ? 0.778 -3.588 24.034 1.00 52.97 379 ASP A O 1
ATOM 2979 N N . PRO A 1 380 ? -0.989 -3.473 22.658 1.00 48.66 380 PRO A N 1
ATOM 2980 C CA . PRO A 1 380 ? -1.948 -3.946 23.655 1.00 48.66 380 PRO A CA 1
ATOM 2981 C C . PRO A 1 380 ? -1.766 -5.428 24.042 1.00 48.66 380 PRO A C 1
ATOM 2983 O O . PRO A 1 380 ? -2.478 -5.893 24.932 1.00 48.66 380 PRO A O 1
ATOM 2986 N N . LEU A 1 381 ? -0.860 -6.179 23.393 1.00 45.84 381 LEU A N 1
ATOM 2987 C CA . LEU A 1 381 ? -0.482 -7.543 23.797 1.00 45.84 381 LEU A CA 1
ATOM 2988 C C . LEU A 1 381 ? 0.599 -7.556 24.887 1.00 45.84 381 LEU A C 1
ATOM 2990 O O . LEU A 1 381 ? 0.734 -8.546 25.604 1.00 45.84 381 LEU A O 1
ATOM 2994 N N . SER A 1 382 ? 1.312 -6.443 25.070 1.00 41.06 382 SER A N 1
ATOM 2995 C CA . SER A 1 382 ? 2.160 -6.228 26.239 1.00 41.06 382 SER A CA 1
ATOM 2996 C C . SER A 1 382 ? 1.295 -5.712 27.400 1.00 41.06 382 SER A C 1
ATOM 2998 O O . SER A 1 382 ? 0.795 -4.582 27.386 1.00 41.06 382 SER A O 1
ATOM 3000 N N . GLY A 1 383 ? 1.023 -6.610 28.356 1.00 36.44 383 GLY A N 1
ATOM 3001 C CA . GLY A 1 383 ? 0.163 -6.384 29.531 1.00 36.44 383 GLY A CA 1
ATOM 3002 C C . GLY A 1 383 ? 0.453 -5.105 30.309 1.00 36.44 383 GLY A C 1
ATOM 3003 O O . GLY A 1 383 ? 1.626 -4.694 30.401 1.00 36.44 383 GLY A O 1
#

Foldseek 3Di:
DLPDQLVLQQDAQDQFDAFDGSDFDDDPPFDDDFRQLRRLLVLQVVLVCVLDPVDLQWDQFQCCVDDPLPSAIAGFLDDDDPVSLSVLLVLLLLLLRCLRRLRARQHRYQLLLLCLLLVHADDLQVSCCSRHVPLSVLLVQLVVDDDFVSVLVSQVVQCVVLDPDDDPPDDRRFDFQWDADSVNDIDHLDDPRVVGTDGPVCSNVSSVSSSVRVSCSSSSVSSSVSSNNSNCSHDPSVVSNVDDSVRSNLSRHNDNFDDLVVLLVQEAEDPPDDCPQPLNVLLSVLLVVDDRVLVLLLLCLQAVGSHDHHDQPCVVDDPSSHADDSARQYEYAADDDPDALLVDAWDHDNSRSYIHHGSDPDSVSSNVRSSCSSPVCSDNSPD

Organism: Mus musculus (NCBI:txid10090)

Sequence (383 aa):
LASVPSSQLCVKLASGGDPTYAFNIRFTGEEVHGTSGSFRHFLWQVCKELQSSSLSLLLLCPSSAVNKNKGKYILTPSPITYGEEQLLHFLGQLLGIAIRADVPLPLDLLPSFWKTLVGEPLDPDQDLQEADILTYNYVKKFESINDESELEALCAEIASQHLATESPEGPKPCCRFTYLTMTGEEVELCSRGRHIPVAWENKDIYAAAIRSLRLRELQNMECVTAVRAGLGSIIPLQLLTTLSPLEMELRTCGLPYINLEFLKAHTMYQVGLMETDQHIELFWGALEMFTQEELCKFIKFACNQERIPFTCPCKDGGPDTAHVPPYPMKIAPPDGTAGPPDSRYIRVETCMFMIKLPQYSSLETMLEKLRCAIHYREDPLSG

Radius of gyration: 25.54 Å; chains: 1; bounding box: 72×50×76 Å

InterPro domains:
  IPR000569 HECT domain [PF00632] (46-377)
  IPR000569 HECT domain [PS50237] (25-383)
  IPR000569 HECT domain [SM00119] (13-377)
  IPR035983 HECT, E3 ligase catalytic domain [SSF56204] (14-376)
  IPR043366 HECTD4 [PTHR46435] (1-383)